Protein AF-0000000066107081 (afdb_homodimer)

Structure (mmCIF, N/CA/C/O backbone):
data_AF-0000000066107081-model_v1
#
loop_
_entity.id
_entity.type
_entity.pdbx_description
1 polymer '7-cyano-7-deazaguanine synthase'
#
loop_
_atom_site.group_PDB
_atom_site.id
_atom_site.type_symbol
_atom_site.label_atom_id
_atom_site.label_alt_id
_atom_site.label_comp_id
_atom_site.label_asym_id
_atom_site.label_entity_id
_atom_site.label_seq_id
_atom_site.pdbx_PDB_ins_code
_atom_site.Cartn_x
_atom_site.Cartn_y
_atom_site.Cartn_z
_atom_site.occupancy
_atom_site.B_iso_or_equiv
_atom_site.auth_seq_id
_atom_site.auth_comp_id
_atom_site.auth_asym_id
_atom_site.auth_atom_id
_atom_site.pdbx_PDB_model_num
ATOM 1 N N . MET A 1 1 ? -23.906 18.734 -0.91 1 34.59 1 MET A N 1
ATOM 2 C CA . MET A 1 1 ? -22.672 18.188 -1.446 1 34.59 1 MET A CA 1
ATOM 3 C C . MET A 1 1 ? -21.859 17.5 -0.356 1 34.59 1 MET A C 1
ATOM 5 O O . MET A 1 1 ? -21.531 18.109 0.668 1 34.59 1 MET A O 1
ATOM 9 N N . GLU A 1 2 ? -21.969 16.203 0.001 1 43.81 2 GLU A N 1
ATOM 10 C CA . GLU A 1 2 ? -21.859 15.172 1.021 1 43.81 2 GLU A CA 1
ATOM 11 C C . GLU A 1 2 ? -20.391 14.898 1.371 1 43.81 2 GLU A C 1
ATOM 13 O O . GLU A 1 2 ? -19.812 13.922 0.89 1 43.81 2 GLU A O 1
ATOM 18 N N . GLN A 1 3 ? -19.641 15.898 1.346 1 56.41 3 GLN A N 1
ATOM 19 C CA . GLN A 1 3 ? -18.219 16.078 1.593 1 56.41 3 GLN A CA 1
ATOM 20 C C . GLN A 1 3 ? -17.859 15.773 3.045 1 56.41 3 GLN A C 1
ATOM 22 O O . GLN A 1 3 ? -17.484 16.672 3.805 1 56.41 3 GLN A O 1
ATOM 27 N N . GLU A 1 4 ? -18.25 14.68 3.709 1 84.56 4 GLU A N 1
ATOM 28 C CA . GLU A 1 4 ? -18.531 14.648 5.141 1 84.56 4 GLU A CA 1
ATOM 29 C C . GLU A 1 4 ? -17.328 14.172 5.941 1 84.56 4 GLU A C 1
ATOM 31 O O . GLU A 1 4 ? -16.891 14.852 6.867 1 84.56 4 GLU A O 1
ATOM 36 N N . ILE A 1 5 ? -16.703 13.102 5.461 1 96.5 5 ILE A N 1
ATOM 37 C CA . ILE A 1 5 ? -15.664 12.539 6.32 1 96.5 5 ILE A CA 1
ATOM 38 C C . ILE A 1 5 ? -14.312 12.648 5.633 1 96.5 5 ILE A C 1
ATOM 40 O O . ILE A 1 5 ? -14.188 12.359 4.441 1 96.5 5 ILE A O 1
ATOM 44 N N . CYS A 1 6 ? -13.258 13.281 6.293 1 98.25 6 CYS A N 1
ATOM 45 C CA . CYS A 1 6 ? -11.906 13.43 5.766 1 98.25 6 CYS A CA 1
ATOM 46 C C . CYS A 1 6 ? -10.891 12.727 6.66 1 98.25 6 CYS A C 1
ATOM 48 O O . CYS A 1 6 ? -10.922 12.883 7.883 1 98.25 6 CYS A O 1
ATOM 50 N N . VAL A 1 7 ? -10.062 11.914 6.012 1 97.88 7 VAL A N 1
ATOM 51 C CA . VAL A 1 7 ? -8.914 11.32 6.688 1 97.88 7 VAL A CA 1
ATOM 52 C C . VAL A 1 7 ? -7.664 12.156 6.426 1 97.88 7 VAL A C 1
ATOM 54 O O . VAL A 1 7 ? -7.379 12.516 5.281 1 97.88 7 VAL A O 1
ATOM 57 N N . VAL A 1 8 ? -6.914 12.484 7.453 1 98.25 8 VAL A N 1
ATOM 58 C CA . VAL A 1 8 ? -5.715 13.312 7.332 1 98.25 8 VAL A CA 1
ATOM 59 C C . VAL A 1 8 ? -4.488 12.508 7.742 1 98.25 8 VAL A C 1
ATOM 61 O O . VAL A 1 8 ? -4.453 11.922 8.828 1 98.25 8 VAL A O 1
ATOM 64 N N . SER A 1 9 ? -3.521 12.398 6.832 1 96.44 9 SER A N 1
ATOM 65 C CA . SER A 1 9 ? -2.223 11.883 7.254 1 96.44 9 SER A CA 1
ATOM 66 C C . SER A 1 9 ? -1.562 12.812 8.266 1 96.44 9 SER A C 1
ATOM 68 O O . SER A 1 9 ? -1.306 13.984 7.969 1 96.44 9 SER A O 1
ATOM 70 N N . PHE A 1 10 ? -1.221 12.266 9.43 1 95.94 10 PHE A N 1
ATOM 71 C CA . PHE A 1 10 ? -0.867 13.156 10.523 1 95.94 10 PHE A CA 1
ATOM 72 C C . PHE A 1 10 ? 0.395 12.672 11.234 1 95.94 10 PHE A C 1
ATOM 74 O O . PHE A 1 10 ? 0.458 11.523 11.688 1 95.94 10 PHE A O 1
ATOM 81 N N . SER A 1 11 ? 1.393 13.531 11.336 1 92.69 11 SER A N 1
ATOM 82 C CA . SER A 1 11 ? 2.672 13.172 11.938 1 92.69 11 SER A CA 1
ATOM 83 C C . SER A 1 11 ? 2.953 14.008 13.18 1 92.69 11 SER A C 1
ATOM 85 O O . SER A 1 11 ? 3.875 13.703 13.945 1 92.69 11 SER A O 1
ATOM 87 N N . GLY A 1 12 ? 2.221 15.102 13.383 1 93.69 12 GLY A N 1
ATOM 88 C CA . GLY A 1 12 ? 2.49 16 14.492 1 93.69 12 GLY A CA 1
ATOM 89 C C . GLY A 1 12 ? 3.479 17.094 14.156 1 93.69 12 GLY A C 1
ATOM 90 O O . GLY A 1 12 ? 3.838 17.906 15.016 1 93.69 12 GLY A O 1
ATOM 91 N N . GLY A 1 13 ? 3.896 17.172 12.953 1 93.56 13 GLY A N 1
ATOM 92 C CA . GLY A 1 13 ? 4.746 18.25 12.484 1 93.56 13 GLY A CA 1
ATOM 93 C C . GLY A 1 13 ? 3.963 19.484 12.07 1 93.56 13 GLY A C 1
ATOM 94 O O . GLY A 1 13 ? 2.734 19.516 12.172 1 93.56 13 GLY A O 1
ATOM 95 N N . GLN A 1 14 ? 4.734 20.469 11.609 1 94.06 14 GLN A N 1
ATOM 96 C CA . GLN A 1 14 ? 4.148 21.734 11.195 1 94.06 14 GLN A CA 1
ATOM 97 C C . GLN A 1 14 ? 3.119 21.531 10.094 1 94.06 14 GLN A C 1
ATOM 99 O O . GLN A 1 14 ? 1.992 22.016 10.188 1 94.06 14 GLN A O 1
ATOM 104 N N . ASP A 1 15 ? 3.447 20.797 9.055 1 94.19 15 ASP A N 1
ATOM 105 C CA . ASP A 1 15 ? 2.613 20.641 7.863 1 94.19 15 ASP A CA 1
ATOM 106 C C . ASP A 1 15 ? 1.328 19.875 8.195 1 94.19 15 ASP A C 1
ATOM 108 O O . ASP A 1 15 ? 0.229 20.344 7.883 1 94.19 15 ASP A O 1
ATOM 112 N N . SER A 1 16 ? 1.489 18.75 8.828 1 95.88 16 SER A N 1
ATOM 113 C CA . SER A 1 16 ? 0.328 17.906 9.109 1 95.88 16 SER A CA 1
ATOM 114 C C . SER A 1 16 ? -0.611 18.578 10.109 1 95.88 16 SER A C 1
ATOM 116 O O . SER A 1 16 ? -1.829 18.422 10.031 1 95.88 16 SER A O 1
ATOM 118 N N . THR A 1 17 ? -0.097 19.328 11.039 1 97.31 17 THR A N 1
ATOM 119 C CA . THR A 1 17 ? -0.931 20.031 12 1 97.31 17 THR A CA 1
ATOM 120 C C . THR A 1 17 ? -1.731 21.141 11.312 1 97.31 17 THR A C 1
ATOM 122 O O . THR A 1 17 ? -2.936 21.281 11.547 1 97.31 17 THR A O 1
ATOM 125 N N . THR A 1 18 ? -1.063 21.953 10.523 1 97.5 18 THR A N 1
ATOM 126 C CA . THR A 1 18 ? -1.771 22.969 9.75 1 97.5 18 THR A CA 1
ATOM 127 C C . THR A 1 18 ? -2.869 22.328 8.906 1 97.5 18 THR A C 1
ATOM 129 O O . THR A 1 18 ? -3.992 22.844 8.859 1 97.5 18 THR A O 1
ATOM 132 N N . LEU A 1 19 ? -2.564 21.25 8.32 1 97.75 19 LEU A N 1
ATOM 133 C CA . LEU A 1 19 ? -3.508 20.516 7.48 1 97.75 19 LEU A CA 1
ATOM 134 C C . LEU A 1 19 ? -4.691 20.016 8.305 1 97.75 19 LEU A C 1
ATOM 136 O O . LEU A 1 19 ? -5.832 20.047 7.84 1 97.75 19 LEU A O 1
ATOM 140 N N . ALA A 1 20 ? -4.422 19.484 9.461 1 98.44 20 ALA A N 1
ATOM 141 C CA . ALA A 1 20 ? -5.484 18.984 10.328 1 98.44 20 ALA A CA 1
ATOM 142 C C . ALA A 1 20 ? -6.496 20.078 10.641 1 98.44 20 ALA A C 1
ATOM 144 O O . ALA A 1 20 ? -7.707 19.859 10.57 1 98.44 20 ALA A O 1
ATOM 145 N N . VAL A 1 21 ? -6.062 21.234 10.961 1 98.44 21 VAL A N 1
ATOM 146 C CA . VAL A 1 21 ? -6.957 22.344 11.273 1 98.44 21 VAL A CA 1
ATOM 147 C C . VAL A 1 21 ? -7.695 22.797 10.016 1 98.44 21 VAL A C 1
ATOM 149 O O . VAL A 1 21 ? -8.891 23.094 10.062 1 98.44 21 VAL A O 1
ATOM 152 N N . TRP A 1 22 ? -6.941 22.891 8.898 1 98.19 22 TRP A N 1
ATOM 153 C CA . TRP A 1 22 ? -7.562 23.156 7.613 1 98.19 22 TRP A CA 1
ATOM 154 C C . TRP A 1 22 ? -8.734 22.219 7.355 1 98.19 22 TRP A C 1
ATOM 156 O O . TRP A 1 22 ? -9.82 22.672 6.988 1 98.19 22 TRP A O 1
ATOM 166 N N . ALA A 1 23 ? -8.547 20.938 7.555 1 98.31 23 ALA A N 1
ATOM 167 C CA . ALA A 1 23 ? -9.578 19.938 7.332 1 98.31 23 ALA A CA 1
ATOM 168 C C . ALA A 1 23 ? -10.727 20.109 8.32 1 98.31 23 ALA A C 1
ATOM 170 O O . ALA A 1 23 ? -11.898 20 7.941 1 98.31 23 ALA A O 1
ATOM 171 N N . LYS A 1 24 ? -10.375 20.328 9.57 1 97.81 24 LYS A N 1
ATOM 172 C CA . LYS A 1 24 ? -11.383 20.5 10.617 1 97.81 24 LYS A CA 1
ATOM 173 C C . LYS A 1 24 ? -12.367 21.625 10.25 1 97.81 24 LYS A C 1
ATOM 175 O O . LYS A 1 24 ? -13.555 21.531 10.562 1 97.81 24 LYS A O 1
ATOM 180 N N . LYS A 1 25 ? -11.961 22.641 9.609 1 97.25 25 LYS A N 1
ATOM 181 C CA . LYS A 1 25 ? -12.789 23.781 9.242 1 97.25 25 LYS A CA 1
ATOM 182 C C . LYS A 1 25 ? -13.617 23.484 8 1 97.25 25 LYS A C 1
ATOM 184 O O . LYS A 1 25 ? -14.586 24.203 7.707 1 97.25 25 LYS A O 1
ATOM 189 N N . ARG A 1 26 ? -13.352 22.484 7.316 1 96.81 26 ARG A N 1
ATOM 190 C CA . ARG A 1 26 ? -13.945 22.297 5.996 1 96.81 26 ARG A CA 1
ATOM 191 C C . ARG A 1 26 ? -14.828 21.062 5.961 1 96.81 26 ARG A C 1
ATOM 193 O O . ARG A 1 26 ? -15.695 20.938 5.098 1 96.81 26 ARG A O 1
ATOM 200 N N . PHE A 1 27 ? -14.523 20.109 6.82 1 97.56 27 PHE A N 1
ATOM 201 C CA . PHE A 1 27 ? -15.25 18.844 6.785 1 97.56 27 PHE A CA 1
ATOM 202 C C . PHE A 1 27 ? -16.031 18.641 8.078 1 97.56 27 PHE A C 1
ATOM 204 O O . PHE A 1 27 ? -15.664 19.156 9.125 1 97.56 27 PHE A O 1
ATOM 211 N N . LYS A 1 28 ? -17.094 17.875 7.996 1 96.38 28 LYS A N 1
ATOM 212 C CA . LY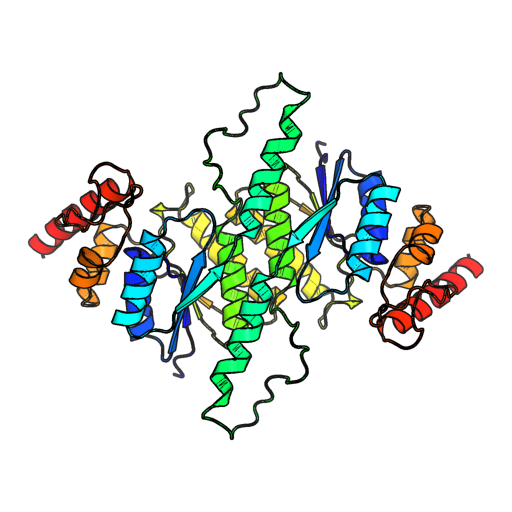S A 1 28 ? -17.938 17.578 9.148 1 96.38 28 LYS A CA 1
ATOM 213 C C . LYS A 1 28 ? -17.219 16.688 10.156 1 96.38 28 LYS A C 1
ATOM 215 O O . LYS A 1 28 ? -17.359 16.875 11.367 1 96.38 28 LYS A O 1
ATOM 220 N N . LYS A 1 29 ? -16.578 15.703 9.656 1 97.12 29 LYS A N 1
ATOM 221 C CA . LYS A 1 29 ? -15.789 14.797 10.484 1 97.12 29 LYS A CA 1
ATOM 222 C C . LYS A 1 29 ? -14.375 14.625 9.93 1 97.12 29 LYS A C 1
ATOM 224 O O . LYS A 1 29 ? -14.188 14.508 8.719 1 97.12 29 LYS A O 1
ATOM 229 N N . VAL A 1 30 ? -13.445 14.656 10.828 1 98.19 30 VAL A N 1
ATOM 230 C CA . VAL A 1 30 ? -12.039 14.508 10.453 1 98.19 30 VAL A CA 1
ATOM 231 C C . VAL A 1 30 ? -11.383 13.438 11.312 1 98.19 30 VAL A C 1
ATOM 233 O O . VAL A 1 30 ? -11.562 13.414 12.531 1 98.19 30 VAL A O 1
ATOM 236 N N . TYR A 1 31 ? -10.688 12.508 10.695 1 97.5 31 TYR A N 1
ATOM 237 C CA . TYR A 1 31 ? -9.898 11.484 11.367 1 97.5 31 TYR A CA 1
ATOM 238 C C . TYR A 1 31 ? -8.422 11.633 11.047 1 97.5 31 TYR A C 1
ATOM 240 O O . TYR A 1 31 ? -8.039 11.734 9.875 1 97.5 31 TYR A O 1
ATOM 248 N N . LEU A 1 32 ? -7.633 11.688 12.102 1 97.88 32 LEU A N 1
ATOM 249 C CA . LEU A 1 32 ? -6.188 11.734 11.922 1 97.88 32 LEU A CA 1
ATOM 250 C C . LEU A 1 32 ? -5.594 10.336 11.922 1 97.88 32 LEU A C 1
ATOM 252 O O . LEU A 1 32 ? -6.004 9.484 12.719 1 97.88 32 LEU A O 1
ATOM 256 N N . VAL A 1 33 ? -4.648 10.109 10.984 1 95.19 33 VAL A N 1
ATOM 257 C CA . VAL A 1 33 ? -3.959 8.82 10.93 1 95.19 33 VAL A CA 1
ATOM 258 C C . VAL A 1 33 ? -2.449 9.047 10.898 1 95.19 33 VAL A C 1
ATOM 260 O O . VAL A 1 33 ? -1.941 9.797 10.07 1 95.19 33 VAL A O 1
ATOM 263 N N . GLY A 1 34 ? -1.771 8.469 11.805 1 92.38 34 GLY A N 1
ATOM 264 C CA . GLY A 1 34 ? -0.317 8.445 11.836 1 92.38 34 GLY A CA 1
ATOM 265 C C . GLY A 1 34 ? 0.266 7.078 11.531 1 92.38 34 GLY A C 1
ATOM 266 O O . GLY A 1 34 ? -0.438 6.07 11.609 1 92.38 34 GLY A O 1
ATOM 267 N N . PHE A 1 35 ? 1.478 7.082 11.102 1 88.12 35 PHE A N 1
ATOM 268 C CA . PHE A 1 35 ? 2.176 5.836 10.805 1 88.12 35 PHE A CA 1
ATOM 269 C C . PHE A 1 35 ? 3.363 5.648 11.75 1 88.12 35 PHE A C 1
ATOM 271 O O . PHE A 1 35 ? 4.164 6.566 11.938 1 88.12 35 PHE A O 1
ATOM 278 N N . ASP A 1 36 ? 3.383 4.523 12.344 1 83.06 36 ASP A N 1
ATOM 279 C CA . ASP A 1 36 ? 4.52 4.156 13.188 1 83.06 36 ASP A CA 1
ATOM 280 C C . ASP A 1 36 ? 5.418 3.141 12.477 1 83.06 36 ASP A C 1
ATOM 282 O O . ASP A 1 36 ? 5.039 1.981 12.312 1 83.06 36 ASP A O 1
ATOM 286 N N . TYR A 1 37 ? 6.379 3.777 11.883 1 68.88 37 TYR A N 1
ATOM 287 C CA . TYR A 1 37 ? 7.316 2.887 11.203 1 68.88 37 TYR A CA 1
ATOM 288 C C . TYR A 1 37 ? 8.75 3.201 11.602 1 68.88 37 TYR A C 1
ATOM 290 O O . TYR A 1 37 ? 9.078 4.348 11.93 1 68.88 37 TYR A O 1
ATOM 298 N N . ALA A 1 38 ? 9.68 2.367 11.586 1 55.69 38 ALA A N 1
ATOM 299 C CA . ALA A 1 38 ? 11.117 2.506 11.781 1 55.69 38 ALA A CA 1
ATOM 300 C C . ALA A 1 38 ? 11.422 3.32 13.039 1 55.69 38 ALA A C 1
ATOM 302 O O . ALA A 1 38 ? 12.469 3.973 13.125 1 55.69 38 ALA A O 1
ATOM 303 N N . GLN A 1 39 ? 11.539 2.902 14.156 1 52.53 39 GLN A N 1
ATOM 304 C CA . GLN A 1 39 ? 11.953 3.488 15.422 1 52.53 39 GLN A CA 1
ATOM 305 C C . GLN A 1 39 ? 11.672 4.988 15.461 1 52.53 39 GLN A C 1
ATOM 307 O O . GLN A 1 39 ? 12.562 5.781 15.773 1 52.53 39 GLN A O 1
ATOM 312 N N . LYS A 1 40 ? 10.617 5.418 14.625 1 55.53 40 LYS A N 1
ATOM 313 C CA . LYS A 1 40 ? 10.352 6.832 14.867 1 55.53 40 LYS A CA 1
ATOM 314 C C . LYS A 1 40 ? 10.352 7.141 16.359 1 55.53 40 LYS A C 1
ATOM 316 O O . LYS A 1 40 ? 9.938 6.309 17.172 1 55.53 40 LYS A O 1
ATOM 321 N N . HIS A 1 41 ? 11.094 8.07 16.719 1 59.62 41 HIS A N 1
ATOM 322 C CA . HIS A 1 41 ? 11.273 8.469 18.109 1 59.62 41 HIS A CA 1
ATOM 323 C C . HIS A 1 41 ? 9.938 8.664 18.812 1 59.62 41 HIS A C 1
ATOM 325 O O . HIS A 1 41 ? 8.961 9.078 18.172 1 59.62 41 HIS A O 1
ATOM 331 N N . SER A 1 42 ? 9.852 8.336 19.891 1 70.94 42 SER A N 1
ATOM 332 C CA . SER A 1 42 ? 8.742 8.445 20.844 1 70.94 42 SER A CA 1
ATOM 333 C C . SER A 1 42 ? 8.219 9.875 20.906 1 70.94 42 SER A C 1
ATOM 335 O O . SER A 1 42 ? 7.012 10.094 21.016 1 70.94 42 SER A O 1
ATOM 337 N N . VAL A 1 43 ? 9.094 10.836 20.531 1 79.5 43 VAL A N 1
ATOM 338 C CA . VAL A 1 43 ? 8.703 12.227 20.734 1 79.5 43 VAL A CA 1
ATOM 339 C C . VAL A 1 43 ? 7.684 12.641 19.688 1 79.5 43 VAL A C 1
ATOM 341 O O . VAL A 1 43 ? 6.715 13.336 19.984 1 79.5 43 VAL A O 1
ATOM 344 N N . GLU A 1 44 ? 7.871 12.234 18.469 1 83.06 44 GLU A N 1
ATOM 345 C CA . GLU A 1 44 ? 6.977 12.594 17.375 1 83.06 44 GLU A CA 1
ATOM 346 C C . GLU A 1 44 ? 5.566 12.062 17.625 1 83.06 44 GLU A C 1
ATOM 348 O O . GLU A 1 44 ? 4.586 12.797 17.469 1 83.06 44 GLU A O 1
ATOM 353 N N . LEU A 1 45 ? 5.566 10.883 18.016 1 86.25 45 LEU A N 1
ATOM 354 C CA . LEU A 1 45 ? 4.266 10.266 18.266 1 86.25 45 LEU A CA 1
ATOM 355 C C . LEU A 1 45 ? 3.568 10.922 19.453 1 86.25 45 LEU A C 1
ATOM 357 O O . LEU A 1 45 ? 2.352 11.117 19.438 1 86.25 45 LEU A O 1
ATOM 361 N N . GLU A 1 46 ? 4.359 11.273 20.438 1 89.19 46 GLU A N 1
ATOM 362 C CA . GLU A 1 46 ? 3.809 11.953 21.609 1 89.19 46 GLU A CA 1
ATOM 363 C C . GLU A 1 46 ? 3.242 13.32 21.219 1 89.19 46 GLU A C 1
ATOM 365 O O . GLU A 1 46 ? 2.152 13.688 21.672 1 89.19 46 GLU A O 1
ATOM 370 N N . CYS A 1 47 ? 3.961 14.031 20.469 1 92.56 47 CYS A N 1
ATOM 371 C CA . CYS A 1 47 ? 3.502 15.344 20.016 1 92.56 47 CYS A CA 1
ATOM 372 C C . CYS A 1 47 ? 2.23 15.219 19.188 1 92.56 47 CYS A C 1
ATOM 374 O O . CYS A 1 47 ? 1.285 15.984 19.375 1 92.56 47 CYS A O 1
ATOM 376 N N . ALA A 1 48 ? 2.229 14.227 18.297 1 95.06 48 ALA A N 1
ATOM 377 C CA . ALA A 1 48 ? 1.059 14 17.453 1 95.06 48 ALA A CA 1
ATOM 378 C C . ALA A 1 48 ? -0.181 13.711 18.281 1 95.06 48 ALA A C 1
ATOM 380 O O . ALA A 1 48 ? -1.253 14.266 18.047 1 95.06 48 ALA A O 1
ATOM 381 N N . GLN A 1 49 ? 0.002 12.898 19.234 1 95.25 49 GLN A N 1
ATOM 382 C CA . GLN A 1 49 ? -1.106 12.547 20.109 1 95.25 49 GLN A CA 1
ATOM 383 C C . GLN A 1 49 ? -1.604 13.766 20.891 1 95.25 49 GLN A C 1
ATOM 385 O O . GLN A 1 49 ? -2.812 13.984 21 1 95.25 49 GLN A O 1
ATOM 390 N N . LYS A 1 50 ? -0.727 14.5 21.438 1 97 50 LYS A N 1
ATOM 391 C CA . LYS A 1 50 ? -1.083 15.703 22.188 1 97 50 LYS A CA 1
ATOM 392 C C . LYS A 1 50 ? -1.856 16.688 21.297 1 97 50 LYS A C 1
ATOM 394 O O . LYS A 1 50 ? -2.906 17.188 21.703 1 97 50 LYS A O 1
ATOM 399 N N . ILE A 1 51 ? -1.353 16.938 20.125 1 98.06 51 ILE A N 1
ATOM 400 C CA . ILE A 1 51 ? -1.978 17.891 19.219 1 98.06 51 ILE A CA 1
ATOM 401 C C . ILE A 1 51 ? -3.363 17.375 18.828 1 98.06 51 ILE A C 1
ATOM 403 O O . ILE A 1 51 ? -4.32 18.156 18.781 1 98.06 51 ILE A O 1
ATOM 407 N N . ALA A 1 52 ? -3.484 16.109 18.531 1 98.25 52 ALA A N 1
ATOM 408 C CA . ALA A 1 52 ? -4.785 15.531 18.203 1 98.25 52 ALA A CA 1
ATOM 409 C C . ALA A 1 52 ? -5.793 15.781 19.312 1 98.25 52 ALA A C 1
ATOM 411 O O . ALA A 1 52 ? -6.945 16.125 19.062 1 98.25 52 ALA A O 1
ATOM 412 N N . SER A 1 53 ? -5.344 15.586 20.5 1 98.12 53 SER A N 1
ATOM 413 C CA . SER A 1 53 ? -6.191 15.82 21.672 1 98.12 53 SER A CA 1
ATOM 414 C C . SER A 1 53 ? -6.594 17.281 21.766 1 98.12 53 SER A C 1
ATOM 416 O O . SER A 1 53 ? -7.762 17.609 22.016 1 98.12 53 SER A O 1
ATOM 418 N N . LEU A 1 54 ? -5.66 18.188 21.594 1 97.94 54 LEU A N 1
ATOM 419 C CA . LEU A 1 54 ? -5.926 19.625 21.656 1 97.94 54 LEU A CA 1
ATOM 420 C C . LEU A 1 54 ? -6.957 20.031 20.609 1 97.94 54 LEU A C 1
ATOM 422 O O . LEU A 1 54 ? -7.789 20.906 20.859 1 97.94 54 LEU A O 1
ATOM 426 N N . LEU A 1 55 ? -6.91 19.328 19.5 1 98.12 55 LEU A N 1
ATOM 427 C CA . LEU A 1 55 ? -7.82 19.656 18.406 1 98.12 55 LEU A CA 1
ATOM 428 C C . LEU A 1 55 ? -9.125 18.875 18.531 1 98.12 55 LEU A C 1
ATOM 430 O O . LEU A 1 55 ? -10.07 19.094 17.766 1 98.12 55 LEU A O 1
ATOM 434 N N . GLN A 1 56 ? -9.117 17.953 19.469 1 97.94 56 GLN A N 1
ATOM 435 C CA . GLN A 1 56 ? -10.273 17.094 19.688 1 97.94 56 GLN A CA 1
ATOM 436 C C . GLN A 1 56 ? -10.633 16.312 18.422 1 97.94 56 GLN A C 1
ATOM 438 O O . GLN A 1 56 ? -11.797 16.266 18.031 1 97.94 56 GLN A O 1
ATOM 443 N N . LEU A 1 57 ? -9.672 15.789 17.828 1 98.19 57 LEU A N 1
ATOM 444 C CA . LEU A 1 57 ? -9.852 14.945 16.656 1 98.19 57 LEU A CA 1
ATOM 445 C C . LEU A 1 57 ? -9.414 13.508 16.953 1 98.19 57 LEU A C 1
ATOM 447 O O . LEU A 1 57 ? -8.414 13.289 17.625 1 98.19 57 LEU A O 1
ATOM 451 N N . PRO A 1 58 ? -10.203 12.508 16.5 1 96.88 58 PRO A N 1
ATOM 452 C CA . PRO A 1 58 ? -9.742 11.125 16.641 1 96.88 58 PRO A CA 1
ATOM 453 C C . PRO A 1 58 ? -8.414 10.875 15.93 1 96.88 58 PRO A C 1
ATOM 455 O O . PRO A 1 58 ? -8.195 11.391 14.828 1 96.88 58 PRO A O 1
ATOM 458 N N . TYR A 1 59 ? -7.57 10.125 16.562 1 95.88 59 TYR A N 1
ATOM 459 C CA . TYR A 1 59 ? -6.238 9.836 16.047 1 95.88 59 TYR A CA 1
ATOM 460 C C . TYR A 1 59 ? -5.941 8.336 16.109 1 95.88 59 TYR A C 1
ATOM 462 O O . TYR A 1 59 ? -5.98 7.738 17.188 1 95.88 59 TYR A O 1
ATOM 470 N N . GLU A 1 60 ? -5.676 7.77 14.945 1 91.81 60 GLU A N 1
ATOM 471 C CA . GLU A 1 60 ? -5.297 6.367 14.812 1 91.81 60 GLU A CA 1
ATOM 472 C C . GLU A 1 60 ? -3.857 6.227 14.328 1 91.81 60 GLU A C 1
ATOM 474 O O . GLU A 1 60 ? -3.42 6.961 13.445 1 91.81 60 GLU A O 1
ATOM 479 N N . ILE A 1 61 ? -3.18 5.254 14.977 1 89.94 61 ILE A N 1
ATOM 480 C CA . ILE A 1 61 ? -1.81 4.98 14.555 1 89.94 61 ILE A CA 1
ATOM 481 C C . ILE A 1 61 ? -1.742 3.615 13.875 1 89.94 61 ILE A C 1
ATOM 483 O O . ILE A 1 61 ? -2.186 2.613 14.438 1 89.94 61 ILE A O 1
ATOM 487 N N . ILE A 1 62 ? -1.248 3.602 12.672 1 86.31 62 ILE A N 1
ATOM 488 C CA . ILE A 1 62 ? -1.003 2.35 11.969 1 86.31 62 ILE A CA 1
ATOM 489 C C . ILE A 1 62 ? 0.454 1.931 12.148 1 86.31 62 ILE A C 1
ATOM 491 O O . ILE A 1 62 ? 1.37 2.668 11.781 1 86.31 62 ILE A O 1
ATOM 495 N N . SER A 1 63 ? 0.643 0.784 12.727 1 82.19 63 SER A N 1
ATOM 496 C CA . SER A 1 63 ? 1.987 0.253 12.93 1 82.19 63 SER A CA 1
ATOM 497 C C . SER A 1 63 ? 2.521 -0.4 11.656 1 82.19 63 SER A C 1
ATOM 499 O O . SER A 1 63 ? 1.844 -1.23 11.047 1 82.19 63 SER A O 1
ATOM 501 N N . LEU A 1 64 ? 3.65 0.011 11.25 1 80.62 64 LEU A N 1
ATOM 502 C CA . LEU A 1 64 ? 4.281 -0.532 10.047 1 80.62 64 LEU A CA 1
ATOM 503 C C . LEU A 1 64 ? 5.594 -1.229 10.391 1 80.62 64 LEU A C 1
ATOM 505 O O . LEU A 1 64 ? 6.578 -1.096 9.664 1 80.62 64 LEU A O 1
ATOM 509 N N . ASP A 1 65 ? 5.637 -1.901 11.461 1 73.12 65 ASP A N 1
ATOM 510 C CA . ASP A 1 65 ? 6.828 -2.615 11.914 1 73.12 65 ASP A CA 1
ATOM 511 C C . ASP A 1 65 ? 7.328 -3.582 10.844 1 73.12 65 ASP A C 1
ATOM 513 O O . ASP A 1 65 ? 8.531 -3.826 10.734 1 73.12 65 ASP A O 1
ATOM 517 N N . PHE A 1 66 ? 6.469 -4.031 10.047 1 68.5 66 PHE A N 1
ATOM 518 C CA . PHE A 1 66 ? 6.82 -5.023 9.031 1 68.5 66 PHE A CA 1
ATOM 519 C C . PHE A 1 66 ? 7.691 -4.406 7.949 1 68.5 66 PHE A C 1
ATOM 521 O O . PHE A 1 66 ? 8.398 -5.117 7.23 1 68.5 66 PHE A O 1
ATOM 528 N N . LEU A 1 67 ? 7.551 -3.143 7.781 1 72.19 67 LEU A N 1
ATOM 529 C CA . LEU A 1 67 ? 8.336 -2.471 6.758 1 72.19 67 LEU A CA 1
ATOM 530 C C . LEU A 1 67 ? 9.828 -2.594 7.051 1 72.19 67 LEU A C 1
ATOM 532 O O . LEU A 1 67 ? 10.648 -2.574 6.133 1 72.19 67 LEU A O 1
ATOM 536 N N . GLU A 1 68 ? 10.102 -2.734 8.367 1 65.25 68 GLU A N 1
ATOM 537 C CA . GLU A 1 68 ? 11.5 -2.939 8.75 1 65.25 68 GLU A CA 1
ATOM 538 C C . GLU A 1 68 ? 12.062 -4.215 8.133 1 65.25 68 GLU A C 1
ATOM 540 O O . GLU A 1 68 ? 13.227 -4.254 7.738 1 65.25 68 GLU A O 1
ATOM 545 N N . ASN A 1 69 ? 11.258 -5.207 8.086 1 63.34 69 ASN A N 1
ATOM 546 C CA . ASN A 1 69 ? 11.703 -6.484 7.539 1 63.34 69 ASN A CA 1
ATOM 547 C C . ASN A 1 69 ? 11.953 -6.395 6.035 1 63.34 69 ASN A C 1
ATOM 549 O O . ASN A 1 69 ? 12.852 -7.062 5.512 1 63.34 69 ASN A O 1
ATOM 553 N N . ILE A 1 70 ? 11.141 -5.605 5.355 1 62.06 70 ILE A N 1
ATOM 554 C CA . ILE A 1 70 ? 11.367 -5.395 3.93 1 62.06 70 ILE A CA 1
ATOM 555 C C . ILE A 1 70 ? 12.711 -4.691 3.719 1 62.06 70 ILE A C 1
ATOM 557 O O . ILE A 1 70 ? 13.445 -5.008 2.783 1 62.06 70 ILE A O 1
ATOM 561 N N . THR A 1 71 ? 13.023 -3.83 4.605 1 56.84 71 THR A N 1
ATOM 562 C CA . THR A 1 71 ? 14.258 -3.061 4.477 1 56.84 71 THR A CA 1
ATOM 563 C C . THR A 1 71 ? 15.461 -3.885 4.926 1 56.84 71 THR A C 1
ATOM 565 O O . THR A 1 71 ? 16.531 -3.789 4.336 1 56.84 71 THR A O 1
ATOM 568 N N . ARG A 1 72 ? 15.297 -4.668 6.043 1 52.56 72 ARG A N 1
ATOM 569 C CA . ARG A 1 72 ? 16.422 -5.402 6.613 1 52.56 72 ARG A CA 1
ATOM 570 C C . ARG A 1 72 ? 16.828 -6.566 5.715 1 52.56 72 ARG A C 1
ATOM 572 O O . ARG A 1 72 ? 18 -6.918 5.637 1 52.56 72 ARG A O 1
ATOM 579 N N . SER A 1 73 ? 15.969 -7.359 5.191 1 46.44 73 SER A N 1
ATOM 580 C CA . SER A 1 73 ? 16.359 -8.562 4.461 1 46.44 73 SER A CA 1
ATOM 581 C C . SER A 1 73 ? 17.344 -8.227 3.338 1 46.44 73 SER A C 1
ATOM 583 O O . SER A 1 73 ? 18.109 -9.086 2.906 1 46.44 73 SER A O 1
ATOM 585 N N . ALA A 1 74 ? 17.312 -7.129 2.703 1 40 74 ALA A N 1
ATOM 586 C CA . ALA A 1 74 ? 18.297 -6.809 1.673 1 40 74 ALA A CA 1
ATOM 587 C C . ALA A 1 74 ? 19.703 -6.77 2.256 1 40 74 ALA A C 1
ATOM 589 O O . ALA A 1 74 ? 20.672 -7.141 1.585 1 40 74 ALA A O 1
ATOM 590 N N . LEU A 1 75 ? 19.812 -6.23 3.439 1 36.41 75 LEU A N 1
ATOM 591 C CA . LEU A 1 75 ? 21.141 -6.066 4 1 36.41 75 LEU A CA 1
ATOM 592 C C . LEU A 1 75 ? 21.812 -7.418 4.223 1 36.41 75 LEU A C 1
ATOM 594 O O . LEU A 1 75 ? 23.031 -7.555 4.051 1 36.41 75 LEU A O 1
ATOM 598 N N . PHE A 1 76 ? 21.094 -8.406 4.562 1 33.44 76 PHE A N 1
ATOM 599 C CA . PHE A 1 76 ? 21.797 -9.602 5.02 1 33.44 76 PHE A CA 1
ATOM 600 C C . PHE A 1 76 ? 22.297 -10.422 3.832 1 33.44 76 PHE A C 1
ATOM 602 O O . PHE A 1 76 ? 23.266 -11.18 3.957 1 33.44 76 PHE A O 1
ATOM 609 N N . LYS A 1 77 ? 21.531 -10.586 2.748 1 37.28 77 LYS A N 1
ATOM 610 C CA . LYS A 1 77 ? 22.094 -11.602 1.862 1 37.28 77 LYS A CA 1
ATOM 611 C C . LYS A 1 77 ? 23.344 -11.078 1.146 1 37.28 77 LYS A C 1
ATOM 613 O O . LYS A 1 77 ? 24.031 -11.836 0.466 1 37.28 77 LYS A O 1
ATOM 618 N N . ASN A 1 78 ? 23.438 -9.789 0.92 1 34.09 78 ASN A N 1
ATOM 619 C CA . ASN A 1 78 ? 24.641 -9.406 0.179 1 34.09 78 ASN A CA 1
ATOM 620 C C . ASN A 1 78 ? 25.891 -9.523 1.041 1 34.09 78 ASN A C 1
ATOM 622 O O . ASN A 1 78 ? 26.953 -9.039 0.659 1 34.09 78 ASN A O 1
ATOM 626 N N . SER A 1 79 ? 25.781 -9.992 2.232 1 31.88 79 SER A N 1
ATOM 627 C CA . SER A 1 79 ? 27.109 -10.016 2.848 1 31.88 79 SER A CA 1
ATOM 628 C C . SER A 1 79 ? 28.016 -11.031 2.162 1 31.88 79 SER A C 1
ATOM 630 O O . SER A 1 79 ? 29.25 -10.977 2.312 1 31.88 79 SER A O 1
ATOM 632 N N . ASN A 1 80 ? 27.547 -12.273 1.791 1 30.67 80 ASN A N 1
ATOM 633 C CA . ASN A 1 80 ? 28.734 -13.062 1.464 1 30.67 80 ASN A CA 1
ATOM 634 C C . ASN A 1 80 ? 29.406 -12.562 0.188 1 30.67 80 ASN A C 1
ATOM 636 O O . ASN A 1 80 ? 30.625 -12.422 0.138 1 30.67 80 ASN A O 1
ATOM 640 N N . ASP A 1 81 ? 29 -13.141 -1.082 1 30.89 81 ASP A N 1
ATOM 641 C CA . ASP A 1 81 ? 30.016 -13.305 -2.123 1 30.89 81 ASP A CA 1
ATOM 642 C C . ASP A 1 81 ? 30.375 -11.961 -2.746 1 30.89 81 ASP A C 1
ATOM 644 O O . ASP A 1 81 ? 31.531 -11.742 -3.135 1 30.89 81 ASP A O 1
ATOM 648 N N . LEU A 1 82 ? 29.578 -11.344 -3.752 1 28.3 82 LEU A N 1
ATOM 649 C CA . LEU A 1 82 ? 30.281 -10.531 -4.734 1 28.3 82 LEU A CA 1
ATOM 650 C C . LEU A 1 82 ? 30.734 -9.211 -4.121 1 28.3 82 LEU A C 1
ATOM 652 O O . LEU A 1 82 ? 29.906 -8.398 -3.703 1 28.3 82 LEU A O 1
ATOM 656 N N . MET A 1 83 ? 31.922 -9.117 -3.422 1 27.38 83 MET A N 1
ATOM 657 C CA . MET A 1 83 ? 32.781 -8.016 -3.02 1 27.38 83 MET A CA 1
ATOM 658 C C . MET A 1 83 ? 32.812 -6.918 -4.074 1 27.38 83 MET A C 1
ATOM 660 O O . MET A 1 83 ? 33.062 -5.754 -3.764 1 27.38 83 MET A O 1
ATOM 664 N N . GLY A 1 84 ? 33.156 -7.262 -5.371 1 26.8 84 GLY A N 1
ATOM 665 C CA . GLY A 1 84 ? 33.844 -6.285 -6.203 1 26.8 84 GLY A CA 1
ATOM 666 C C . GLY A 1 84 ? 32.938 -5.152 -6.656 1 26.8 84 GLY A C 1
ATOM 667 O O . GLY A 1 84 ? 33.375 -4 -6.734 1 26.8 84 GLY A O 1
ATOM 668 N N . HIS A 1 85 ? 32.062 -5.434 -7.672 1 27.95 85 HIS A N 1
ATOM 669 C CA . HIS A 1 85 ? 31.703 -4.262 -8.469 1 27.95 85 HIS A CA 1
ATOM 670 C C . HIS A 1 85 ? 30.812 -3.305 -7.68 1 27.95 85 HIS A C 1
ATOM 672 O O . HIS A 1 85 ? 29.938 -3.74 -6.926 1 27.95 85 HIS A O 1
ATOM 678 N N . SER A 1 86 ? 31.234 -1.977 -7.352 1 27.7 86 SER A N 1
ATOM 679 C CA . SER A 1 86 ? 30.953 -0.673 -6.758 1 27.7 86 SER A CA 1
ATOM 680 C C . SER A 1 86 ? 29.531 -0.22 -7.066 1 27.7 86 SER A C 1
ATOM 682 O O . SER A 1 86 ? 29.219 0.97 -6.98 1 27.7 86 SER A O 1
ATOM 684 N N . HIS A 1 87 ? 28.828 -0.828 -7.953 1 29.12 87 HIS A N 1
ATOM 685 C CA . HIS A 1 87 ? 27.641 0.007 -8.102 1 29.12 87 HIS A CA 1
ATOM 686 C C . HIS A 1 87 ? 27 0.281 -6.75 1 29.12 87 HIS A C 1
ATOM 688 O O . HIS A 1 87 ? 26.734 -0.647 -5.98 1 29.12 87 HIS A O 1
ATOM 694 N N . VAL A 1 88 ? 27.297 1.47 -6.145 1 28.81 88 VAL A N 1
ATOM 695 C CA . VAL A 1 88 ? 26.969 2.256 -4.961 1 28.81 88 VAL A CA 1
ATOM 696 C C . VAL A 1 88 ? 25.516 2.043 -4.586 1 28.81 88 VAL A C 1
ATOM 698 O O . VAL A 1 88 ? 24.609 2.502 -5.293 1 28.81 88 VAL A O 1
ATOM 701 N N . GLN A 1 89 ? 24.984 0.899 -4.383 1 34 89 GLN A N 1
ATOM 702 C CA . GLN A 1 89 ? 23.812 0.882 -3.523 1 34 89 GLN A CA 1
ATOM 703 C C . GLN A 1 89 ? 23.875 1.989 -2.475 1 34 89 GLN A C 1
ATOM 705 O O . GLN A 1 89 ? 24.875 2.113 -1.759 1 34 89 GLN A O 1
ATOM 710 N N . ASN A 1 90 ? 23.312 3.24 -2.828 1 32.09 90 ASN A N 1
ATOM 711 C CA . ASN A 1 90 ? 23.5 4.355 -1.908 1 32.09 90 ASN A CA 1
ATOM 712 C C . ASN A 1 90 ? 23.562 3.885 -0.458 1 32.09 90 ASN A C 1
ATOM 714 O O . ASN A 1 90 ? 22.562 3.43 0.091 1 32.09 90 ASN A O 1
ATOM 718 N N . LYS A 1 91 ? 24.531 3.32 0.046 1 36.91 91 LYS A N 1
ATOM 719 C CA . LYS A 1 91 ? 24.969 3.031 1.406 1 36.91 91 LYS A CA 1
ATOM 720 C C . LYS A 1 91 ? 24.375 4.016 2.404 1 36.91 91 LYS A C 1
ATOM 722 O O . LYS A 1 91 ? 24.438 3.801 3.615 1 36.91 91 LYS A O 1
ATOM 727 N N . ASP A 1 92 ? 24.062 5.223 1.936 1 35.09 92 ASP A N 1
ATOM 728 C CA . ASP A 1 92 ? 23.719 6.305 2.85 1 35.09 92 ASP A CA 1
ATOM 729 C C . ASP A 1 92 ? 22.219 6.312 3.143 1 35.09 92 ASP A C 1
ATOM 731 O O . ASP A 1 92 ? 21.688 7.301 3.645 1 35.09 92 ASP A O 1
ATOM 735 N N . LEU A 1 93 ? 21.484 5.484 2.432 1 42.28 93 LEU A N 1
ATOM 736 C CA . LEU A 1 93 ? 20.125 5.633 2.943 1 42.28 93 LEU A CA 1
ATOM 737 C C . LEU A 1 93 ? 20 5.062 4.352 1 42.28 93 LEU A C 1
ATOM 739 O O . LEU A 1 93 ? 20.5 3.967 4.629 1 42.28 93 LEU A O 1
ATOM 743 N N . PRO A 1 94 ? 19.703 5.816 5.285 1 42.41 94 PRO A N 1
ATOM 744 C CA . PRO A 1 94 ? 19.484 5.305 6.641 1 42.41 94 PRO A CA 1
ATOM 745 C C . PRO A 1 94 ? 18.641 4.027 6.652 1 42.41 94 PRO A C 1
ATOM 747 O O . PRO A 1 94 ? 17.891 3.768 5.711 1 42.41 94 PRO A O 1
ATOM 750 N N . ASN A 1 95 ? 19.047 2.883 7.414 1 43.84 95 ASN A N 1
ATOM 751 C CA . ASN A 1 95 ? 18.344 1.64 7.734 1 43.84 95 ASN A CA 1
ATOM 752 C C . ASN A 1 95 ? 16.828 1.806 7.66 1 43.84 95 ASN A C 1
ATOM 754 O O . ASN A 1 95 ? 16.094 0.819 7.594 1 43.84 95 ASN A O 1
ATOM 758 N N . SER A 1 96 ? 16.391 3.113 7.527 1 53.19 96 SER A N 1
ATOM 759 C CA . SER A 1 96 ? 14.961 3.371 7.656 1 53.19 96 SER A CA 1
ATOM 760 C C . SER A 1 96 ? 14.312 3.607 6.293 1 53.19 96 SER A C 1
ATOM 762 O O . SER A 1 96 ? 13.125 3.934 6.211 1 53.19 96 SER A O 1
ATOM 764 N N . PHE A 1 97 ? 15.07 3.354 5.242 1 60.56 97 PHE A N 1
ATOM 765 C CA . PHE A 1 97 ? 14.508 3.717 3.947 1 60.56 97 PHE A CA 1
ATOM 766 C C . PHE A 1 97 ? 13.508 2.664 3.48 1 60.56 97 PHE A C 1
ATOM 768 O O . PHE A 1 97 ? 13.836 1.479 3.396 1 60.56 97 PHE A O 1
ATOM 775 N N . VAL A 1 98 ? 12.273 2.994 3.469 1 73.06 98 VAL A N 1
ATOM 776 C CA . VAL A 1 98 ? 11.234 2.17 2.865 1 73.06 98 VAL A CA 1
ATOM 777 C C . VAL A 1 98 ? 10.992 2.619 1.426 1 73.06 98 VAL A C 1
ATOM 779 O O . VAL A 1 98 ? 10.516 3.73 1.188 1 73.06 98 VAL A O 1
ATOM 782 N N . PRO A 1 99 ? 11.398 1.8 0.46 1 81.88 99 PRO A N 1
ATOM 783 C CA . PRO A 1 99 ? 11.133 2.207 -0.922 1 81.88 99 PRO A CA 1
ATOM 784 C C . PRO A 1 99 ? 9.656 2.457 -1.192 1 81.88 99 PRO A C 1
ATOM 786 O O . PRO A 1 99 ? 8.805 1.681 -0.754 1 81.88 99 PRO A O 1
ATOM 789 N N . ASN A 1 100 ? 9.406 3.613 -1.871 1 88.25 100 ASN A N 1
ATOM 790 C CA . ASN A 1 100 ? 8.047 4.004 -2.234 1 88.25 100 ASN A CA 1
ATOM 791 C C . ASN A 1 100 ? 7.156 4.152 -1.003 1 88.25 100 ASN A C 1
ATOM 793 O O . ASN A 1 100 ? 5.992 3.744 -1.021 1 88.25 100 ASN A O 1
ATOM 797 N N . ARG A 1 101 ? 7.699 4.652 -0.006 1 86.5 101 ARG A N 1
ATOM 798 C CA . ARG A 1 101 ? 7.027 4.809 1.281 1 86.5 101 ARG A CA 1
ATOM 799 C C . ARG A 1 101 ? 5.723 5.578 1.127 1 86.5 101 ARG A C 1
ATOM 801 O O . ARG A 1 101 ? 4.707 5.219 1.732 1 86.5 101 ARG A O 1
ATOM 808 N N . ASN A 1 102 ? 5.699 6.617 0.371 1 88.88 102 ASN A N 1
ATOM 809 C CA . ASN A 1 102 ? 4.504 7.441 0.208 1 88.88 102 ASN A CA 1
ATOM 810 C C . ASN A 1 102 ? 3.363 6.648 -0.423 1 88.88 102 ASN A C 1
ATOM 812 O O . ASN A 1 102 ? 2.201 6.828 -0.054 1 88.88 102 ASN A O 1
ATOM 816 N N . ALA A 1 103 ? 3.717 5.867 -1.396 1 93.12 103 ALA A N 1
ATOM 817 C CA . ALA A 1 103 ? 2.691 5.031 -2.016 1 93.12 103 ALA A CA 1
ATOM 818 C C . ALA A 1 103 ? 2.072 4.078 -1 1 93.12 103 ALA A C 1
ATOM 820 O O . ALA A 1 103 ? 0.856 3.871 -0.994 1 93.12 103 ALA A O 1
ATOM 821 N N . ILE A 1 104 ? 2.926 3.496 -0.178 1 91.38 104 ILE A N 1
ATOM 822 C CA . ILE A 1 104 ? 2.439 2.594 0.86 1 91.38 104 ILE A CA 1
ATOM 823 C C . ILE A 1 104 ? 1.49 3.342 1.792 1 91.38 104 ILE A C 1
ATOM 825 O O . ILE A 1 104 ? 0.377 2.881 2.055 1 91.38 104 ILE A O 1
ATOM 829 N N . PHE A 1 105 ? 1.869 4.531 2.225 1 91.56 105 PHE A N 1
ATOM 830 C CA . PHE A 1 105 ? 1.059 5.324 3.141 1 91.56 105 PHE A CA 1
ATOM 831 C C . PHE A 1 105 ? -0.279 5.688 2.506 1 91.56 105 PHE A C 1
ATOM 833 O O . PHE A 1 105 ? -1.333 5.496 3.115 1 91.56 105 PHE A O 1
ATOM 840 N N . ILE A 1 106 ? -0.191 6.168 1.307 1 96 106 ILE A N 1
ATOM 841 C CA . ILE A 1 106 ? -1.404 6.621 0.633 1 96 106 ILE A CA 1
ATOM 842 C C . ILE A 1 106 ? -2.359 5.441 0.446 1 96 106 ILE A C 1
ATOM 844 O O . ILE A 1 106 ? -3.568 5.578 0.644 1 96 106 ILE A O 1
ATOM 848 N N . THR A 1 107 ? -1.837 4.328 0.073 1 95.38 107 THR A N 1
ATOM 849 C CA . THR A 1 107 ? -2.654 3.137 -0.134 1 95.38 107 THR A CA 1
ATOM 850 C C . THR A 1 107 ? -3.33 2.713 1.167 1 95.38 107 THR A C 1
ATOM 852 O O . THR A 1 107 ? -4.516 2.371 1.174 1 95.38 107 THR A O 1
ATOM 855 N N . LEU A 1 108 ? -2.596 2.74 2.242 1 92.88 108 LEU A N 1
ATOM 856 C CA . LEU A 1 108 ? -3.158 2.379 3.539 1 92.88 108 LEU A CA 1
ATOM 857 C C . LEU A 1 108 ? -4.207 3.396 3.98 1 92.88 108 LEU A C 1
ATOM 859 O O . LEU A 1 108 ? -5.238 3.027 4.543 1 92.88 108 LEU A O 1
ATOM 863 N N . LEU A 1 109 ? -3.936 4.648 3.781 1 95.62 109 LEU A N 1
ATOM 864 C CA . LEU A 1 109 ? -4.918 5.688 4.086 1 95.62 109 LEU A CA 1
ATOM 865 C C . LEU A 1 109 ? -6.199 5.469 3.291 1 95.62 109 LEU A C 1
ATOM 867 O O . LEU A 1 109 ? -7.301 5.656 3.818 1 95.62 109 LEU A O 1
ATOM 871 N N . HIS A 1 110 ? -6.035 5.148 2.016 1 96.31 110 HIS A N 1
ATOM 872 C CA . HIS A 1 110 ? -7.191 4.887 1.163 1 96.31 110 HIS A CA 1
ATOM 873 C C . HIS A 1 110 ? -8.016 3.723 1.7 1 96.31 110 HIS A C 1
ATOM 875 O O . HIS A 1 110 ? -9.25 3.795 1.733 1 96.31 110 HIS A O 1
ATOM 881 N N . SER A 1 111 ? -7.336 2.66 2.072 1 92.19 111 SER A N 1
ATOM 882 C CA . SER A 1 111 ? -8.016 1.516 2.672 1 92.19 111 SER A CA 1
ATOM 883 C C . SER A 1 111 ? -8.773 1.918 3.93 1 92.19 111 SER A C 1
ATOM 885 O O . SER A 1 111 ? -9.93 1.54 4.109 1 92.19 111 SER A O 1
ATOM 887 N N . TYR A 1 112 ? -8.133 2.682 4.789 1 92.12 112 TYR A N 1
ATOM 888 C CA . TYR A 1 112 ? -8.766 3.164 6.012 1 92.12 112 TYR A CA 1
ATOM 889 C C . TYR A 1 112 ? -9.969 4.039 5.695 1 92.12 112 TYR A C 1
ATOM 891 O O . TYR A 1 112 ? -11.016 3.92 6.336 1 92.12 112 TYR A O 1
ATOM 899 N N . ALA A 1 113 ? -9.82 4.957 4.762 1 94.5 113 ALA A N 1
ATOM 900 C CA . ALA A 1 113 ? -10.914 5.832 4.344 1 94.5 113 ALA A CA 1
ATOM 901 C C . ALA A 1 113 ? -12.133 5.02 3.908 1 94.5 113 ALA A C 1
ATOM 903 O O . ALA A 1 113 ? -13.266 5.336 4.277 1 94.5 113 ALA A O 1
ATOM 904 N N . GLN A 1 114 ? -11.883 3.975 3.119 1 91.44 114 GLN A N 1
ATOM 905 C CA . GLN A 1 114 ? -12.977 3.1 2.703 1 91.44 114 GLN A CA 1
ATOM 906 C C . GLN A 1 114 ? -13.68 2.484 3.91 1 91.44 114 GLN A C 1
ATOM 908 O O . GLN A 1 114 ? -14.906 2.463 3.973 1 91.44 114 GLN A O 1
ATOM 913 N N . LYS A 1 115 ? -12.914 2.033 4.77 1 86.94 115 LYS A N 1
ATOM 914 C CA . LYS A 1 115 ? -13.445 1.372 5.961 1 86.94 115 LYS A CA 1
ATOM 915 C C . LYS A 1 115 ? -14.391 2.289 6.723 1 86.94 115 LYS A C 1
ATOM 917 O O . LYS A 1 115 ? -15.438 1.848 7.199 1 86.94 115 LYS A O 1
ATOM 922 N N . ILE A 1 116 ? -14.102 3.553 6.871 1 89.75 116 ILE A N 1
ATOM 923 C CA . ILE A 1 116 ? -14.891 4.434 7.723 1 89.75 116 ILE A CA 1
ATOM 924 C C . ILE A 1 116 ? -15.859 5.254 6.863 1 89.75 116 ILE A C 1
ATOM 926 O O . ILE A 1 116 ? -16.531 6.148 7.367 1 89.75 116 ILE A O 1
ATOM 930 N N . GLY A 1 117 ? -15.82 5.004 5.539 1 91.94 117 GLY A N 1
ATOM 931 C CA . GLY A 1 117 ? -16.75 5.664 4.645 1 91.94 117 GLY A CA 1
ATOM 932 C C . GLY A 1 117 ? -16.359 7.086 4.305 1 91.94 117 GLY A C 1
ATOM 933 O O . GLY A 1 117 ? -17.219 7.93 4.035 1 91.94 117 GLY A O 1
ATOM 934 N N . ALA A 1 118 ? -15.102 7.434 4.395 1 94.94 118 ALA A N 1
ATOM 935 C CA . ALA A 1 118 ? -14.609 8.766 4.047 1 94.94 118 ALA A CA 1
ATOM 936 C C . ALA A 1 118 ? -14.492 8.93 2.533 1 94.94 118 ALA A C 1
ATOM 938 O O . ALA A 1 118 ? -14.094 7.996 1.831 1 94.94 118 ALA A O 1
ATOM 939 N N . SER A 1 119 ? -14.711 10.102 2.105 1 96.88 119 SER A N 1
ATOM 940 C CA . SER A 1 119 ? -14.625 10.383 0.674 1 96.88 119 SER A CA 1
ATOM 941 C C . SER A 1 119 ? -13.422 11.266 0.357 1 96.88 119 SER A C 1
ATOM 943 O O . SER A 1 119 ? -13.188 11.602 -0.805 1 96.88 119 SER A O 1
ATOM 945 N N . ASN A 1 120 ? -12.664 11.648 1.418 1 98 120 ASN A N 1
ATOM 946 C CA . ASN A 1 120 ? -11.531 12.555 1.242 1 98 120 ASN A CA 1
ATOM 947 C C . ASN A 1 120 ? -10.328 12.117 2.074 1 98 120 ASN A C 1
ATOM 949 O O . ASN A 1 120 ? -10.484 11.688 3.219 1 98 120 ASN A O 1
ATOM 953 N N . ILE A 1 121 ? -9.203 12.203 1.468 1 98.25 121 ILE A N 1
ATOM 954 C CA . ILE A 1 121 ? -7.91 12.047 2.135 1 98.25 121 ILE A CA 1
ATOM 955 C C . ILE A 1 121 ? -7.078 13.312 1.942 1 98.25 121 ILE A C 1
ATOM 957 O O . ILE A 1 121 ? -6.938 13.812 0.821 1 98.25 121 ILE A O 1
ATOM 961 N N . ALA A 1 122 ? -6.586 13.828 2.982 1 97.94 122 ALA A N 1
ATOM 962 C CA . ALA A 1 122 ? -5.715 15 2.9 1 97.94 122 ALA A CA 1
ATOM 963 C C . ALA A 1 122 ? -4.277 14.641 3.266 1 97.94 122 ALA A C 1
ATOM 965 O O . ALA A 1 122 ? -4.031 14.008 4.297 1 97.94 122 ALA A O 1
ATOM 966 N N . LEU A 1 123 ? -3.352 15.031 2.461 1 96.25 123 LEU A N 1
ATOM 967 C CA . LEU A 1 123 ? -1.932 14.75 2.631 1 96.25 123 LEU A CA 1
ATOM 968 C C . LEU A 1 123 ? -1.13 16.031 2.768 1 96.25 123 LEU A C 1
ATOM 970 O O . LEU A 1 123 ? -1.386 17.016 2.057 1 96.25 123 LEU A O 1
ATOM 974 N N . GLY A 1 124 ? -0.185 16.016 3.73 1 90.5 124 GLY A N 1
ATOM 975 C CA . GLY A 1 124 ? 0.696 17.156 3.93 1 90.5 124 GLY A CA 1
ATOM 976 C C . GLY A 1 124 ? 1.959 17.094 3.094 1 90.5 124 GLY A C 1
ATOM 977 O O . GLY A 1 124 ? 3.061 17.297 3.604 1 90.5 124 GLY A O 1
ATOM 978 N N . VAL A 1 125 ? 1.905 16.672 1.918 1 76.62 125 VAL A N 1
ATOM 979 C CA . VAL A 1 125 ? 3.074 16.594 1.048 1 76.62 125 VAL A CA 1
ATOM 980 C C . VAL A 1 125 ? 3.416 17.984 0.506 1 76.62 125 VAL A C 1
ATOM 982 O O . VAL A 1 125 ? 2.525 18.734 0.112 1 76.62 125 VAL A O 1
ATOM 985 N N . SER A 1 126 ? 4.562 18.375 0.971 1 64.75 126 SER A N 1
ATOM 986 C CA . SER A 1 126 ? 5.023 19.656 0.418 1 64.75 126 SER A CA 1
ATOM 987 C C . SER A 1 126 ? 6.113 19.438 -0.625 1 64.75 126 SER A C 1
ATOM 989 O O . SER A 1 126 ? 6.785 18.406 -0.625 1 64.75 126 SER A O 1
ATOM 991 N N . GLN A 1 127 ? 6.09 20.141 -1.618 1 54.25 127 GLN A N 1
ATOM 992 C CA . GLN A 1 127 ? 7.059 20.109 -2.709 1 54.25 127 GLN A CA 1
ATOM 993 C C . GLN A 1 127 ? 8.477 19.906 -2.18 1 54.25 127 GLN A C 1
ATOM 995 O O . GLN A 1 127 ? 9.305 19.266 -2.832 1 54.25 127 GLN A O 1
ATOM 1000 N N . ALA A 1 128 ? 8.703 20.375 -0.994 1 50.81 128 ALA A N 1
ATOM 1001 C CA . ALA A 1 128 ? 10.062 20.344 -0.467 1 50.81 128 ALA A CA 1
ATOM 1002 C C . ALA A 1 128 ? 10.477 18.906 -0.133 1 50.81 128 ALA A C 1
ATOM 1004 O O . ALA A 1 128 ? 11.672 18.609 -0.046 1 50.81 128 ALA A O 1
ATOM 1005 N N . ASP A 1 129 ? 9.562 18 0.028 1 51.09 129 ASP A N 1
ATOM 1006 C CA . ASP A 1 129 ? 9.867 16.672 0.55 1 51.09 129 ASP A CA 1
ATOM 1007 C C . ASP A 1 129 ? 10.273 15.719 -0.574 1 51.09 129 ASP A C 1
ATOM 1009 O O . ASP A 1 129 ? 10.828 14.648 -0.319 1 51.09 129 ASP A O 1
ATOM 1013 N N . PHE A 1 130 ? 9.812 15.969 -1.776 1 47.25 130 PHE A N 1
ATOM 1014 C CA . PHE A 1 130 ? 10.102 14.984 -2.816 1 47.25 130 PHE A CA 1
ATOM 1015 C C . PHE A 1 130 ? 11.273 15.445 -3.676 1 47.25 130 PHE A C 1
ATOM 1017 O O . PHE A 1 130 ? 11.43 16.641 -3.943 1 47.25 130 PHE A O 1
ATOM 1024 N N . SER A 1 131 ? 12.391 14.672 -3.578 1 46.03 131 SER A N 1
ATOM 1025 C CA . SER A 1 131 ? 13.641 14.961 -4.281 1 46.03 131 SER A CA 1
ATOM 1026 C C . SER A 1 131 ? 13.391 15.234 -5.758 1 46.03 131 SER A C 1
ATOM 1028 O O . SER A 1 131 ? 14.258 15.758 -6.453 1 46.03 131 SER A O 1
ATOM 1030 N N . GLY A 1 132 ? 12.102 15.234 -6.195 1 47.94 132 GLY A N 1
ATOM 1031 C CA . GLY A 1 132 ? 11.945 15.453 -7.625 1 47.94 132 GLY A CA 1
ATOM 1032 C C . GLY A 1 132 ? 11.109 16.688 -7.949 1 47.94 132 GLY A C 1
ATOM 1033 O O . GLY A 1 132 ? 10.844 17.5 -7.074 1 47.94 132 GLY A O 1
ATOM 1034 N N . TYR A 1 133 ? 10.82 16.984 -9.297 1 52.5 133 TYR A N 1
ATOM 1035 C CA . TYR A 1 133 ? 10.062 18.109 -9.828 1 52.5 133 TYR A CA 1
ATOM 1036 C C . TYR A 1 133 ? 8.625 18.078 -9.312 1 52.5 133 TYR A C 1
ATOM 1038 O O . TYR A 1 133 ? 8.031 17.016 -9.148 1 52.5 133 TYR A O 1
ATOM 1046 N N . PRO A 1 134 ? 8.117 19.25 -8.711 1 53 134 PRO A N 1
ATOM 1047 C CA . PRO A 1 134 ? 6.742 19.375 -8.227 1 53 134 PRO A CA 1
ATOM 1048 C C . PRO A 1 134 ? 5.73 18.688 -9.133 1 53 134 PRO A C 1
ATOM 1050 O O . PRO A 1 134 ? 4.797 18.047 -8.648 1 53 134 PRO A O 1
ATOM 1053 N N . ASP A 1 135 ? 5.938 18.75 -10.391 1 58.03 135 ASP A N 1
ATOM 1054 C CA . ASP A 1 135 ? 5.02 18.156 -11.352 1 58.03 135 ASP A CA 1
ATOM 1055 C C . ASP A 1 135 ? 5 16.641 -11.227 1 58.03 135 ASP A C 1
ATOM 1057 O O . ASP A 1 135 ? 3.949 16.016 -11.375 1 58.03 135 ASP A O 1
ATOM 1061 N N . CYS A 1 136 ? 6.117 16.203 -10.766 1 66.75 136 CYS A N 1
ATOM 1062 C CA . CYS A 1 136 ? 6.191 14.742 -10.648 1 66.75 136 CYS A CA 1
ATOM 1063 C C . CYS A 1 136 ? 5.398 14.25 -9.453 1 66.75 136 CYS A C 1
ATOM 1065 O O . CYS A 1 136 ? 4.762 13.195 -9.508 1 66.75 136 CYS A O 1
ATOM 1067 N N . LYS A 1 137 ? 5.207 15.211 -8.57 1 82.69 137 LYS A N 1
ATOM 1068 C CA . LYS A 1 137 ? 4.461 14.836 -7.371 1 82.69 137 LYS A CA 1
ATOM 1069 C C . LYS A 1 137 ? 2.957 14.875 -7.621 1 82.69 137 LYS A C 1
ATOM 1071 O O . LYS A 1 137 ? 2.227 13.977 -7.195 1 82.69 137 LYS A O 1
ATOM 1076 N N . GLU A 1 138 ? 2.615 15.922 -8.312 1 89.31 138 GLU A N 1
ATOM 1077 C CA . GLU A 1 138 ? 1.197 16.031 -8.633 1 89.31 138 GLU A CA 1
ATOM 1078 C C . GLU A 1 138 ? 0.736 14.867 -9.508 1 89.31 138 GLU A C 1
ATOM 1080 O O . GLU A 1 138 ? -0.345 14.32 -9.297 1 89.31 138 GLU A O 1
ATOM 1085 N N . ASP A 1 139 ? 1.575 14.578 -10.453 1 92.12 139 ASP A N 1
ATOM 1086 C CA . ASP A 1 139 ? 1.248 13.477 -11.344 1 92.12 139 ASP A CA 1
ATOM 1087 C C . ASP A 1 139 ? 1.15 12.156 -10.578 1 92.12 139 ASP A C 1
ATOM 1089 O O . ASP A 1 139 ? 0.273 11.336 -10.859 1 92.12 139 ASP A O 1
ATOM 1093 N N . PHE A 1 140 ? 2.02 12.055 -9.641 1 93.38 140 PHE A N 1
ATOM 1094 C CA . PHE A 1 140 ? 1.982 10.852 -8.812 1 93.38 140 PHE A CA 1
ATOM 1095 C C . PHE A 1 140 ? 0.681 10.781 -8.023 1 93.38 140 PHE A C 1
ATOM 1097 O O . PHE A 1 140 ? 0.009 9.75 -8.016 1 93.38 140 PHE A O 1
ATOM 1104 N N . ILE A 1 141 ? 0.329 11.859 -7.41 1 95.19 141 ILE A N 1
ATOM 1105 C CA . ILE A 1 141 ? -0.867 11.906 -6.574 1 95.19 141 ILE A CA 1
ATOM 1106 C C . ILE A 1 141 ? -2.1 11.602 -7.422 1 95.19 141 ILE A C 1
ATOM 1108 O O . ILE A 1 141 ? -2.936 10.781 -7.039 1 95.19 141 ILE A O 1
ATOM 1112 N N . LYS A 1 142 ? -2.205 12.203 -8.594 1 96.44 142 LYS A N 1
ATOM 1113 C CA . LYS A 1 142 ? -3.338 11.969 -9.484 1 96.44 142 LYS A CA 1
ATOM 1114 C C . LYS A 1 142 ? -3.377 10.516 -9.945 1 96.44 142 LYS A C 1
ATOM 1116 O O . LYS A 1 142 ? -4.445 9.906 -10.008 1 96.44 142 LYS A O 1
ATOM 1121 N N . SER A 1 143 ? -2.242 10.031 -10.266 1 97.12 143 SER A N 1
ATOM 1122 C CA . SER A 1 143 ? -2.139 8.672 -10.781 1 97.12 143 SER A CA 1
ATOM 1123 C C . SER A 1 143 ? -2.514 7.648 -9.711 1 97.12 143 SER A C 1
ATOM 1125 O O . SER A 1 143 ? -3.277 6.715 -9.984 1 97.12 143 SER A O 1
ATOM 1127 N N . ILE A 1 144 ? -1.971 7.812 -8.516 1 97.56 144 ILE A N 1
ATOM 1128 C CA . ILE A 1 144 ? -2.242 6.828 -7.469 1 97.56 144 ILE A CA 1
ATOM 1129 C C . ILE A 1 144 ? -3.697 6.941 -7.02 1 97.56 144 ILE A C 1
ATOM 1131 O O . ILE A 1 144 ? -4.336 5.938 -6.699 1 97.56 144 ILE A O 1
ATOM 1135 N N . GLU A 1 145 ? -4.242 8.133 -6.941 1 98.25 145 GLU A N 1
ATOM 1136 C CA . GLU A 1 145 ? -5.668 8.312 -6.664 1 98.25 145 GLU A CA 1
ATOM 1137 C C . GLU A 1 145 ? -6.52 7.516 -7.652 1 98.25 145 GLU A C 1
ATOM 1139 O O . GLU A 1 145 ? -7.414 6.77 -7.246 1 98.25 145 GLU A O 1
ATOM 1144 N N . HIS A 1 146 ? -6.18 7.707 -8.898 1 97.75 146 HIS A N 1
ATOM 1145 C CA . HIS A 1 146 ? -6.922 7.027 -9.953 1 97.75 146 HIS A CA 1
ATOM 1146 C C . HIS A 1 146 ? -6.82 5.512 -9.805 1 97.75 146 HIS A C 1
ATOM 1148 O O . HIS A 1 146 ? -7.836 4.812 -9.836 1 97.75 146 HIS A O 1
ATOM 1154 N N . ALA A 1 147 ? -5.684 5 -9.625 1 97.06 147 ALA A N 1
ATOM 1155 C CA . ALA A 1 147 ? -5.441 3.564 -9.531 1 97.06 147 ALA A CA 1
ATOM 1156 C C . ALA A 1 147 ? -6.188 2.961 -8.344 1 97.06 147 ALA A C 1
ATOM 1158 O O . ALA A 1 147 ? -6.836 1.921 -8.469 1 97.06 147 ALA A O 1
ATOM 1159 N N . LEU A 1 148 ? -6.082 3.586 -7.18 1 97.31 148 LEU A N 1
ATOM 1160 C CA . LEU A 1 148 ? -6.715 3.066 -5.973 1 97.31 148 LEU A CA 1
ATOM 1161 C C . LEU A 1 148 ? -8.234 3.047 -6.117 1 97.31 148 LEU A C 1
ATOM 1163 O O . LEU A 1 148 ? -8.891 2.094 -5.688 1 97.31 148 LEU A O 1
ATOM 1167 N N . ASN A 1 149 ? -8.75 4.086 -6.688 1 96.19 149 ASN A N 1
ATOM 1168 C CA . ASN A 1 149 ? -10.195 4.141 -6.898 1 96.19 149 ASN A CA 1
ATOM 1169 C C . ASN A 1 149 ? -10.648 3.088 -7.906 1 96.19 149 ASN A C 1
ATOM 1171 O O . ASN A 1 149 ? -11.711 2.484 -7.738 1 96.19 149 ASN A O 1
ATOM 1175 N N . LEU A 1 150 ? -9.867 2.9 -8.961 1 93.12 150 LEU A N 1
ATOM 1176 C CA . LEU A 1 150 ? -10.172 1.864 -9.938 1 93.12 150 LEU A CA 1
ATOM 1177 C C . LEU A 1 150 ? -10.203 0.488 -9.281 1 93.12 150 LEU A C 1
ATOM 1179 O O . LEU A 1 150 ? -11.109 -0.308 -9.539 1 93.12 150 LEU A O 1
ATOM 1183 N N . GLY A 1 151 ? -9.234 0.234 -8.422 1 89.25 151 GLY A N 1
ATOM 1184 C CA . GLY A 1 151 ? -9.086 -1.071 -7.805 1 89.25 151 GLY A CA 1
ATOM 1185 C C . GLY A 1 151 ? -10.148 -1.36 -6.758 1 89.25 151 GLY A C 1
ATOM 1186 O O . GLY A 1 151 ? -10.344 -2.514 -6.371 1 89.25 151 GLY A O 1
ATOM 1187 N N . SER A 1 152 ? -10.867 -0.386 -6.332 1 90 152 SER A N 1
ATOM 1188 C CA . SER A 1 152 ? -11.82 -0.576 -5.238 1 90 152 SER A CA 1
ATOM 1189 C C . SER A 1 152 ? -13.211 -0.083 -5.621 1 90 152 SER A C 1
ATOM 1191 O O . SER A 1 152 ? -14.141 -0.152 -4.812 1 90 152 SER A O 1
ATOM 1193 N N . ASN A 1 153 ? -13.352 0.428 -6.805 1 88.5 153 ASN A N 1
ATOM 1194 C CA . ASN A 1 153 ? -14.617 0.992 -7.262 1 88.5 153 ASN A CA 1
ATOM 1195 C C . ASN A 1 153 ? -15.125 2.07 -6.312 1 88.5 153 ASN A C 1
ATOM 1197 O O . ASN A 1 153 ? -16.266 2.002 -5.844 1 88.5 153 ASN A O 1
ATOM 1201 N N . THR A 1 154 ? -14.219 2.934 -5.969 1 93.06 154 THR A N 1
ATOM 1202 C CA . THR A 1 154 ? -14.531 4.078 -5.121 1 93.06 154 THR A CA 1
ATOM 1203 C C . THR A 1 154 ? -14.234 5.387 -5.844 1 93.06 154 THR A C 1
ATOM 1205 O O . THR A 1 154 ? -13.828 5.379 -7.008 1 93.06 154 THR A O 1
ATOM 1208 N N . ALA A 1 155 ? -14.578 6.516 -5.207 1 96.44 155 ALA A N 1
ATOM 1209 C CA . ALA A 1 155 ? -14.281 7.852 -5.723 1 96.44 155 ALA A CA 1
ATOM 1210 C C . ALA A 1 155 ? -13.711 8.75 -4.633 1 96.44 155 ALA A C 1
ATOM 1212 O O . ALA A 1 155 ? -14.148 9.883 -4.457 1 96.44 155 ALA A O 1
ATOM 1213 N N . ILE A 1 156 ? -12.797 8.203 -3.928 1 97.38 156 ILE A N 1
ATOM 1214 C CA . ILE A 1 156 ? -12.172 8.945 -2.832 1 97.38 156 ILE A CA 1
ATOM 1215 C C . ILE A 1 156 ? -11.195 9.969 -3.391 1 97.38 156 ILE A C 1
ATOM 1217 O O . ILE A 1 156 ? -10.344 9.641 -4.223 1 97.38 156 ILE A O 1
ATOM 1221 N N . LYS A 1 157 ? -11.258 11.188 -2.949 1 98 157 LYS A N 1
ATOM 1222 C CA . LYS A 1 157 ? -10.398 12.273 -3.418 1 98 157 LYS A CA 1
ATOM 1223 C C . LYS A 1 157 ? -9.18 12.453 -2.516 1 98 157 LYS A C 1
ATOM 1225 O O . LYS A 1 157 ? -9.297 12.375 -1.29 1 98 157 LYS A O 1
ATOM 1230 N N . ILE A 1 158 ? -8.039 12.641 -3.107 1 97.69 158 ILE A N 1
ATOM 1231 C CA . ILE A 1 158 ? -6.828 12.977 -2.367 1 97.69 158 ILE A CA 1
ATOM 1232 C C . ILE A 1 158 ? -6.535 14.469 -2.504 1 97.69 158 ILE A C 1
ATOM 1234 O O . ILE A 1 158 ? -6.32 14.961 -3.613 1 97.69 158 ILE A O 1
ATOM 1238 N N . LEU A 1 159 ? -6.535 15.141 -1.436 1 97.06 159 LEU A N 1
ATOM 1239 C CA . LEU A 1 159 ? -6.34 16.578 -1.379 1 97.06 159 LEU A CA 1
ATOM 1240 C C . LEU A 1 159 ? -4.949 16.922 -0.858 1 97.06 159 LEU A C 1
ATOM 1242 O O . LEU A 1 159 ? -4.465 16.297 0.092 1 97.06 159 LEU A O 1
ATOM 1246 N N . THR A 1 160 ? -4.266 17.828 -1.53 1 95.5 160 THR A N 1
ATOM 1247 C CA . THR A 1 160 ? -2.932 18.266 -1.139 1 95.5 160 THR A CA 1
ATOM 1248 C C . THR A 1 160 ? -2.848 19.781 -1.121 1 95.5 160 THR A C 1
ATOM 1250 O O . THR A 1 160 ? -2.1 20.375 -1.9 1 95.5 160 THR A O 1
ATOM 1253 N N . PRO A 1 161 ? -3.502 20.406 -0.2 1 95.12 161 PRO A N 1
ATOM 1254 C CA . PRO A 1 161 ? -3.602 21.875 -0.215 1 95.12 161 PRO A CA 1
ATOM 1255 C C . PRO A 1 161 ? -2.258 22.547 0.026 1 95.12 161 PRO A C 1
ATOM 1257 O O . PRO A 1 161 ? -2.102 23.734 -0.271 1 95.12 161 PRO A O 1
ATOM 1260 N N . LEU A 1 162 ? -1.253 21.859 0.55 1 92.94 162 LEU A N 1
ATOM 1261 C CA . LEU A 1 162 ? 0.029 22.484 0.86 1 92.94 162 LEU A CA 1
ATOM 1262 C C . LEU A 1 162 ? 1.03 22.266 -0.267 1 92.94 162 LEU A C 1
ATOM 1264 O O . LEU A 1 162 ? 2.162 22.75 -0.206 1 92.94 162 LEU A O 1
ATOM 1268 N N . MET A 1 163 ? 0.673 21.547 -1.225 1 90.06 163 MET A N 1
ATOM 1269 C CA . MET A 1 163 ? 1.576 21 -2.24 1 90.06 163 MET A CA 1
ATOM 1270 C C . MET A 1 163 ? 2.402 22.125 -2.875 1 90.06 163 MET A C 1
ATOM 1272 O O . MET A 1 163 ? 3.586 21.938 -3.162 1 90.06 163 MET A O 1
ATOM 1276 N N . PHE A 1 164 ? 1.918 23.328 -3.025 1 88.69 164 PHE A N 1
ATOM 1277 C CA . PHE A 1 164 ? 2.619 24.359 -3.773 1 88.69 164 PHE A CA 1
ATOM 1278 C C . PHE A 1 164 ? 3.023 25.5 -2.855 1 88.69 164 PHE A C 1
ATOM 1280 O O . PHE A 1 164 ? 3.443 26.562 -3.326 1 88.69 164 PHE A O 1
ATOM 1287 N N . LEU A 1 165 ? 2.926 25.297 -1.622 1 91.5 165 LEU A N 1
ATOM 1288 C CA . LEU A 1 165 ? 3.32 26.328 -0.664 1 91.5 165 LEU A CA 1
ATOM 1289 C C . LEU A 1 165 ? 4.773 26.141 -0.234 1 91.5 165 LEU A C 1
ATOM 1291 O O . LEU A 1 165 ? 5.223 25.016 -0.032 1 91.5 165 LEU A O 1
ATOM 1295 N N . ASN A 1 166 ? 5.457 27.188 -0.165 1 90 166 ASN A N 1
ATOM 1296 C CA . ASN A 1 166 ? 6.73 27.141 0.547 1 90 166 ASN A CA 1
ATOM 1297 C C . ASN A 1 166 ? 6.531 27.266 2.055 1 90 166 ASN A C 1
ATOM 1299 O O . ASN A 1 166 ? 5.41 27.453 2.525 1 90 166 ASN A O 1
ATOM 1303 N N . LYS A 1 167 ? 7.613 27.125 2.73 1 92.19 167 LYS A N 1
ATOM 1304 C CA . LYS A 1 167 ? 7.508 27.078 4.184 1 92.19 167 LYS A CA 1
ATOM 1305 C C . LYS A 1 167 ? 6.969 28.391 4.742 1 92.19 167 LYS A C 1
ATOM 1307 O O . LYS A 1 167 ? 6.211 28.391 5.715 1 92.19 167 LYS A O 1
ATOM 1312 N N . ALA A 1 168 ? 7.359 29.547 4.227 1 94.69 168 ALA A N 1
ATOM 1313 C CA . ALA A 1 168 ? 6.836 30.828 4.66 1 94.69 168 ALA A CA 1
ATOM 1314 C C . ALA A 1 168 ? 5.324 30.906 4.453 1 94.69 168 ALA A C 1
ATOM 1316 O O . ALA A 1 168 ? 4.598 31.391 5.328 1 94.69 168 ALA A O 1
ATOM 1317 N N . GLN A 1 169 ? 4.879 30.516 3.336 1 95 169 GLN A N 1
ATOM 1318 C CA . GLN A 1 169 ? 3.453 30.5 3.016 1 95 169 GLN A CA 1
ATOM 1319 C C . GLN A 1 169 ? 2.689 29.547 3.939 1 95 169 GLN A C 1
ATOM 1321 O O . GLN A 1 169 ? 1.53 29.797 4.27 1 95 169 GLN A O 1
ATOM 1326 N N . GLU A 1 170 ? 3.316 28.469 4.336 1 94.94 170 GLU A N 1
ATOM 1327 C CA . GLU A 1 170 ? 2.697 27.562 5.289 1 94.94 170 GLU A CA 1
ATOM 1328 C C . GLU A 1 170 ? 2.486 28.219 6.645 1 94.94 170 GLU A C 1
ATOM 1330 O O . GLU A 1 170 ? 1.445 28.047 7.277 1 94.94 170 GLU A O 1
ATOM 1335 N N . PHE A 1 171 ? 3.498 28.953 7.074 1 96.5 171 PHE A N 1
ATOM 1336 C CA . PHE A 1 171 ? 3.34 29.734 8.305 1 96.5 171 PHE A CA 1
ATOM 1337 C C . PHE A 1 171 ? 2.189 30.719 8.172 1 96.5 171 PHE A C 1
ATOM 1339 O O . PHE A 1 171 ? 1.398 30.875 9.102 1 96.5 171 PHE A O 1
ATOM 1346 N N . GLN A 1 172 ? 2.115 31.406 7.047 1 97.12 172 GLN A N 1
ATOM 1347 C CA . GLN A 1 172 ? 1.015 32.344 6.809 1 97.12 172 GLN A CA 1
ATOM 1348 C C . GLN A 1 172 ? -0.332 31.625 6.867 1 97.12 172 GLN A C 1
ATOM 1350 O O . GLN A 1 172 ? -1.29 32.156 7.445 1 97.12 172 GLN A O 1
ATOM 1355 N N . MET A 1 173 ? -0.385 30.484 6.297 1 96.62 173 MET A N 1
ATOM 1356 C CA . MET A 1 173 ? -1.614 29.703 6.336 1 96.62 173 MET A CA 1
ATOM 1357 C C . MET A 1 173 ? -1.997 29.359 7.773 1 96.62 173 MET A C 1
ATOM 1359 O O . MET A 1 173 ? -3.168 29.453 8.148 1 96.62 173 MET A O 1
ATOM 1363 N N . ALA A 1 174 ? -1.025 28.922 8.523 1 97.75 174 ALA A N 1
ATOM 1364 C CA . ALA A 1 174 ? -1.277 28.641 9.93 1 97.75 174 ALA A CA 1
ATOM 1365 C C . ALA A 1 174 ? -1.834 29.859 10.648 1 97.75 174 ALA A C 1
ATOM 1367 O O . ALA A 1 174 ? -2.773 29.75 11.438 1 97.75 174 ALA A O 1
ATOM 1368 N N . LYS A 1 175 ? -1.249 30.984 10.391 1 97.88 175 LYS A N 1
ATOM 1369 C CA . LYS A 1 175 ? -1.735 32.25 10.969 1 97.88 175 LYS A CA 1
ATOM 1370 C C . LYS A 1 175 ? -3.178 32.5 10.547 1 97.88 175 LYS A C 1
ATOM 1372 O O . LYS A 1 175 ? -4.027 32.812 11.391 1 97.88 175 LYS A O 1
ATOM 1377 N N . ASP A 1 176 ? -3.471 32.406 9.273 1 97.81 176 ASP A N 1
ATOM 1378 C CA . ASP A 1 176 ? -4.801 32.656 8.734 1 97.81 176 ASP A CA 1
ATOM 1379 C C . ASP A 1 176 ? -5.832 31.719 9.352 1 97.81 176 ASP A C 1
ATOM 1381 O O . ASP A 1 176 ? -6.996 32.094 9.523 1 97.81 176 ASP A O 1
ATOM 1385 N N . LEU A 1 177 ? -5.383 30.562 9.695 1 97.94 177 LEU A N 1
ATOM 1386 C CA . LEU A 1 177 ? -6.266 29.562 10.281 1 97.94 177 LEU A CA 1
ATOM 1387 C C . LEU A 1 177 ? -6.398 29.766 11.789 1 97.94 177 LEU A C 1
ATOM 1389 O O . LEU A 1 177 ? -7.215 29.109 12.438 1 97.94 177 LEU A O 1
ATOM 1393 N N . GLY A 1 178 ? -5.566 30.641 12.359 1 97.5 178 GLY A N 1
ATOM 1394 C CA . GLY A 1 178 ? -5.652 30.969 13.773 1 97.5 178 GLY A CA 1
ATOM 1395 C C . GLY A 1 178 ? -4.891 30.016 14.664 1 97.5 178 GLY A C 1
ATOM 1396 O O . GLY A 1 178 ? -5.184 29.891 15.859 1 97.5 178 GLY A O 1
ATOM 1397 N N . VAL A 1 179 ? -3.881 29.297 14.078 1 97.62 179 VAL A N 1
ATOM 1398 C CA . VAL A 1 179 ? -3.238 28.266 14.898 1 97.62 179 VAL A CA 1
ATOM 1399 C C . VAL A 1 179 ? -1.723 28.438 14.844 1 97.62 179 VAL A C 1
ATOM 1401 O O . VAL A 1 179 ? -0.975 27.469 15 1 97.62 179 VAL A O 1
ATOM 1404 N N . LEU A 1 180 ? -1.208 29.594 14.523 1 97.81 180 LEU A N 1
ATOM 1405 C CA . LEU A 1 180 ? 0.23 29.828 14.461 1 97.81 180 LEU A CA 1
ATOM 1406 C C . LEU A 1 180 ? 0.902 29.453 15.773 1 97.81 180 LEU A C 1
ATOM 1408 O O . LEU A 1 180 ? 1.956 28.812 15.773 1 97.81 180 LEU A O 1
ATOM 1412 N N . ASP A 1 181 ? 0.292 29.828 16.891 1 97.94 181 ASP A N 1
ATOM 1413 C CA . ASP A 1 181 ? 0.854 29.516 18.203 1 97.94 181 ASP A CA 1
ATOM 1414 C C . ASP A 1 181 ? 0.942 28.016 18.422 1 97.94 181 ASP A C 1
ATOM 1416 O O . ASP A 1 181 ? 1.94 27.5 18.938 1 97.94 181 ASP A O 1
ATOM 1420 N N . LEU A 1 182 ? -0.119 27.344 18.078 1 97.88 182 LEU A N 1
ATOM 1421 C CA . LEU A 1 182 ? -0.127 25.891 18.172 1 97.88 182 LEU A CA 1
ATOM 1422 C C . LEU A 1 182 ? 1.009 25.297 17.344 1 97.88 182 LEU A C 1
ATOM 1424 O O . LEU A 1 182 ? 1.716 24.406 17.828 1 97.88 182 LEU A O 1
ATOM 1428 N N . VAL A 1 183 ? 1.183 25.734 16.125 1 97.44 183 VAL A N 1
ATOM 1429 C CA . VAL A 1 183 ? 2.213 25.234 15.211 1 97.44 183 VAL A CA 1
ATOM 1430 C C . VAL A 1 183 ? 3.594 25.484 15.812 1 97.44 183 VAL A C 1
ATOM 1432 O O . VAL A 1 183 ? 4.445 24.594 15.82 1 97.44 183 VAL A O 1
ATOM 1435 N N . ILE A 1 184 ? 3.799 26.656 16.359 1 97.31 184 ILE A N 1
ATOM 1436 C CA . ILE A 1 184 ? 5.102 27.047 16.891 1 97.31 184 ILE A CA 1
ATOM 1437 C C . ILE A 1 184 ? 5.391 26.266 18.172 1 97.31 184 ILE A C 1
ATOM 1439 O O . ILE A 1 184 ? 6.473 25.703 18.328 1 97.31 184 ILE A O 1
ATOM 1443 N N . LYS A 1 185 ? 4.449 26.094 18.984 1 96.88 185 LYS A N 1
ATOM 1444 C CA . LYS A 1 185 ? 4.711 25.641 20.359 1 96.88 185 LYS A CA 1
ATOM 1445 C C . LYS A 1 185 ? 4.52 24.125 20.484 1 96.88 185 LYS A C 1
ATOM 1447 O O . LYS A 1 185 ? 5.109 23.5 21.359 1 96.88 185 LYS A O 1
ATOM 1452 N N . GLU A 1 186 ? 3.668 23.578 19.672 1 96.94 186 GLU A N 1
ATOM 1453 C CA . GLU A 1 186 ? 3.273 22.219 19.969 1 96.94 186 GLU A CA 1
ATOM 1454 C C . GLU A 1 186 ? 3.812 21.234 18.922 1 96.94 186 GLU A C 1
ATOM 1456 O O . GLU A 1 186 ? 3.92 20.047 19.188 1 96.94 186 GLU A O 1
ATOM 1461 N N . THR A 1 187 ? 4.133 21.656 17.734 1 96.12 187 THR A N 1
ATOM 1462 C CA . THR A 1 187 ? 4.547 20.734 16.688 1 96.12 187 THR A CA 1
ATOM 1463 C C . THR A 1 187 ? 6.023 20.375 16.812 1 96.12 187 THR A C 1
ATOM 1465 O O . THR A 1 187 ? 6.781 21.109 17.469 1 96.12 187 THR A O 1
ATOM 1468 N N . HIS A 1 188 ? 6.434 19.25 16.25 1 91.75 188 HIS A N 1
ATOM 1469 C CA . HIS A 1 188 ? 7.812 18.781 16.281 1 91.75 188 HIS A CA 1
ATOM 1470 C C . HIS A 1 188 ? 8.32 18.438 14.891 1 91.75 188 HIS A C 1
ATOM 1472 O O . HIS A 1 188 ? 7.719 17.625 14.188 1 91.75 188 HIS A O 1
ATOM 1478 N N . THR A 1 189 ? 9.438 19.047 14.477 1 89.19 189 THR A N 1
ATOM 1479 C CA . THR A 1 189 ? 10.008 18.781 13.156 1 89.19 189 THR A CA 1
ATOM 1480 C C . THR A 1 189 ? 11.5 18.469 13.273 1 89.19 189 THR A C 1
ATOM 1482 O O . THR A 1 189 ? 12.102 17.953 12.328 1 89.19 189 THR A O 1
ATOM 1485 N N . CYS A 1 190 ? 12.117 18.672 14.383 1 91.38 190 CYS A N 1
ATOM 1486 C CA . CYS A 1 190 ? 13.562 18.562 14.578 1 91.38 190 CYS A CA 1
ATOM 1487 C C . CYS A 1 190 ? 14.023 17.109 14.453 1 91.38 190 CYS A C 1
ATOM 1489 O O . CYS A 1 190 ? 13.547 16.234 15.172 1 91.38 190 CYS A O 1
ATOM 1491 N N . TYR A 1 191 ? 15.055 16.938 13.672 1 85.69 191 TYR A N 1
ATOM 1492 C CA . TYR A 1 191 ? 15.586 15.594 13.438 1 85.69 191 TYR A CA 1
ATOM 1493 C C . TYR A 1 191 ? 16.281 15.055 14.688 1 85.69 191 TYR A C 1
ATOM 1495 O O . TYR A 1 191 ? 16.422 13.836 14.844 1 85.69 191 TYR A O 1
ATOM 1503 N N . GLN A 1 192 ? 16.625 15.945 15.539 1 88.06 192 GLN A N 1
ATOM 1504 C CA . GLN A 1 192 ? 17.375 15.539 16.719 1 88.06 192 GLN A CA 1
ATOM 1505 C C . GLN A 1 192 ? 16.453 15.312 17.906 1 88.06 192 GLN A C 1
ATOM 1507 O O . GLN A 1 192 ? 16.906 15.008 19.016 1 88.06 192 GLN A O 1
ATOM 1512 N N . GLY A 1 193 ? 15.25 15.531 17.719 1 88.62 193 GLY A N 1
ATOM 1513 C CA . GLY A 1 193 ? 14.273 15.297 18.766 1 88.62 193 GLY A CA 1
ATOM 1514 C C . GLY A 1 193 ? 14.312 16.344 19.859 1 88.62 193 GLY A C 1
ATOM 1515 O O . GLY A 1 193 ? 13.867 16.109 20.984 1 88.62 193 GLY A O 1
ATOM 1516 N N . GLU A 1 194 ? 14.852 17.531 19.594 1 90.81 194 GLU A N 1
ATOM 1517 C CA . GLU A 1 194 ? 14.992 18.609 20.562 1 90.81 194 GLU A CA 1
ATOM 1518 C C . GLU A 1 194 ? 13.648 19.281 20.844 1 90.81 194 GLU A C 1
ATOM 1520 O O . GLU A 1 194 ? 13.031 19.844 19.938 1 90.81 194 GLU A O 1
ATOM 1525 N N . ARG A 1 195 ? 13.203 19.281 22.156 1 92.06 195 ARG A N 1
ATOM 1526 C CA . ARG A 1 195 ? 11.914 19.875 22.516 1 92.06 195 ARG A CA 1
ATOM 1527 C C . ARG A 1 195 ? 12.062 20.812 23.719 1 92.06 195 ARG A C 1
ATOM 1529 O O . ARG A 1 195 ? 11.07 21.234 24.312 1 92.06 195 ARG A O 1
ATOM 1536 N N . LYS A 1 196 ? 13.203 21.109 24.047 1 93 196 LYS A N 1
ATOM 1537 C CA . LYS A 1 196 ? 13.422 21.938 25.25 1 93 196 LYS A CA 1
ATOM 1538 C C . LYS A 1 196 ? 13.789 23.359 24.875 1 93 196 LYS A C 1
ATOM 1540 O O . LYS A 1 196 ? 13.656 24.281 25.688 1 93 196 LYS A O 1
ATOM 1545 N N . ILE A 1 197 ? 14.32 23.594 23.828 1 95.5 197 ILE A N 1
ATOM 1546 C CA . ILE A 1 197 ? 14.742 24.922 23.391 1 95.5 197 ILE A CA 1
ATOM 1547 C C . ILE A 1 197 ? 13.719 25.5 22.438 1 95.5 197 ILE A C 1
ATOM 1549 O O . ILE A 1 197 ? 13.516 24.984 21.328 1 95.5 197 ILE A O 1
ATOM 1553 N N . LEU A 1 198 ? 13.102 26.562 22.828 1 96.75 198 LEU A N 1
ATOM 1554 C CA . LEU A 1 198 ? 12.094 27.234 22.016 1 96.75 198 LEU A CA 1
ATOM 1555 C C . LEU A 1 198 ? 12.703 28.406 21.25 1 96.75 198 LEU A C 1
ATOM 1557 O O . LEU A 1 198 ? 13.25 29.328 21.844 1 96.75 198 LEU A O 1
ATOM 1561 N N . HIS A 1 199 ? 12.664 28.344 20 1 97.06 199 HIS A N 1
ATOM 1562 C CA . HIS A 1 199 ? 13.016 29.453 19.109 1 97.06 199 HIS A CA 1
ATOM 1563 C C . HIS A 1 199 ? 11.773 30.156 18.594 1 97.06 199 HIS A C 1
ATOM 1565 O O . HIS A 1 199 ? 10.648 29.719 18.844 1 97.06 199 HIS A O 1
ATOM 1571 N N . ALA A 1 200 ? 11.922 31.25 17.844 1 96.56 200 ALA A N 1
ATOM 1572 C CA . ALA A 1 200 ? 10.797 31.984 17.281 1 96.56 200 ALA A CA 1
ATOM 1573 C C . ALA A 1 200 ? 9.984 31.109 16.328 1 96.56 200 ALA A C 1
ATOM 1575 O O . ALA A 1 200 ? 8.766 31.25 16.234 1 96.56 200 ALA A O 1
ATOM 1576 N N . TYR A 1 201 ? 10.68 30.141 15.664 1 96.62 201 TYR A N 1
ATOM 1577 C CA . TYR A 1 201 ? 10.039 29.312 14.648 1 96.62 201 TYR A CA 1
ATOM 1578 C C . TYR A 1 201 ? 9.484 28.031 15.258 1 96.62 201 TYR A C 1
ATOM 1580 O O . TYR A 1 201 ? 8.82 27.25 14.578 1 96.62 201 TYR A O 1
ATOM 1588 N N . GLY A 1 202 ? 9.867 27.766 16.547 1 96.19 202 GLY A N 1
ATOM 1589 C CA . GLY A 1 202 ? 9.43 26.562 17.234 1 96.19 202 GLY A CA 1
ATOM 1590 C C . GLY A 1 202 ? 10.562 25.828 17.938 1 96.19 202 GLY A C 1
ATOM 1591 O O . GLY A 1 202 ? 11.703 26.281 17.922 1 96.19 202 GLY A O 1
ATOM 1592 N N . TYR A 1 203 ? 10.219 24.703 18.547 1 95.56 203 TYR A N 1
ATOM 1593 C CA . TYR A 1 203 ? 11.211 23.891 19.25 1 95.56 203 TYR A CA 1
ATOM 1594 C C . TYR A 1 203 ? 12.156 23.219 18.25 1 95.56 203 TYR A C 1
ATOM 1596 O O . TYR A 1 203 ? 11.727 22.766 17.188 1 95.56 203 TYR A O 1
ATOM 1604 N N . GLY A 1 204 ? 13.477 23.141 18.594 1 95.25 204 GLY A N 1
ATOM 1605 C CA . GLY A 1 204 ? 14.422 22.469 17.703 1 95.25 204 GLY A CA 1
ATOM 1606 C C . GLY A 1 204 ? 15.867 22.703 18.094 1 95.25 204 GLY A C 1
ATOM 1607 O O . GLY A 1 204 ? 16.156 23.531 18.953 1 95.25 204 GLY A O 1
ATOM 1608 N N . CYS A 1 205 ? 16.766 22.016 17.422 1 96.44 205 CYS A N 1
ATOM 1609 C CA . CYS A 1 205 ? 18.203 22.078 17.719 1 96.44 205 CYS A CA 1
ATOM 1610 C C . CYS A 1 205 ? 18.844 23.266 17 1 96.44 205 CYS A C 1
ATOM 1612 O O . CYS A 1 205 ? 19.984 23.625 17.297 1 96.44 205 CYS A O 1
ATOM 1614 N N . ASN A 1 206 ? 18.156 23.797 16.078 1 96.38 206 ASN A N 1
ATOM 1615 C CA . ASN A 1 206 ? 18.594 24.953 15.312 1 96.38 206 ASN A CA 1
ATOM 1616 C C . ASN A 1 206 ? 19.719 24.609 14.352 1 96.38 206 ASN A C 1
ATOM 1618 O O . ASN A 1 206 ? 20.297 25.484 13.719 1 96.38 206 ASN A O 1
ATOM 1622 N N . GLU A 1 207 ? 20.078 23.328 14.211 1 95.88 207 GLU A N 1
ATOM 1623 C CA . GLU A 1 207 ? 21.234 22.953 13.406 1 95.88 207 GLU A CA 1
ATOM 1624 C C . GLU A 1 207 ? 20.859 21.969 12.297 1 95.88 207 GLU A C 1
ATOM 1626 O O . GLU A 1 207 ? 21.469 21.969 11.227 1 95.88 207 GLU A O 1
ATOM 1631 N N . CYS A 1 208 ? 19.953 21.172 12.562 1 92.62 208 CYS A N 1
ATOM 1632 C CA . CYS A 1 208 ? 19.609 20.156 11.578 1 92.62 208 CYS A CA 1
ATOM 1633 C C . CYS A 1 208 ? 18.891 20.766 10.383 1 92.62 208 CYS A C 1
ATOM 1635 O O . CYS A 1 208 ? 18.359 21.875 10.469 1 92.62 208 CYS A O 1
ATOM 1637 N N . PRO A 1 209 ? 18.797 20.078 9.242 1 89.19 209 PRO A N 1
ATOM 1638 C CA . PRO A 1 209 ? 18.172 20.609 8.031 1 89.19 209 PRO A CA 1
ATOM 1639 C C . PRO A 1 209 ? 16.719 21 8.242 1 89.19 209 PRO A C 1
ATOM 1641 O O . PRO A 1 209 ? 16.25 22.016 7.707 1 89.19 209 PRO A O 1
ATOM 1644 N N . ALA A 1 210 ? 15.992 20.25 8.977 1 89.06 210 ALA A N 1
ATOM 1645 C CA . ALA A 1 210 ? 14.594 20.562 9.234 1 89.06 210 ALA A CA 1
ATOM 1646 C C . ALA A 1 210 ? 14.453 21.875 9.992 1 89.06 210 ALA A C 1
ATOM 1648 O O . ALA A 1 210 ? 13.609 22.719 9.664 1 89.06 210 ALA A O 1
ATOM 1649 N N . CYS A 1 211 ? 15.258 22.047 11.023 1 94.44 211 CYS A N 1
ATOM 1650 C CA . CYS A 1 211 ? 15.242 23.281 11.789 1 94.44 211 CYS A CA 1
ATOM 1651 C C . CYS A 1 211 ? 15.625 24.469 10.914 1 94.44 211 CYS A C 1
ATOM 1653 O O . CYS A 1 211 ? 15.008 25.531 11.008 1 94.44 211 CYS A O 1
ATOM 1655 N N . GLN A 1 212 ? 16.609 24.25 10.086 1 94.75 212 GLN A N 1
ATOM 1656 C CA . GLN A 1 212 ? 17.062 25.328 9.219 1 94.75 212 GLN A CA 1
ATOM 1657 C C . GLN A 1 212 ? 15.969 25.734 8.242 1 94.75 212 GLN A C 1
ATOM 1659 O O . GLN A 1 212 ? 15.773 26.938 7.988 1 94.75 212 GLN A O 1
ATOM 1664 N N . LEU A 1 213 ? 15.305 24.781 7.695 1 92.56 213 LEU A N 1
ATOM 1665 C CA . LEU A 1 213 ? 14.219 25.047 6.762 1 92.56 213 LEU A CA 1
ATOM 1666 C C . LEU A 1 213 ? 13.086 25.812 7.457 1 92.56 213 LEU A C 1
ATOM 1668 O O . LEU A 1 213 ? 12.539 26.766 6.902 1 92.56 213 LEU A O 1
ATOM 1672 N N . ARG A 1 214 ? 12.742 25.359 8.586 1 94.81 214 ARG A N 1
ATOM 1673 C CA . ARG A 1 214 ? 11.672 25.984 9.359 1 94.81 214 ARG A CA 1
ATOM 1674 C C . ARG A 1 214 ? 12.055 27.406 9.75 1 94.81 214 ARG A C 1
ATOM 1676 O O . ARG A 1 214 ? 11.242 28.328 9.656 1 94.81 214 ARG A O 1
ATOM 1683 N N . LYS A 1 215 ? 13.297 27.547 10.219 1 96.31 215 LYS A N 1
ATOM 1684 C CA . LYS A 1 215 ? 13.812 28.875 10.586 1 96.31 215 LYS A CA 1
ATOM 1685 C C . LYS A 1 215 ? 13.742 29.844 9.414 1 96.31 215 LYS A C 1
ATOM 1687 O O . LYS A 1 215 ? 13.219 30.938 9.547 1 96.31 215 LYS A O 1
ATOM 1692 N N . LYS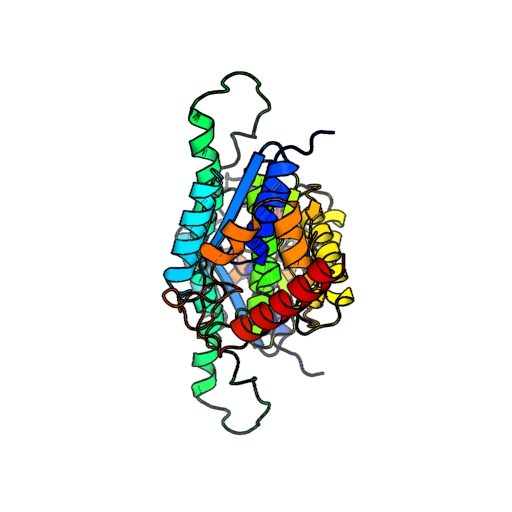 A 1 216 ? 14.297 29.438 8.367 1 95.75 216 LYS A N 1
ATOM 1693 C CA . LYS A 1 216 ? 14.289 30.281 7.168 1 95.75 216 LYS A CA 1
ATOM 1694 C C . LYS A 1 216 ? 12.859 30.641 6.762 1 95.75 216 LYS A C 1
ATOM 1696 O O . LYS A 1 216 ? 12.578 31.781 6.426 1 95.75 216 LYS A O 1
ATOM 1701 N N . GLY A 1 217 ? 11.961 29.656 6.746 1 95.19 217 GLY A N 1
ATOM 1702 C CA . GLY A 1 217 ? 10.562 29.891 6.418 1 95.19 217 GLY A CA 1
ATOM 1703 C C . GLY A 1 217 ? 9.898 30.906 7.336 1 95.19 217 GLY A C 1
ATOM 1704 O O . GLY A 1 217 ? 9.156 31.766 6.875 1 95.19 217 GLY A O 1
ATOM 1705 N N . TYR A 1 218 ? 10.148 30.781 8.547 1 96.62 218 TYR A N 1
ATOM 1706 C CA . TYR A 1 218 ? 9.562 31.688 9.523 1 96.62 218 TYR A CA 1
ATOM 1707 C C . TYR A 1 218 ? 10.062 33.125 9.312 1 96.62 218 TYR A C 1
ATOM 1709 O O . TYR A 1 218 ? 9.289 34.062 9.375 1 96.62 218 TYR A O 1
ATOM 1717 N N . GLU A 1 219 ? 11.383 33.219 9.133 1 96.81 219 GLU A N 1
ATOM 1718 C CA . GLU A 1 219 ? 11.969 34.531 8.906 1 96.81 219 GLU A CA 1
ATOM 1719 C C . GLU A 1 219 ? 11.367 35.188 7.676 1 96.81 219 GLU A C 1
ATOM 1721 O O . GLU A 1 219 ? 11.055 36.406 7.703 1 96.81 219 GLU A O 1
ATOM 1726 N N . GLU A 1 220 ? 11.211 34.469 6.629 1 96.19 220 GLU A N 1
ATOM 1727 C CA . GLU A 1 220 ? 10.586 35 5.418 1 96.19 220 GLU A CA 1
ATOM 1728 C C . GLU A 1 220 ? 9.133 35.375 5.668 1 96.19 220 GLU A C 1
ATOM 1730 O O . GLU A 1 220 ? 8.656 36.375 5.141 1 96.19 220 GLU A O 1
ATOM 1735 N N . PHE A 1 221 ? 8.461 34.594 6.383 1 96.31 221 PHE A N 1
ATOM 1736 C CA . PHE A 1 221 ? 7.082 34.844 6.773 1 96.31 221 PHE A CA 1
ATOM 1737 C C . PHE A 1 221 ? 6.969 36.156 7.566 1 96.31 221 PHE A C 1
ATOM 1739 O O . PHE A 1 221 ? 6.09 36.969 7.301 1 96.31 221 PHE A O 1
ATOM 1746 N N . GLN A 1 222 ? 7.855 36.406 8.477 1 95.06 222 GLN A N 1
ATOM 1747 C CA . GLN A 1 222 ? 7.836 37.594 9.312 1 95.06 222 GLN A CA 1
ATOM 1748 C C . GLN A 1 222 ? 8.102 38.844 8.477 1 95.06 222 GLN A C 1
ATOM 1750 O O . GLN A 1 222 ? 7.531 39.906 8.75 1 95.06 222 GLN A O 1
ATOM 1755 N N . THR A 1 223 ? 8.992 38.688 7.582 1 90.31 223 THR A N 1
ATOM 1756 C CA . THR A 1 223 ? 9.328 39.812 6.738 1 90.31 223 THR A CA 1
ATOM 1757 C C . THR A 1 223 ? 8.133 40.219 5.883 1 90.31 223 THR A C 1
ATOM 1759 O O . THR A 1 223 ? 7.906 41.406 5.648 1 90.31 223 THR A O 1
ATOM 1762 N N . LYS A 1 224 ? 7.375 39.344 5.449 1 83.88 224 LYS A N 1
ATOM 1763 C CA . LYS A 1 224 ? 6.211 39.625 4.617 1 83.88 224 LYS A CA 1
ATOM 1764 C C . LYS A 1 224 ? 5.082 40.219 5.441 1 83.88 224 LYS A C 1
ATOM 1766 O O . LYS A 1 224 ? 4.34 41.094 4.953 1 83.88 224 LYS A O 1
ATOM 1771 N N . VAL A 1 225 ? 4.926 39.812 6.621 1 74.69 225 VAL A N 1
ATOM 1772 C CA . VAL A 1 225 ? 3.879 40.344 7.496 1 74.69 225 VAL A CA 1
ATOM 1773 C C . VAL A 1 225 ? 4.184 41.781 7.871 1 74.69 225 VAL A C 1
ATOM 1775 O O . VAL A 1 225 ? 3.268 42.594 8.047 1 74.69 225 VAL A O 1
ATOM 1778 N N . LEU A 1 226 ? 5.496 42 8.008 1 66.06 226 LEU A N 1
ATOM 1779 C CA . LEU A 1 226 ? 5.898 43.344 8.336 1 66.06 226 LEU A CA 1
ATOM 1780 C C . LEU A 1 226 ? 5.629 44.312 7.168 1 66.06 226 LEU A C 1
ATOM 1782 O O . LEU A 1 226 ? 5.34 45.469 7.375 1 66.06 226 LEU A O 1
ATOM 1786 N N . PHE A 1 227 ? 5.688 43.75 6 1 64.19 227 PHE A N 1
ATOM 1787 C CA . PHE A 1 227 ? 5.492 44.625 4.863 1 64.19 227 PHE A CA 1
ATOM 1788 C C . PHE A 1 227 ? 4.027 44.656 4.434 1 64.19 227 PHE A C 1
ATOM 1790 O O . PHE A 1 227 ? 3.656 45.375 3.506 1 64.19 227 PHE A O 1
ATOM 1797 N N . GLN A 1 228 ? 3.16 43.844 4.969 1 53.25 228 GLN A N 1
ATOM 1798 C CA . GLN A 1 228 ? 1.734 44 4.699 1 53.25 228 GLN A CA 1
ATOM 1799 C C . GLN A 1 228 ? 1.066 44.906 5.75 1 53.25 228 GLN A C 1
ATOM 1801 O O . GLN A 1 228 ? 1.444 44.875 6.926 1 53.25 228 GLN A O 1
ATOM 1806 N N . MET B 1 1 ? 20 -11.133 -23.5 1 32.53 1 MET B N 1
ATOM 1807 C CA . MET B 1 1 ? 18.875 -10.297 -23.109 1 32.53 1 MET B CA 1
ATOM 1808 C C . MET B 1 1 ? 18.562 -10.453 -21.625 1 32.53 1 MET B C 1
ATOM 1810 O O . MET B 1 1 ? 18.312 -11.57 -21.156 1 32.53 1 MET B O 1
ATOM 1814 N N . GLU B 1 2 ? 19.25 -9.812 -20.656 1 44.19 2 GLU B N 1
ATOM 1815 C CA . GLU B 1 2 ? 19.703 -9.906 -19.266 1 44.19 2 GLU B CA 1
ATOM 1816 C C . GLU B 1 2 ? 18.547 -10.234 -18.328 1 44.19 2 GLU B C 1
ATOM 1818 O O . GLU B 1 2 ? 17.656 -9.406 -18.109 1 44.19 2 GLU B O 1
ATOM 1823 N N . GLN B 1 3 ? 18.062 -11.344 -18.438 1 56.19 3 GLN B N 1
ATOM 1824 C CA . GLN B 1 3 ? 16.844 -11.922 -17.859 1 56.19 3 GLN B CA 1
ATOM 1825 C C . GLN B 1 3 ? 16.859 -11.805 -16.344 1 56.19 3 GLN B C 1
ATOM 1827 O O . GLN B 1 3 ? 17.719 -12.383 -15.68 1 56.19 3 GLN B O 1
ATOM 1832 N N . GLU B 1 4 ? 16.266 -10.539 -15.758 1 83.5 4 GLU B N 1
ATOM 1833 C CA . GLU B 1 4 ? 16.359 -9.727 -14.547 1 83.5 4 GLU B CA 1
ATOM 1834 C C . GLU B 1 4 ? 15.539 -10.336 -13.414 1 83.5 4 GLU B C 1
ATOM 1836 O O . GLU B 1 4 ? 14.852 -11.336 -13.602 1 83.5 4 GLU B O 1
ATOM 1841 N N . ILE B 1 5 ? 15.578 -10.055 -12.234 1 96.31 5 ILE B N 1
ATOM 1842 C CA . ILE B 1 5 ? 15 -10.461 -10.953 1 96.31 5 ILE B CA 1
ATOM 1843 C C . ILE B 1 5 ? 13.484 -10.258 -10.984 1 96.31 5 ILE B C 1
ATOM 1845 O O . ILE B 1 5 ? 13 -9.227 -11.453 1 96.31 5 ILE B O 1
ATOM 1849 N N . CYS B 1 6 ? 12.719 -11.469 -10.727 1 98.19 6 CYS B N 1
ATOM 1850 C CA . CYS B 1 6 ? 11.266 -11.414 -10.656 1 98.19 6 CYS B CA 1
ATOM 1851 C C . CYS B 1 6 ? 10.766 -11.742 -9.258 1 98.19 6 CYS B C 1
ATOM 1853 O O . CYS B 1 6 ? 11.203 -12.727 -8.656 1 98.19 6 CYS B O 1
ATOM 1855 N N . VAL B 1 7 ? 9.898 -10.891 -8.773 1 97.88 7 VAL B N 1
ATOM 1856 C CA . VAL B 1 7 ? 9.188 -11.164 -7.527 1 97.88 7 VAL B CA 1
ATOM 1857 C C . VAL B 1 7 ? 7.805 -11.742 -7.836 1 97.88 7 VAL B C 1
ATOM 1859 O O . VAL B 1 7 ? 7.074 -11.203 -8.672 1 97.88 7 VAL B O 1
ATOM 1862 N N . VAL B 1 8 ? 7.434 -12.828 -7.195 1 98.31 8 VAL B N 1
ATOM 1863 C CA . VAL B 1 8 ? 6.152 -13.484 -7.43 1 98.31 8 VAL B CA 1
ATOM 1864 C C . VAL B 1 8 ? 5.305 -13.438 -6.16 1 98.31 8 VAL B C 1
ATOM 1866 O O . VAL B 1 8 ? 5.758 -13.828 -5.086 1 98.31 8 VAL B O 1
ATOM 1869 N N . SER B 1 9 ? 4.105 -12.875 -6.297 1 96.5 9 SER B N 1
ATOM 1870 C CA . SER B 1 9 ? 3.146 -13.039 -5.207 1 96.5 9 SER B CA 1
ATOM 1871 C C . SER B 1 9 ? 2.748 -14.5 -5.039 1 96.5 9 SER B C 1
ATOM 1873 O O . SER B 1 9 ? 2.215 -15.117 -5.965 1 96.5 9 SER B O 1
ATOM 1875 N N . PHE B 1 10 ? 2.947 -15.023 -3.826 1 96 10 PHE B N 1
ATOM 1876 C CA . PHE B 1 10 ? 2.873 -16.469 -3.684 1 96 10 PHE B CA 1
ATOM 1877 C C . PHE B 1 10 ? 2.043 -16.859 -2.465 1 96 10 PHE B C 1
ATOM 1879 O O . PHE B 1 10 ? 2.328 -16.406 -1.349 1 96 10 PHE B O 1
ATOM 1886 N N . SER B 1 11 ? 1.029 -17.688 -2.664 1 92.69 11 SER B N 1
ATOM 1887 C CA . SER B 1 11 ? 0.126 -18.078 -1.587 1 92.69 11 SER B CA 1
ATOM 1888 C C . SER B 1 11 ? 0.175 -19.578 -1.345 1 92.69 11 SER B C 1
ATOM 1890 O O . SER B 1 11 ? -0.354 -20.078 -0.345 1 92.69 11 SER B O 1
ATOM 1892 N N . GLY B 1 12 ? 0.736 -20.344 -2.281 1 93.62 12 GLY B N 1
ATOM 1893 C CA . GLY B 1 12 ? 0.74 -21.797 -2.162 1 93.62 12 GLY B CA 1
ATOM 1894 C C . GLY B 1 12 ? -0.47 -22.453 -2.803 1 93.62 12 GLY B C 1
ATOM 1895 O O . GLY B 1 12 ? -0.625 -23.672 -2.744 1 93.62 12 GLY B O 1
ATOM 1896 N N . GLY B 1 13 ? -1.294 -21.703 -3.414 1 93.56 13 GLY B N 1
ATOM 1897 C CA . GLY B 1 13 ? -2.414 -22.234 -4.172 1 93.56 13 GLY B CA 1
ATOM 1898 C C . GLY B 1 13 ? -2.041 -22.641 -5.586 1 93.56 13 GLY B C 1
ATOM 1899 O O . GLY B 1 13 ? -0.878 -22.531 -5.98 1 93.56 13 GLY B O 1
ATOM 1900 N N . GLN B 1 14 ? -3.066 -23.109 -6.281 1 94.06 14 GLN B N 1
ATOM 1901 C CA . GLN B 1 14 ? -2.883 -23.578 -7.648 1 94.06 14 GLN B CA 1
ATOM 1902 C C . GLN B 1 14 ? -2.301 -22.469 -8.531 1 94.06 14 GLN B C 1
ATOM 1904 O O . GLN B 1 14 ? -1.307 -22.688 -9.227 1 94.06 14 GLN B O 1
ATOM 1909 N N . ASP B 1 15 ? -2.857 -21.281 -8.508 1 94.25 15 ASP B N 1
ATOM 1910 C CA . ASP B 1 15 ? -2.49 -20.188 -9.398 1 94.25 15 ASP B CA 1
ATOM 1911 C C . ASP B 1 15 ? -1.069 -19.703 -9.117 1 94.25 15 ASP B C 1
ATOM 1913 O O . ASP B 1 15 ? -0.245 -19.625 -10.031 1 94.25 15 ASP B O 1
ATOM 1917 N N . SER B 1 16 ? -0.811 -19.422 -7.867 1 95.88 16 SER B N 1
ATOM 1918 C CA . SER B 1 16 ? 0.493 -18.875 -7.512 1 95.88 16 SER B CA 1
ATOM 1919 C C . SER B 1 16 ? 1.604 -19.891 -7.738 1 95.88 16 SER B C 1
ATOM 1921 O O . SER B 1 16 ? 2.725 -19.531 -8.102 1 95.88 16 SER B O 1
ATOM 1923 N N . THR B 1 17 ? 1.344 -21.141 -7.543 1 97.31 17 THR B N 1
ATOM 1924 C CA . THR B 1 17 ? 2.34 -22.188 -7.773 1 97.31 17 THR B CA 1
ATOM 1925 C C . THR B 1 17 ? 2.652 -22.312 -9.266 1 97.31 17 THR B C 1
ATOM 1927 O O . THR B 1 17 ? 3.818 -22.375 -9.656 1 97.31 17 THR B O 1
ATOM 1930 N N . THR B 1 18 ? 1.629 -22.391 -10.062 1 97.56 18 THR B N 1
ATOM 1931 C CA . THR B 1 18 ? 1.838 -22.406 -11.508 1 97.56 18 THR B CA 1
ATOM 1932 C C . THR B 1 18 ? 2.646 -21.188 -11.953 1 97.56 18 THR B C 1
ATOM 1934 O O . THR B 1 18 ? 3.58 -21.328 -12.75 1 97.56 18 THR B O 1
ATOM 1937 N N . LEU B 1 19 ? 2.324 -20.094 -11.422 1 97.81 19 LEU B N 1
ATOM 1938 C CA . LEU B 1 19 ? 3.01 -18.844 -11.734 1 97.81 19 LEU B CA 1
ATOM 1939 C C . LEU B 1 19 ? 4.473 -18.906 -11.312 1 97.81 19 LEU B C 1
ATOM 1941 O O . LEU B 1 19 ? 5.352 -18.406 -12.023 1 97.81 19 LEU B O 1
ATOM 1945 N N . ALA B 1 20 ? 4.73 -19.406 -10.141 1 98.44 20 ALA B N 1
ATOM 1946 C CA . ALA B 1 20 ? 6.098 -19.531 -9.648 1 98.44 20 ALA B CA 1
ATOM 1947 C C . ALA B 1 20 ? 6.961 -20.328 -10.617 1 98.44 20 ALA B C 1
ATOM 1949 O O . ALA B 1 20 ? 8.086 -19.938 -10.93 1 98.44 20 ALA B O 1
ATOM 1950 N N . VAL B 1 21 ? 6.488 -21.406 -11.102 1 98.44 21 VAL B N 1
ATOM 1951 C CA . VAL B 1 21 ? 7.242 -22.25 -12.031 1 98.44 21 VAL B CA 1
ATOM 1952 C C . VAL B 1 21 ? 7.398 -21.516 -13.367 1 98.44 21 VAL B C 1
ATOM 1954 O O . VAL B 1 21 ? 8.461 -21.562 -13.984 1 98.44 21 VAL B O 1
ATOM 1957 N N . TRP B 1 22 ? 6.297 -20.906 -13.812 1 98.19 22 TRP B N 1
ATOM 1958 C CA . TRP B 1 22 ? 6.359 -20.078 -15.008 1 98.19 22 TRP B CA 1
ATOM 1959 C C . TRP B 1 22 ? 7.5 -19.062 -14.898 1 98.19 22 TRP B C 1
ATOM 1961 O O . TRP B 1 22 ? 8.297 -18.922 -15.828 1 98.19 22 TRP B O 1
ATOM 1971 N N . ALA B 1 23 ? 7.594 -18.359 -13.805 1 98.25 23 ALA B N 1
ATOM 1972 C CA . ALA B 1 23 ? 8.633 -17.359 -13.578 1 98.25 23 ALA B CA 1
ATOM 1973 C C . ALA B 1 23 ? 10.016 -18 -13.531 1 98.25 23 ALA B C 1
ATOM 1975 O O . ALA B 1 23 ? 10.969 -17.469 -14.102 1 98.25 23 ALA B O 1
ATOM 1976 N N . LYS B 1 24 ? 10.102 -19.109 -12.836 1 97.81 24 LYS B N 1
ATOM 1977 C CA . LYS B 1 24 ? 11.375 -19.812 -12.703 1 97.81 24 LYS B CA 1
ATOM 1978 C C . LYS B 1 24 ? 11.961 -20.141 -14.07 1 97.81 24 LYS B C 1
ATOM 1980 O O . LYS B 1 24 ? 13.18 -20.109 -14.25 1 97.81 24 LYS B O 1
ATOM 1985 N N . LYS B 1 25 ? 11.188 -20.438 -15.031 1 97.25 25 LYS B N 1
ATOM 1986 C CA . LYS B 1 25 ? 11.641 -20.828 -16.375 1 97.25 25 LYS B CA 1
ATOM 1987 C C . LYS B 1 25 ? 12 -19.594 -17.203 1 97.25 25 LYS B C 1
ATOM 1989 O O . LYS B 1 25 ? 12.664 -19.703 -18.234 1 97.25 25 LYS B O 1
ATOM 1994 N N . ARG B 1 26 ? 11.688 -18.469 -16.766 1 96.69 26 ARG B N 1
ATOM 1995 C CA . ARG B 1 26 ? 11.781 -17.297 -17.641 1 96.69 26 ARG B CA 1
ATOM 1996 C C . ARG B 1 26 ? 12.789 -16.297 -17.094 1 96.69 26 ARG B C 1
ATOM 1998 O O . ARG B 1 26 ? 13.297 -15.453 -17.828 1 96.69 26 ARG B O 1
ATOM 2005 N N . PHE B 1 27 ? 12.961 -16.312 -15.797 1 97.5 27 PHE B N 1
ATOM 2006 C CA . PHE B 1 27 ? 13.82 -15.312 -15.172 1 97.5 27 PHE B CA 1
ATOM 2007 C C . PHE B 1 27 ? 15.039 -15.969 -14.539 1 97.5 27 PHE B C 1
ATOM 2009 O O . PHE B 1 27 ? 14.992 -17.141 -14.148 1 97.5 27 PHE B O 1
ATOM 2016 N N . LYS B 1 28 ? 16.094 -15.195 -14.406 1 96.25 28 LYS B N 1
ATOM 2017 C CA . LYS B 1 28 ? 17.344 -15.68 -13.828 1 96.25 28 LYS B CA 1
ATOM 2018 C C . LYS B 1 28 ? 17.188 -15.93 -12.328 1 96.25 28 LYS B C 1
ATOM 2020 O O . LYS B 1 28 ? 17.719 -16.906 -11.797 1 96.25 28 LYS B O 1
ATOM 2025 N N . LYS B 1 29 ? 16.562 -15.023 -11.688 1 97.06 29 LYS B N 1
ATOM 2026 C CA . LYS B 1 29 ? 16.281 -15.133 -10.258 1 97.06 29 LYS B CA 1
ATOM 2027 C C . LYS B 1 29 ? 14.82 -14.852 -9.953 1 97.06 29 LYS B C 1
ATOM 2029 O O . LYS B 1 29 ? 14.227 -13.93 -10.523 1 97.06 29 LYS B O 1
ATOM 2034 N N . VAL B 1 30 ? 14.289 -15.68 -9.102 1 98.19 30 VAL B N 1
ATOM 2035 C CA . VAL B 1 30 ? 12.891 -15.531 -8.711 1 98.19 30 VAL B CA 1
ATOM 2036 C C . VAL B 1 30 ? 12.773 -15.539 -7.191 1 98.19 30 VAL B C 1
ATOM 2038 O O . VAL B 1 30 ? 13.383 -16.375 -6.516 1 98.19 30 VAL B O 1
ATOM 2041 N N . TYR B 1 31 ? 12.062 -14.57 -6.645 1 97.5 31 TYR B N 1
ATOM 2042 C CA . TYR B 1 31 ? 11.742 -14.492 -5.223 1 97.5 31 TYR B CA 1
ATOM 2043 C C . TYR B 1 31 ? 10.242 -14.602 -4.992 1 97.5 31 TYR B C 1
ATOM 2045 O O . TYR B 1 31 ? 9.453 -13.891 -5.625 1 97.5 31 TYR B O 1
ATOM 2053 N N . LEU B 1 32 ? 9.898 -15.523 -4.117 1 97.88 32 LEU B N 1
ATOM 2054 C CA . LEU B 1 32 ? 8.492 -15.656 -3.74 1 97.88 32 LEU B CA 1
ATOM 2055 C C . LEU B 1 32 ? 8.18 -14.812 -2.512 1 97.88 32 LEU B C 1
ATOM 2057 O O . LEU B 1 32 ? 8.977 -14.742 -1.576 1 97.88 32 LEU B O 1
ATOM 2061 N N . VAL B 1 33 ? 7.012 -14.141 -2.58 1 95.25 33 VAL B N 1
ATOM 2062 C CA . VAL B 1 33 ? 6.57 -13.344 -1.439 1 95.25 33 VAL B CA 1
ATOM 2063 C C . VAL B 1 33 ? 5.137 -13.719 -1.073 1 95.25 33 VAL B C 1
ATOM 2065 O O . VAL B 1 33 ? 4.246 -13.703 -1.929 1 95.25 33 VAL B O 1
ATOM 2068 N N . GLY B 1 34 ? 4.938 -14.086 0.122 1 92.38 34 GLY B N 1
ATOM 2069 C CA . GLY B 1 34 ? 3.613 -14.328 0.676 1 92.38 34 GLY B CA 1
ATOM 2070 C C . GLY B 1 34 ? 3.195 -13.281 1.695 1 92.38 34 GLY B C 1
ATOM 2071 O O . GLY B 1 34 ? 4.035 -12.539 2.209 1 92.38 34 GLY B O 1
ATOM 2072 N N . PHE B 1 35 ? 1.928 -13.172 1.865 1 88.19 35 PHE B N 1
ATOM 2073 C CA . PHE B 1 35 ? 1.384 -12.234 2.84 1 88.19 35 PHE B CA 1
ATOM 2074 C C . PHE B 1 35 ? 0.661 -12.977 3.959 1 88.19 35 PHE B C 1
ATOM 2076 O O . PHE B 1 35 ? -0.159 -13.859 3.697 1 88.19 35 PHE B O 1
ATOM 2083 N N . ASP B 1 36 ? 1.049 -12.641 5.129 1 83.19 36 ASP B N 1
ATOM 2084 C CA . ASP B 1 36 ? 0.364 -13.18 6.301 1 83.19 36 ASP B CA 1
ATOM 2085 C C . ASP B 1 36 ? -0.547 -12.133 6.934 1 83.19 36 ASP B C 1
ATOM 2087 O O . ASP B 1 36 ? -0.068 -11.164 7.531 1 83.19 36 ASP B O 1
ATOM 2091 N N . TYR B 1 37 ? -1.677 -12.25 6.438 1 68.5 37 TYR B N 1
ATOM 2092 C CA . TYR B 1 37 ? -2.635 -11.312 7.016 1 68.5 37 TYR B CA 1
ATOM 2093 C C . TYR B 1 37 ? -3.865 -12.047 7.535 1 68.5 37 TYR B C 1
ATOM 2095 O O . TYR B 1 37 ? -4.234 -13.102 7.016 1 68.5 37 TYR B O 1
ATOM 2103 N N . ALA B 1 38 ? -4.438 -11.586 8.469 1 59.22 38 ALA B N 1
ATOM 2104 C CA . ALA B 1 38 ? -5.633 -12.18 9.062 1 59.22 38 ALA B CA 1
ATOM 2105 C C . ALA B 1 38 ? -5.398 -13.648 9.406 1 59.22 38 ALA B C 1
ATOM 2107 O O . ALA B 1 38 ? -4.363 -14.219 9.062 1 59.22 38 ALA B O 1
ATOM 2108 N N . GLN B 1 39 ? -6.02 -14.242 10.32 1 52.5 39 GLN B N 1
ATOM 2109 C CA . GLN B 1 39 ? -5.996 -15.617 10.805 1 52.5 39 GLN B CA 1
ATOM 2110 C C . GLN B 1 39 ? -5.906 -16.609 9.656 1 52.5 39 GLN B C 1
ATOM 2112 O O . GLN B 1 39 ? -6.672 -17.562 9.594 1 52.5 39 GLN B O 1
ATOM 2117 N N . LYS B 1 40 ? -5.156 -16.078 8.516 1 55.25 40 LYS B N 1
ATOM 2118 C CA . LYS B 1 40 ? -5.035 -17.172 7.551 1 55.25 40 LYS B CA 1
ATOM 2119 C C . LYS B 1 40 ? -4.539 -18.453 8.219 1 55.25 40 LYS B C 1
ATOM 2121 O O . LYS B 1 40 ? -3.754 -18.391 9.164 1 55.25 40 LYS B O 1
ATOM 2126 N N . HIS B 1 41 ? -5.191 -19.469 7.988 1 59.88 41 HIS B N 1
ATOM 2127 C CA . HIS B 1 41 ? -4.91 -20.766 8.586 1 59.88 41 HIS B CA 1
ATOM 2128 C C . HIS B 1 41 ? -3.453 -21.172 8.367 1 59.88 41 HIS B C 1
ATOM 2130 O O . HIS B 1 41 ? -2.859 -20.844 7.34 1 59.88 41 HIS B O 1
ATOM 2136 N N . SER B 1 42 ? -2.908 -21.688 9.211 1 70.94 42 SER B N 1
ATOM 2137 C CA . SER B 1 42 ? -1.563 -22.25 9.289 1 70.94 42 SER B CA 1
ATOM 2138 C C . SER B 1 42 ? -1.284 -23.188 8.117 1 70.94 42 SER B C 1
ATOM 2140 O O . SER B 1 42 ? -0.174 -23.203 7.582 1 70.94 42 SER B O 1
ATOM 2142 N N . VAL B 1 43 ? -2.373 -23.703 7.5 1 79.81 43 VAL B N 1
ATOM 2143 C CA . VAL B 1 43 ? -2.16 -24.734 6.488 1 79.81 43 VAL B CA 1
ATOM 2144 C C . VAL B 1 43 ? -1.666 -24.094 5.195 1 79.81 43 VAL B C 1
ATOM 2146 O O . VAL B 1 43 ? -0.775 -24.625 4.531 1 79.81 43 VAL B O 1
ATOM 2149 N N . GLU B 1 44 ? -2.189 -22.969 4.832 1 83.31 44 GLU B N 1
ATOM 2150 C CA . GLU B 1 44 ? -1.817 -22.281 3.6 1 83.31 44 GLU B CA 1
ATOM 2151 C C . GLU B 1 44 ? -0.348 -21.875 3.617 1 83.31 44 GLU B C 1
ATOM 2153 O O . GLU B 1 44 ? 0.379 -22.109 2.648 1 83.31 44 GLU B O 1
ATOM 2158 N N . LEU B 1 45 ? -0.019 -21.344 4.695 1 86.38 45 LEU B N 1
ATOM 2159 C CA . LEU B 1 45 ? 1.364 -20.906 4.812 1 86.38 45 LEU B CA 1
ATOM 2160 C C . LEU B 1 45 ? 2.322 -22.078 4.809 1 86.38 45 LEU B C 1
ATOM 2162 O O . LEU B 1 45 ? 3.404 -22.016 4.223 1 86.38 45 LEU B O 1
ATOM 2166 N N . GLU B 1 46 ? 1.894 -23.156 5.438 1 89.31 46 GLU B N 1
ATOM 2167 C CA . GLU B 1 46 ? 2.707 -24.375 5.445 1 89.31 46 GLU B CA 1
ATOM 2168 C C . GLU B 1 46 ? 2.873 -24.938 4.039 1 89.31 46 GLU B C 1
ATOM 2170 O O . GLU B 1 46 ? 3.973 -25.328 3.645 1 89.31 46 GLU B O 1
ATOM 2175 N N . CYS B 1 47 ? 1.83 -25 3.338 1 92.69 47 CYS B N 1
ATOM 2176 C CA . CYS B 1 47 ? 1.881 -25.484 1.963 1 92.69 47 CYS B CA 1
ATOM 2177 C C . CYS B 1 47 ? 2.775 -24.609 1.104 1 92.69 47 CYS B C 1
ATOM 2179 O O . CYS B 1 47 ? 3.584 -25.109 0.32 1 92.69 47 CYS B O 1
ATOM 2181 N N . ALA B 1 48 ? 2.621 -23.281 1.274 1 95.06 48 ALA B N 1
ATOM 2182 C CA . ALA B 1 48 ? 3.432 -22.344 0.512 1 95.06 48 ALA B CA 1
ATOM 2183 C C . ALA B 1 48 ? 4.918 -22.547 0.781 1 95.06 48 ALA B C 1
ATOM 2185 O O . ALA B 1 48 ? 5.727 -22.578 -0.151 1 95.06 48 ALA B O 1
ATOM 2186 N N . GLN B 1 49 ? 5.219 -22.703 1.996 1 95.25 49 GLN B N 1
ATOM 2187 C CA . GLN B 1 49 ? 6.609 -22.922 2.377 1 95.25 49 GLN B CA 1
ATOM 2188 C C . GLN B 1 49 ? 7.145 -24.219 1.778 1 95.25 49 GLN B C 1
ATOM 2190 O O . GLN B 1 49 ? 8.266 -24.25 1.263 1 95.25 49 GLN B O 1
ATOM 2195 N N . LYS B 1 50 ? 6.418 -25.25 1.897 1 97 50 LYS B N 1
ATOM 2196 C CA . LYS B 1 50 ? 6.816 -26.547 1.343 1 97 50 LYS B CA 1
ATOM 2197 C C . LYS B 1 50 ? 7.055 -26.453 -0.161 1 97 50 LYS B C 1
ATOM 2199 O O . LYS B 1 50 ? 8.086 -26.906 -0.664 1 97 50 LYS B O 1
ATOM 2204 N N . ILE B 1 51 ? 6.137 -25.844 -0.849 1 98.06 51 ILE B N 1
ATOM 2205 C CA . ILE B 1 51 ? 6.23 -25.734 -2.301 1 98.06 51 ILE B CA 1
ATOM 2206 C C . ILE B 1 51 ? 7.445 -24.891 -2.672 1 98.06 51 ILE B C 1
ATOM 2208 O O . ILE B 1 51 ? 8.188 -25.234 -3.6 1 98.06 51 ILE B O 1
ATOM 2212 N N . ALA B 1 52 ? 7.656 -23.797 -1.984 1 98.25 52 ALA B N 1
ATOM 2213 C CA . ALA B 1 52 ? 8.828 -22.969 -2.229 1 98.25 52 ALA B CA 1
ATOM 2214 C C . ALA B 1 52 ? 10.117 -23.781 -2.104 1 98.25 52 ALA B C 1
ATOM 2216 O O . ALA B 1 52 ? 11.031 -23.641 -2.922 1 98.25 52 ALA B O 1
ATOM 2217 N N . SER B 1 53 ? 10.156 -24.562 -1.092 1 98.12 53 SER B N 1
ATOM 2218 C CA . SER B 1 53 ? 11.312 -25.422 -0.873 1 98.12 53 SER B CA 1
ATOM 2219 C C . SER B 1 53 ? 11.484 -26.422 -2.012 1 98.12 53 SER B C 1
ATOM 2221 O O . SER B 1 53 ? 12.586 -26.625 -2.516 1 98.12 53 SER B O 1
ATOM 2223 N N . LEU B 1 54 ? 10.414 -27.062 -2.424 1 97.94 54 LEU B N 1
ATOM 2224 C CA . LEU B 1 54 ? 10.453 -28.031 -3.516 1 97.94 54 LEU B CA 1
ATOM 2225 C C . LEU B 1 54 ? 10.953 -27.391 -4.801 1 97.94 54 LEU B C 1
ATOM 2227 O O . LEU B 1 54 ? 11.664 -28.016 -5.582 1 97.94 54 LEU B O 1
ATOM 2231 N N . LEU B 1 55 ? 10.633 -26.125 -4.945 1 98.12 55 LEU B N 1
ATOM 2232 C CA . LEU B 1 55 ? 11.023 -25.391 -6.152 1 98.12 55 LEU B CA 1
ATOM 2233 C C . LEU B 1 55 ? 12.398 -24.766 -5.984 1 98.12 55 LEU B C 1
ATOM 2235 O O . LEU B 1 55 ? 12.953 -24.219 -6.938 1 98.12 55 LEU B O 1
ATOM 2239 N N . GLN B 1 56 ? 12.875 -24.812 -4.77 1 97.94 56 GLN B N 1
ATOM 2240 C CA . GLN B 1 56 ? 14.156 -24.203 -4.438 1 97.94 56 GLN B CA 1
ATOM 2241 C C . GLN B 1 56 ? 14.164 -22.719 -4.754 1 97.94 56 GLN B C 1
ATOM 2243 O O . GLN B 1 56 ? 15.094 -22.203 -5.383 1 97.94 56 GLN B O 1
ATOM 2248 N N . LEU B 1 57 ? 13.156 -22.078 -4.387 1 98.19 57 LEU B N 1
ATOM 2249 C CA . LEU B 1 57 ? 13.039 -20.641 -4.543 1 98.19 57 LEU B CA 1
ATOM 2250 C C . LEU B 1 57 ? 12.977 -19.953 -3.182 1 98.19 57 LEU B C 1
ATOM 2252 O O . LEU B 1 57 ? 12.328 -20.453 -2.26 1 98.19 57 LEU B O 1
ATOM 2256 N N . PRO B 1 58 ? 13.703 -18.828 -3.012 1 96.94 58 PRO B N 1
ATOM 2257 C CA . PRO B 1 58 ? 13.555 -18.062 -1.769 1 96.94 58 PRO B CA 1
ATOM 2258 C C . PRO B 1 58 ? 12.117 -17.594 -1.536 1 96.94 58 PRO B C 1
ATOM 2260 O O . PRO B 1 58 ? 11.438 -17.188 -2.48 1 96.94 58 PRO B O 1
ATOM 2263 N N . TYR B 1 59 ? 11.68 -17.688 -0.323 1 95.94 59 TYR B N 1
ATOM 2264 C CA . TYR B 1 59 ? 10.32 -17.328 0.059 1 95.94 59 TYR B CA 1
ATOM 2265 C C . TYR B 1 59 ? 10.312 -16.422 1.279 1 95.94 59 TYR B C 1
ATOM 2267 O O . TYR B 1 59 ? 10.836 -16.781 2.336 1 95.94 59 TYR B O 1
ATOM 2275 N N . GLU B 1 60 ? 9.758 -15.25 1.09 1 91.88 60 GLU B N 1
ATOM 2276 C CA . GLU B 1 60 ? 9.594 -14.273 2.16 1 91.88 60 GLU B CA 1
ATOM 2277 C C . GLU B 1 60 ? 8.117 -14.062 2.49 1 91.88 60 GLU B C 1
ATOM 2279 O O . GLU B 1 60 ? 7.277 -13.984 1.591 1 91.88 60 GLU B O 1
ATOM 2284 N N . ILE B 1 61 ? 7.879 -13.984 3.811 1 90 61 ILE B N 1
ATOM 2285 C CA . ILE B 1 61 ? 6.512 -13.719 4.25 1 90 61 ILE B CA 1
ATOM 2286 C C . ILE B 1 61 ? 6.43 -12.312 4.852 1 90 61 ILE B C 1
ATOM 2288 O O . ILE B 1 61 ? 7.207 -11.969 5.75 1 90 61 ILE B O 1
ATOM 2292 N N . ILE B 1 62 ? 5.555 -11.516 4.328 1 86.31 62 ILE B N 1
ATOM 2293 C CA . ILE B 1 62 ? 5.281 -10.195 4.898 1 86.31 62 ILE B CA 1
ATOM 2294 C C . ILE B 1 62 ? 4.074 -10.281 5.832 1 86.31 62 ILE B C 1
ATOM 2296 O O . ILE B 1 62 ? 2.98 -10.656 5.41 1 86.31 62 ILE B O 1
ATOM 2300 N N . SER B 1 63 ? 4.289 -9.953 7.059 1 82.5 63 SER B N 1
ATOM 2301 C CA . SER B 1 63 ? 3.215 -9.953 8.047 1 82.5 63 SER B CA 1
ATOM 2302 C C . SER B 1 63 ? 2.377 -8.688 7.953 1 82.5 63 SER B C 1
ATOM 2304 O O . SER B 1 63 ? 2.918 -7.578 7.945 1 82.5 63 SER B O 1
ATOM 2306 N N . LEU B 1 64 ? 1.125 -8.852 7.824 1 80.62 64 LEU B N 1
ATOM 2307 C CA . LEU B 1 64 ? 0.206 -7.723 7.73 1 80.62 64 LEU B CA 1
ATOM 2308 C C . LEU B 1 64 ? -0.766 -7.715 8.906 1 80.62 64 LEU B C 1
ATOM 2310 O O . LEU B 1 64 ? -1.957 -7.449 8.727 1 80.62 64 LEU B O 1
ATOM 2314 N N . ASP B 1 65 ? -0.312 -8.031 10.047 1 73.06 65 ASP B N 1
ATOM 2315 C CA . ASP B 1 65 ? -1.126 -8.07 11.258 1 73.06 65 ASP B CA 1
ATOM 2316 C C . ASP B 1 65 ? -1.821 -6.734 11.5 1 73.06 65 ASP B C 1
ATOM 2318 O O . ASP B 1 65 ? -2.93 -6.695 12.031 1 73.06 65 ASP B O 1
ATOM 2322 N N . PHE B 1 66 ? -1.26 -5.719 11.039 1 68.19 66 PHE B N 1
ATOM 2323 C CA . PHE B 1 66 ? -1.788 -4.379 11.281 1 68.19 66 PHE B CA 1
ATOM 2324 C C . PHE B 1 66 ? -3.076 -4.156 10.5 1 68.19 66 PHE B C 1
ATOM 2326 O O . PHE B 1 66 ? -3.869 -3.275 10.836 1 68.19 66 PHE B O 1
ATOM 2333 N N . LEU B 1 67 ? -3.199 -4.871 9.445 1 71.62 67 LEU B N 1
ATOM 2334 C CA . LEU B 1 67 ? -4.398 -4.715 8.625 1 71.62 67 LEU B CA 1
ATOM 2335 C C . LEU B 1 67 ? -5.648 -5.086 9.422 1 71.62 67 LEU B C 1
ATOM 2337 O O . LEU B 1 67 ? -6.734 -4.57 9.156 1 71.62 67 LEU B O 1
ATOM 2341 N N . GLU B 1 68 ? -5.41 -5.961 10.398 1 65.06 68 GLU B N 1
ATOM 2342 C CA . GLU B 1 68 ? -6.52 -6.328 11.273 1 65.06 68 GLU B CA 1
ATOM 2343 C C . GLU B 1 68 ? -7.059 -5.113 12.023 1 65.06 68 GLU B C 1
ATOM 2345 O O . GLU B 1 68 ? -8.266 -4.992 12.234 1 65.06 68 GLU B O 1
ATOM 2350 N N . ASN B 1 69 ? -6.184 -4.289 12.422 1 63.09 69 ASN B N 1
ATOM 2351 C CA . ASN B 1 69 ? -6.582 -3.105 13.18 1 63.09 69 ASN B CA 1
ATOM 2352 C C . ASN B 1 69 ? -7.371 -2.127 12.312 1 63.09 69 ASN B C 1
ATOM 2354 O O . ASN B 1 69 ? -8.281 -1.451 12.797 1 63.09 69 ASN B O 1
ATOM 2358 N N . ILE B 1 70 ? -6.977 -2.037 11.055 1 61.75 70 ILE B N 1
ATOM 2359 C CA . ILE B 1 70 ? -7.734 -1.191 10.133 1 61.75 70 ILE B CA 1
ATOM 2360 C C . ILE B 1 70 ? -9.156 -1.738 9.984 1 61.75 70 ILE B C 1
ATOM 2362 O O . ILE B 1 70 ? -10.117 -0.972 9.914 1 61.75 70 ILE B O 1
ATOM 2366 N N . THR B 1 71 ? -9.25 -2.996 10.008 1 56.53 71 THR B N 1
ATOM 2367 C CA . THR B 1 71 ? -10.555 -3.631 9.82 1 56.53 71 THR B CA 1
ATOM 2368 C C . THR B 1 71 ? -11.367 -3.578 11.109 1 56.53 71 THR B C 1
ATOM 2370 O O . THR B 1 71 ? -12.586 -3.385 11.07 1 56.53 71 THR B O 1
ATOM 2373 N N . ARG B 1 72 ? -10.695 -3.828 12.273 1 52.53 72 ARG B N 1
ATOM 2374 C CA . ARG B 1 72 ? -11.406 -3.922 13.547 1 52.53 72 ARG B CA 1
ATOM 2375 C C . ARG B 1 72 ? -11.898 -2.553 14 1 52.53 72 ARG B C 1
ATOM 2377 O O . ARG B 1 72 ? -12.953 -2.445 14.625 1 52.53 72 ARG B O 1
ATOM 2384 N N . SER B 1 73 ? -11.172 -1.505 13.953 1 46.56 73 SER B N 1
ATOM 2385 C CA . SER B 1 73 ? -11.602 -0.227 14.516 1 46.56 73 SER B CA 1
ATOM 2386 C C . SER B 1 73 ? -12.953 0.196 13.953 1 46.56 73 SER B C 1
ATOM 2388 O O . SER B 1 73 ? -13.688 0.951 14.594 1 46.56 73 SER B O 1
ATOM 2390 N N . ALA B 1 74 ? -13.352 -0.094 12.773 1 39.75 74 ALA B N 1
ATOM 2391 C CA . ALA B 1 74 ? -14.68 0.263 12.281 1 39.75 74 ALA B CA 1
ATOM 2392 C C . ALA B 1 74 ? -15.773 -0.415 13.102 1 39.75 74 ALA B C 1
ATOM 2394 O O . ALA B 1 74 ? -16.844 0.161 13.328 1 39.75 74 ALA B O 1
ATOM 2395 N N . LEU B 1 75 ? -15.523 -1.645 13.461 1 36.28 75 LEU B N 1
ATOM 2396 C CA . LEU B 1 75 ? -16.578 -2.383 14.148 1 36.28 75 LEU B CA 1
ATOM 2397 C C . LEU B 1 75 ? -16.891 -1.745 15.5 1 36.28 75 LEU B C 1
ATOM 2399 O O . LEU B 1 75 ? -18.047 -1.755 15.938 1 36.28 75 LEU B O 1
ATOM 2403 N N . PHE B 1 76 ? -15.945 -1.214 16.172 1 33.5 76 PHE B N 1
ATOM 2404 C CA . PHE B 1 76 ? -16.234 -0.871 17.562 1 33.5 76 PHE B CA 1
ATOM 2405 C C . PHE B 1 76 ? -16.984 0.456 17.641 1 33.5 76 PHE B C 1
ATOM 2407 O O . PHE B 1 76 ? -17.688 0.718 18.625 1 33.5 76 PHE B O 1
ATOM 2414 N N . LYS B 1 77 ? -16.641 1.493 16.859 1 37.03 77 LYS B N 1
ATOM 2415 C CA . LYS B 1 77 ? -17.328 2.709 17.297 1 37.03 77 LYS B CA 1
ATOM 2416 C C . LYS B 1 77 ? -18.812 2.67 16.938 1 37.03 77 LYS B C 1
ATOM 2418 O O . LYS B 1 77 ? -19.562 3.562 17.328 1 37.03 77 LYS B O 1
ATOM 2423 N N . ASN B 1 78 ? -19.188 1.96 15.914 1 33.84 78 ASN B N 1
ATOM 2424 C CA . ASN B 1 78 ? -20.625 2.035 15.633 1 33.84 78 ASN B CA 1
ATOM 2425 C C . ASN B 1 78 ? -21.438 1.275 16.688 1 33.84 78 ASN B C 1
ATOM 2427 O O . ASN B 1 78 ? -22.609 0.98 16.469 1 33.84 78 ASN B O 1
ATOM 2431 N N . SER B 1 79 ? -20.828 0.79 17.719 1 31.72 79 SER B N 1
ATOM 2432 C CA . SER B 1 79 ? -21.828 0.15 18.562 1 31.72 79 SER B CA 1
ATOM 2433 C C . SER B 1 79 ? -22.781 1.177 19.172 1 31.72 79 SER B C 1
ATOM 2435 O O . SER B 1 79 ? -23.859 0.826 19.656 1 31.72 79 SER B O 1
ATOM 2437 N N . ASN B 1 80 ? -22.297 2.354 19.703 1 30.44 80 ASN B N 1
ATOM 2438 C CA . ASN B 1 80 ? -23.406 2.92 20.484 1 30.44 80 ASN B CA 1
ATOM 2439 C C . ASN B 1 80 ? -24.547 3.379 19.578 1 30.44 80 ASN B C 1
ATOM 2441 O O . ASN B 1 80 ? -25.719 3.094 19.844 1 30.44 80 ASN B O 1
ATOM 2445 N N . ASP B 1 81 ? -24.578 4.781 19.156 1 30.7 81 ASP B N 1
ATOM 2446 C CA . ASP B 1 81 ? -25.859 5.465 19 1 30.7 81 ASP B CA 1
ATOM 2447 C C . ASP B 1 81 ? -26.578 4.996 17.75 1 30.7 81 ASP B C 1
ATOM 2449 O O . ASP B 1 81 ? -27.812 4.98 17.703 1 30.7 81 ASP B O 1
ATOM 2453 N N . LEU B 1 82 ? -26.234 5.473 16.453 1 28.3 82 LEU B N 1
ATOM 2454 C CA . LEU B 1 82 ? -27.344 5.539 15.508 1 28.3 82 LEU B CA 1
ATOM 2455 C C . LEU B 1 82 ? -27.781 4.141 15.078 1 28.3 82 LEU B C 1
ATOM 2457 O O . LEU B 1 82 ? -27 3.416 14.453 1 28.3 82 LEU B O 1
ATOM 2461 N N . MET B 1 83 ? -28.641 3.387 15.812 1 27.2 83 MET B N 1
ATOM 2462 C CA . MET B 1 83 ? -29.5 2.23 15.57 1 27.2 83 MET B CA 1
ATOM 2463 C C . MET B 1 83 ? -30.031 2.236 14.141 1 27.2 83 MET B C 1
ATOM 2465 O O . MET B 1 83 ? -30.312 1.179 13.578 1 27.2 83 MET B O 1
ATOM 2469 N N . GLY B 1 84 ? -30.781 3.332 13.734 1 26.72 84 GLY B N 1
ATOM 2470 C CA . GLY B 1 84 ? -31.844 3.158 12.766 1 26.72 84 GLY B CA 1
ATOM 2471 C C . GLY B 1 84 ? -31.344 2.895 11.359 1 26.72 84 GLY B C 1
ATOM 2472 O O . GLY B 1 84 ? -31.953 2.131 10.602 1 26.72 84 GLY B O 1
ATOM 2473 N N . HIS B 1 85 ? -30.828 3.969 10.68 1 28 85 HIS B N 1
ATOM 2474 C CA . HIS B 1 85 ? -30.938 3.814 9.234 1 28 85 HIS B CA 1
ATOM 2475 C C . HIS B 1 85 ? -29.984 2.742 8.719 1 28 85 HIS B C 1
ATOM 2477 O O . HIS B 1 85 ? -28.859 2.637 9.188 1 28 85 HIS B O 1
ATOM 2483 N N . SER B 1 86 ? -30.469 1.525 8.172 1 27.56 86 SER B N 1
ATOM 2484 C CA . SER B 1 86 ? -30.203 0.26 7.5 1 27.56 86 SER B CA 1
ATOM 2485 C C . SER B 1 86 ? -29.078 0.413 6.469 1 27.56 86 SER B C 1
ATOM 2487 O O . SER B 1 86 ? -28.984 -0.387 5.535 1 27.56 86 SER B O 1
ATOM 2489 N N . HIS B 1 87 ? -28.656 1.579 6.121 1 28.81 87 HIS B N 1
ATOM 2490 C CA . HIS B 1 87 ? -27.766 1.3 5.004 1 28.81 87 HIS B CA 1
ATOM 2491 C C . HIS B 1 87 ? -26.734 0.24 5.375 1 28.81 87 HIS B C 1
ATOM 2493 O O . HIS B 1 87 ? -26.078 0.349 6.406 1 28.81 87 HIS B O 1
ATOM 2499 N N . VAL B 1 88 ? -27.016 -1.045 5.02 1 28.69 88 VAL B N 1
ATOM 2500 C CA . VAL B 1 88 ? -26.438 -2.381 5.039 1 28.69 88 VAL B CA 1
ATOM 2501 C C . VAL B 1 88 ? -24.922 -2.283 4.875 1 28.69 88 VAL B C 1
ATOM 2503 O O . VAL B 1 88 ? -24.422 -1.95 3.795 1 28.69 88 VAL B O 1
ATOM 2506 N N . GLN B 1 89 ? -24.188 -1.559 5.613 1 33.81 89 GLN B N 1
ATOM 2507 C CA . GLN B 1 89 ? -22.797 -1.993 5.695 1 33.81 89 GLN B CA 1
ATOM 2508 C C . GLN B 1 89 ? -22.688 -3.512 5.582 1 33.81 89 GLN B C 1
ATOM 2510 O O . GLN B 1 89 ? -23.359 -4.242 6.309 1 33.81 89 GLN B O 1
ATOM 2515 N N . ASN B 1 90 ? -22.531 -4.066 4.289 1 31.77 90 ASN B N 1
ATOM 2516 C CA . ASN B 1 90 ? -22.594 -5.512 4.129 1 31.77 90 ASN B CA 1
ATOM 2517 C C . ASN B 1 90 ? -22.047 -6.238 5.355 1 31.77 90 ASN B C 1
ATOM 2519 O O . ASN B 1 90 ? -20.844 -6.18 5.633 1 31.77 90 ASN B O 1
ATOM 2523 N N . LYS B 1 91 ? -22.641 -6.359 6.43 1 36.75 91 LYS B N 1
ATOM 2524 C CA . LYS B 1 91 ? -22.5 -7.215 7.605 1 36.75 91 LYS B CA 1
ATOM 2525 C C . LYS B 1 91 ? -21.766 -8.5 7.266 1 36.75 91 LYS B C 1
ATOM 2527 O O . LYS B 1 91 ? -21.359 -9.25 8.164 1 36.75 91 LYS B O 1
ATOM 2532 N N . ASP B 1 92 ? -21.859 -8.93 6.016 1 35.16 92 ASP B N 1
ATOM 2533 C CA . ASP B 1 92 ? -21.391 -10.266 5.641 1 35.16 92 ASP B CA 1
ATOM 2534 C C . ASP B 1 92 ? -19.906 -10.25 5.258 1 35.16 92 ASP B C 1
ATOM 2536 O O . ASP B 1 92 ? -19.406 -11.188 4.641 1 35.16 92 ASP B O 1
ATOM 2540 N N . LEU B 1 93 ? -19.328 -9.086 5.184 1 42.25 93 LEU B N 1
ATOM 2541 C CA . LEU B 1 93 ? -17.922 -9.344 4.875 1 42.25 93 LEU B CA 1
ATOM 2542 C C . LEU B 1 93 ? -17.219 -9.961 6.07 1 42.25 93 LEU B C 1
ATOM 2544 O O . LEU B 1 93 ? -17.391 -9.508 7.203 1 42.25 93 LEU B O 1
ATOM 2548 N N . PRO B 1 94 ? -16.719 -11.062 5.973 1 42.31 94 PRO B N 1
ATOM 2549 C CA . PRO B 1 94 ? -15.93 -11.664 7.055 1 42.31 94 PRO B CA 1
ATOM 2550 C C . PRO B 1 94 ? -14.938 -10.68 7.68 1 42.31 94 PRO B C 1
ATOM 2552 O O . PRO B 1 94 ? -14.547 -9.703 7.043 1 42.31 94 PRO B O 1
ATOM 2555 N N . ASN B 1 95 ? -14.859 -10.523 9.078 1 44.28 95 ASN B N 1
ATOM 2556 C CA . ASN B 1 95 ? -13.891 -9.805 9.898 1 44.28 95 ASN B CA 1
ATOM 2557 C C . ASN B 1 95 ? -12.555 -9.633 9.172 1 44.28 95 ASN B C 1
ATOM 2559 O O . ASN B 1 95 ? -11.727 -8.812 9.562 1 44.28 95 ASN B O 1
ATOM 2563 N N . SER B 1 96 ? -12.43 -10.344 7.977 1 53.12 96 SER B N 1
ATOM 2564 C CA . SER B 1 96 ? -11.125 -10.406 7.324 1 53.12 96 SER B CA 1
ATOM 2565 C C . SER B 1 96 ? -11.062 -9.469 6.125 1 53.12 96 SER B C 1
ATOM 2567 O O . SER B 1 96 ? -10.062 -9.43 5.406 1 53.12 96 SER B O 1
ATOM 2569 N N . PHE B 1 97 ? -12.07 -8.672 5.945 1 60.53 97 PHE B N 1
ATOM 2570 C CA . PHE B 1 97 ? -12.078 -7.887 4.715 1 60.53 97 PHE B CA 1
ATOM 2571 C C . PHE B 1 97 ? -11.156 -6.676 4.84 1 60.53 97 PHE B C 1
ATOM 2573 O O . PHE B 1 97 ? -11.305 -5.867 5.758 1 60.53 97 PHE B O 1
ATOM 2580 N N . VAL B 1 98 ? -10.102 -6.688 4.137 1 72.94 98 VAL B N 1
ATOM 2581 C CA . VAL B 1 98 ? -9.227 -5.527 3.998 1 72.94 98 VAL B CA 1
ATOM 2582 C C . VAL B 1 98 ? -9.594 -4.754 2.732 1 72.94 98 VAL B C 1
ATOM 2584 O O . VAL B 1 98 ? -9.43 -5.258 1.619 1 72.94 98 VAL B O 1
ATOM 2587 N N . PRO B 1 99 ? -10.156 -3.57 2.908 1 81.88 99 PRO B N 1
ATOM 2588 C CA . PRO B 1 99 ? -10.477 -2.807 1.701 1 81.88 99 PRO B CA 1
ATOM 2589 C C . PRO B 1 99 ? -9.258 -2.543 0.824 1 81.88 99 PRO B C 1
ATOM 2591 O O . PRO B 1 99 ? -8.188 -2.205 1.336 1 81.88 99 PRO B O 1
ATOM 2594 N N . ASN B 1 100 ? -9.453 -2.777 -0.492 1 88.25 100 ASN B N 1
ATOM 2595 C CA . ASN B 1 100 ? -8.406 -2.557 -1.48 1 88.25 100 ASN B CA 1
ATOM 2596 C C . ASN B 1 100 ? -7.168 -3.4 -1.182 1 88.25 100 ASN B C 1
ATOM 2598 O O . ASN B 1 100 ? -6.039 -2.926 -1.321 1 88.25 100 ASN B O 1
ATOM 2602 N N . ARG B 1 101 ? -7.391 -4.547 -0.754 1 86.56 101 ARG B N 1
ATOM 2603 C CA . ARG B 1 101 ? -6.34 -5.473 -0.345 1 86.56 101 ARG B CA 1
ATOM 2604 C C . ARG B 1 101 ? -5.32 -5.672 -1.463 1 86.56 101 ARG B C 1
ATOM 2606 O O . ARG B 1 101 ? -4.113 -5.703 -1.212 1 86.56 101 ARG B O 1
ATOM 2613 N N . ASN B 1 102 ? -5.734 -5.828 -2.658 1 88.94 102 ASN B N 1
ATOM 2614 C CA . ASN B 1 102 ? -4.828 -6.074 -3.777 1 88.94 102 ASN B CA 1
ATOM 2615 C C . ASN B 1 102 ? -3.877 -4.902 -3.998 1 88.94 102 ASN B C 1
ATOM 2617 O O . ASN B 1 102 ? -2.705 -5.105 -4.324 1 88.94 102 ASN B O 1
ATOM 2621 N N . ALA B 1 103 ? -4.422 -3.727 -3.885 1 93.19 103 ALA B N 1
ATOM 2622 C CA . ALA B 1 103 ? -3.564 -2.553 -4.023 1 93.19 103 ALA B CA 1
ATOM 2623 C C . ALA B 1 103 ? -2.477 -2.539 -2.955 1 93.19 103 ALA B C 1
ATOM 2625 O O . ALA B 1 103 ? -1.322 -2.209 -3.238 1 93.19 103 ALA B O 1
ATOM 2626 N N . ILE B 1 104 ? -2.879 -2.879 -1.752 1 91.38 104 ILE B N 1
ATOM 2627 C CA . ILE B 1 104 ? -1.912 -2.938 -0.66 1 91.38 104 ILE B CA 1
ATOM 2628 C C . ILE B 1 104 ? -0.826 -3.959 -0.986 1 91.38 104 ILE B C 1
ATOM 2630 O O . ILE B 1 104 ? 0.366 -3.656 -0.902 1 91.38 104 ILE B O 1
ATOM 2634 N N . PHE B 1 105 ? -1.217 -5.137 -1.438 1 91.62 105 PHE B N 1
ATOM 2635 C CA . PHE B 1 105 ? -0.272 -6.203 -1.755 1 91.62 105 PHE B CA 1
ATOM 2636 C C . PHE B 1 105 ? 0.67 -5.773 -2.873 1 91.62 105 PHE B C 1
ATOM 2638 O O . PHE B 1 105 ? 1.889 -5.918 -2.756 1 91.62 105 PHE B O 1
ATOM 2645 N N . ILE B 1 106 ? 0.088 -5.246 -3.9 1 96 106 ILE B N 1
ATOM 2646 C CA . ILE B 1 106 ? 0.886 -4.871 -5.062 1 96 106 ILE B CA 1
ATOM 2647 C C . ILE B 1 106 ? 1.889 -3.787 -4.672 1 96 106 ILE B C 1
ATOM 2649 O O . ILE B 1 106 ? 3.049 -3.826 -5.086 1 96 106 ILE B O 1
ATOM 2653 N N . THR B 1 107 ? 1.453 -2.854 -3.908 1 95.44 107 THR B N 1
ATOM 2654 C CA . THR B 1 107 ? 2.322 -1.768 -3.465 1 95.44 107 THR B CA 1
ATOM 2655 C C . THR B 1 107 ? 3.48 -2.309 -2.631 1 95.44 107 THR B C 1
ATOM 2657 O O . THR B 1 107 ? 4.625 -1.89 -2.809 1 95.44 107 THR B O 1
ATOM 2660 N N . LEU B 1 108 ? 3.186 -3.217 -1.756 1 92.88 108 LEU B N 1
ATOM 2661 C CA . LEU B 1 108 ? 4.23 -3.812 -0.928 1 92.88 108 LEU B CA 1
ATOM 2662 C C . LEU B 1 108 ? 5.184 -4.645 -1.773 1 92.88 108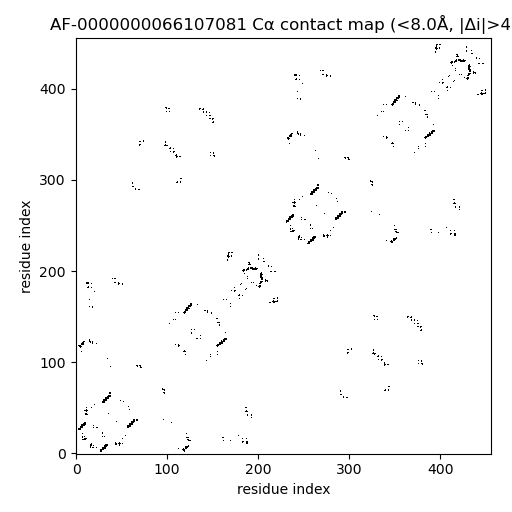 LEU B C 1
ATOM 2664 O O . LEU B 1 108 ? 6.395 -4.633 -1.544 1 92.88 108 LEU B O 1
ATOM 2668 N N . LEU B 1 109 ? 4.664 -5.387 -2.689 1 95.62 109 LEU B N 1
ATOM 2669 C CA . LEU B 1 109 ? 5.504 -6.148 -3.607 1 95.62 109 LEU B CA 1
ATOM 2670 C C . LEU B 1 109 ? 6.438 -5.223 -4.383 1 95.62 109 LEU B C 1
ATOM 2672 O O . LEU B 1 109 ? 7.605 -5.551 -4.602 1 95.62 109 LEU B O 1
ATOM 2676 N N . HIS B 1 110 ? 5.879 -4.117 -4.848 1 96.38 110 HIS B N 1
ATOM 2677 C CA . HIS B 1 110 ? 6.676 -3.139 -5.582 1 96.38 110 HIS B CA 1
ATOM 2678 C C . HIS B 1 110 ? 7.82 -2.605 -4.723 1 96.38 110 HIS B C 1
ATOM 2680 O O . HIS B 1 110 ? 8.945 -2.473 -5.199 1 96.38 110 HIS B O 1
ATOM 2686 N N . SER B 1 111 ? 7.492 -2.268 -3.5 1 92.12 111 SER B N 1
ATOM 2687 C CA . SER B 1 111 ? 8.516 -1.815 -2.566 1 92.12 111 SER B CA 1
ATOM 2688 C C . SER B 1 111 ? 9.609 -2.871 -2.383 1 92.12 111 SER B C 1
ATOM 2690 O O . SER B 1 111 ? 10.797 -2.557 -2.43 1 92.12 111 SER B O 1
ATOM 2692 N N . TYR B 1 112 ? 9.203 -4.109 -2.178 1 92.19 112 TYR B N 1
ATOM 2693 C CA . TYR B 1 112 ? 10.148 -5.211 -2.023 1 92.19 112 TYR B CA 1
ATOM 2694 C C . TYR B 1 112 ? 11 -5.383 -3.275 1 92.19 112 TYR B C 1
ATOM 2696 O O . TYR B 1 112 ? 12.211 -5.594 -3.184 1 92.19 112 TYR B O 1
ATOM 2704 N N . ALA B 1 113 ? 10.383 -5.34 -4.43 1 94.5 113 ALA B N 1
ATOM 2705 C CA . ALA B 1 113 ? 11.094 -5.457 -5.699 1 94.5 113 ALA B CA 1
ATOM 2706 C C . ALA B 1 113 ? 12.195 -4.402 -5.812 1 94.5 113 ALA B C 1
ATOM 2708 O O . ALA B 1 113 ? 13.312 -4.699 -6.234 1 94.5 113 ALA B O 1
ATOM 2709 N N . GLN B 1 114 ? 11.859 -3.174 -5.445 1 91.31 114 GLN B N 1
ATOM 2710 C CA . GLN B 1 114 ? 12.859 -2.109 -5.457 1 91.31 114 GLN B CA 1
ATOM 2711 C C . GLN B 1 114 ? 14.039 -2.455 -4.551 1 91.31 114 GLN B C 1
ATOM 2713 O O . GLN B 1 114 ? 15.195 -2.289 -4.941 1 91.31 114 GLN B O 1
ATOM 2718 N N . LYS B 1 115 ? 13.711 -2.893 -3.439 1 87 115 LYS B N 1
ATOM 2719 C CA . LYS B 1 115 ? 14.727 -3.223 -2.449 1 87 115 LYS B CA 1
ATOM 2720 C C . LYS B 1 115 ? 15.727 -4.238 -3.002 1 87 115 LYS B C 1
ATOM 2722 O O . LYS B 1 115 ? 16.938 -4.117 -2.779 1 87 115 LYS B O 1
ATOM 2727 N N . ILE B 1 116 ? 15.297 -5.23 -3.719 1 89.75 116 ILE B N 1
ATOM 2728 C CA . ILE B 1 116 ? 16.172 -6.312 -4.137 1 89.75 116 ILE B CA 1
ATOM 2729 C C . ILE B 1 116 ? 16.625 -6.09 -5.582 1 89.75 116 ILE B C 1
ATOM 2731 O O . ILE B 1 116 ? 17.281 -6.949 -6.18 1 89.75 116 ILE B O 1
ATOM 2735 N N . GLY B 1 117 ? 16.156 -4.977 -6.172 1 92 117 GLY B N 1
ATOM 2736 C CA . GLY B 1 117 ? 16.578 -4.625 -7.516 1 92 117 GLY B CA 1
ATOM 2737 C C . GLY B 1 117 ? 15.859 -5.406 -8.594 1 92 117 GLY B C 1
ATOM 2738 O O . GLY B 1 117 ? 16.406 -5.648 -9.672 1 92 117 GLY B O 1
ATOM 2739 N N . ALA B 1 118 ? 14.688 -5.902 -8.344 1 95 118 ALA B N 1
ATOM 2740 C CA . ALA B 1 118 ? 13.891 -6.633 -9.328 1 95 118 ALA B CA 1
ATOM 2741 C C . ALA B 1 118 ? 13.211 -5.676 -10.305 1 95 118 ALA B C 1
ATOM 2743 O O . ALA B 1 118 ? 12.734 -4.609 -9.906 1 95 118 ALA B O 1
ATOM 2744 N N . SER B 1 119 ? 13.07 -6.125 -11.469 1 96.75 119 SER B N 1
ATOM 2745 C CA . SER B 1 119 ? 12.422 -5.297 -12.484 1 96.75 119 SER B CA 1
ATOM 2746 C C . SER B 1 119 ? 11.07 -5.863 -12.883 1 96.75 119 SER B C 1
ATOM 2748 O O . SER B 1 119 ? 10.375 -5.297 -13.727 1 96.75 119 SER B O 1
ATOM 2750 N N . ASN B 1 120 ? 10.703 -7.004 -12.242 1 97.94 120 ASN B N 1
ATOM 2751 C CA . ASN B 1 120 ? 9.453 -7.668 -12.594 1 97.94 120 ASN B CA 1
ATOM 2752 C C . ASN B 1 120 ? 8.711 -8.164 -11.352 1 97.94 120 ASN B C 1
ATOM 2754 O O . ASN B 1 120 ? 9.336 -8.68 -10.422 1 97.94 120 ASN B O 1
ATOM 2758 N N . ILE B 1 121 ? 7.426 -7.973 -11.383 1 98.19 121 ILE B N 1
ATOM 2759 C CA . ILE B 1 121 ? 6.508 -8.562 -10.414 1 98.19 121 ILE B CA 1
ATOM 2760 C C . ILE B 1 121 ? 5.469 -9.414 -11.133 1 98.19 121 ILE B C 1
ATOM 2762 O O . ILE B 1 121 ? 4.859 -8.969 -12.109 1 98.19 121 ILE B O 1
ATOM 2766 N N . ALA B 1 122 ? 5.305 -10.586 -10.703 1 97.94 122 ALA B N 1
ATOM 2767 C CA . ALA B 1 122 ? 4.289 -11.461 -11.281 1 97.94 122 ALA B CA 1
ATOM 2768 C C . ALA B 1 122 ? 3.154 -11.711 -10.289 1 97.94 122 ALA B C 1
ATOM 2770 O O . ALA B 1 122 ? 3.4 -12.062 -9.133 1 97.94 122 ALA B O 1
ATOM 2771 N N . LEU B 1 123 ? 1.953 -11.555 -10.727 1 96.31 123 LEU B N 1
ATOM 2772 C CA . LEU B 1 123 ? 0.755 -11.719 -9.914 1 96.31 123 LEU B CA 1
ATOM 2773 C C . LEU B 1 123 ? -0.139 -12.82 -10.477 1 96.31 123 LEU B C 1
ATOM 2775 O O . LEU B 1 123 ? -0.307 -12.93 -11.688 1 96.31 123 LEU B O 1
ATOM 2779 N N . GLY B 1 124 ? -0.667 -13.641 -9.555 1 90.44 124 GLY B N 1
ATOM 2780 C CA . GLY B 1 124 ? -1.588 -14.695 -9.945 1 90.44 124 GLY B CA 1
ATOM 2781 C C . GLY B 1 124 ? -3.037 -14.25 -9.945 1 90.44 124 GLY B C 1
ATOM 2782 O O . GLY B 1 124 ? -3.908 -14.945 -9.414 1 90.44 124 GLY B O 1
ATOM 2783 N N . VAL B 1 125 ? -3.344 -13.102 -10.336 1 76.31 125 VAL B N 1
ATOM 2784 C CA . VAL B 1 125 ? -4.715 -12.609 -10.375 1 76.31 125 VAL B CA 1
ATOM 2785 C C . VAL B 1 125 ? -5.449 -13.211 -11.57 1 76.31 125 VAL B C 1
ATOM 2787 O O . VAL B 1 125 ? -4.898 -13.281 -12.672 1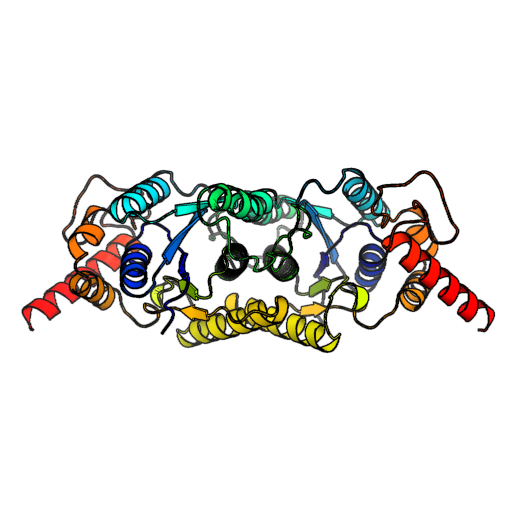 76.31 125 VAL B O 1
ATOM 2790 N N . SER B 1 126 ? -6.391 -14.008 -11.172 1 64.12 126 SER B N 1
ATOM 2791 C CA . SER B 1 126 ? -7.219 -14.539 -12.25 1 64.12 126 SER B CA 1
ATOM 2792 C C . SER B 1 126 ? -8.562 -13.812 -12.328 1 64.12 126 SER B C 1
ATOM 2794 O O . SER B 1 126 ? -9.008 -13.211 -11.352 1 64.12 126 SER B O 1
ATOM 2796 N N . GLN B 1 127 ? -9.008 -13.562 -13.445 1 53.88 127 GLN B N 1
ATOM 2797 C CA . GLN B 1 127 ? -10.281 -12.898 -13.727 1 53.88 127 GLN B CA 1
ATOM 2798 C C . GLN B 1 127 ? -11.367 -13.359 -12.766 1 53.88 127 GLN B C 1
ATOM 2800 O O . GLN B 1 127 ? -12.242 -12.57 -12.391 1 53.88 127 GLN B O 1
ATOM 2805 N N . ALA B 1 128 ? -11.258 -14.555 -12.312 1 50.31 128 ALA B N 1
ATOM 2806 C CA . ALA B 1 128 ? -12.328 -15.109 -11.492 1 50.31 128 ALA B CA 1
ATOM 2807 C C . ALA B 1 128 ? -12.359 -14.438 -10.117 1 50.31 128 ALA B C 1
ATOM 2809 O O . ALA B 1 128 ? -13.383 -14.477 -9.43 1 50.31 128 ALA B O 1
ATOM 2810 N N . ASP B 1 129 ? -11.312 -13.797 -9.688 1 50.72 129 ASP B N 1
ATOM 2811 C CA . ASP B 1 129 ? -11.195 -13.32 -8.312 1 50.72 129 ASP B CA 1
ATOM 2812 C C . ASP B 1 129 ? -11.789 -11.93 -8.156 1 50.72 129 ASP B C 1
ATOM 2814 O O . ASP B 1 129 ? -12.039 -11.469 -7.039 1 50.72 129 ASP B O 1
ATOM 2818 N N . PHE B 1 130 ? -11.828 -11.164 -9.219 1 46.84 130 PHE B N 1
ATOM 2819 C CA . PHE B 1 130 ? -12.305 -9.797 -9.039 1 46.84 130 PHE B CA 1
ATOM 2820 C C . PHE B 1 130 ? -13.766 -9.672 -9.445 1 46.84 130 PHE B C 1
ATOM 2822 O O . PHE B 1 130 ? -14.211 -10.32 -10.398 1 46.84 130 PHE B O 1
ATOM 2829 N N . SER B 1 131 ? -14.633 -9.438 -8.453 1 45.91 131 SER B N 1
ATOM 2830 C CA . SER B 1 131 ? -16.078 -9.328 -8.633 1 45.91 131 SER B CA 1
ATOM 2831 C C . SER B 1 131 ? -16.422 -8.422 -9.812 1 45.91 131 SER B C 1
ATOM 2833 O O . SER B 1 131 ? -17.562 -8.422 -10.281 1 45.91 131 SER B O 1
ATOM 2835 N N . GLY B 1 132 ? -15.391 -7.844 -10.477 1 47.84 132 GLY B N 1
ATOM 2836 C CA . GLY B 1 132 ? -15.805 -6.949 -11.547 1 47.84 132 GLY B CA 1
ATOM 2837 C C . GLY B 1 132 ? -15.367 -7.418 -12.922 1 47.84 132 GLY B C 1
ATOM 2838 O O . GLY B 1 132 ? -14.969 -8.57 -13.094 1 47.84 132 GLY B O 1
ATOM 2839 N N . TYR B 1 133 ? -15.641 -6.613 -14.039 1 52.72 133 TYR B N 1
ATOM 2840 C CA . TYR B 1 133 ? -15.328 -6.879 -15.438 1 52.72 133 TYR B CA 1
ATOM 2841 C C . TYR B 1 133 ? -13.82 -7.012 -15.641 1 52.72 133 TYR B C 1
ATOM 2843 O O . TYR B 1 133 ? -13.039 -6.316 -15 1 52.72 133 TYR B O 1
ATOM 2851 N N . PRO B 1 134 ? -13.328 -8.172 -16.312 1 52.94 134 PRO B N 1
ATOM 2852 C CA . PRO B 1 134 ? -11.914 -8.391 -16.609 1 52.94 134 PRO B CA 1
ATOM 2853 C C . PRO B 1 134 ? -11.188 -7.113 -17.016 1 52.94 134 PRO B C 1
ATOM 2855 O O . PRO B 1 134 ? -10.047 -6.887 -16.609 1 52.94 134 PRO B O 1
ATOM 2858 N N . ASP B 1 135 ? -11.828 -6.277 -17.734 1 58.75 135 ASP B N 1
ATOM 2859 C CA . ASP B 1 135 ? -11.227 -5.031 -18.219 1 58.75 135 ASP B CA 1
ATOM 2860 C C . ASP B 1 135 ? -10.906 -4.098 -17.047 1 58.75 135 ASP B C 1
ATOM 2862 O O . ASP B 1 135 ? -9.891 -3.402 -17.062 1 58.75 135 ASP B O 1
ATOM 2866 N N . CYS B 1 136 ? -11.695 -4.324 -16.047 1 67.31 136 CYS B N 1
ATOM 2867 C CA . CYS B 1 136 ? -11.484 -3.441 -14.898 1 67.31 136 CYS B CA 1
ATOM 2868 C C . CYS B 1 136 ? -10.242 -3.848 -14.117 1 67.31 136 CYS B C 1
ATOM 2870 O O . CYS B 1 136 ? -9.5 -2.992 -13.625 1 67.31 136 CYS B O 1
ATOM 2872 N N . LYS B 1 137 ? -9.906 -5.109 -14.344 1 82.88 137 LYS B N 1
ATOM 2873 C CA . LYS B 1 137 ? -8.727 -5.602 -13.633 1 82.88 137 LYS B CA 1
ATOM 2874 C C . LYS B 1 137 ? -7.441 -5.203 -14.352 1 82.88 137 LYS B C 1
ATOM 2876 O O . LYS B 1 137 ? -6.473 -4.789 -13.711 1 82.88 137 LYS B O 1
ATOM 2881 N N . GLU B 1 138 ? -7.531 -5.363 -15.625 1 89.31 138 GLU B N 1
ATOM 2882 C CA . GLU B 1 138 ? -6.363 -4.977 -16.406 1 89.31 138 GLU B CA 1
ATOM 2883 C C . GLU B 1 138 ? -6.062 -3.488 -16.266 1 89.31 138 GLU B C 1
ATOM 2885 O O . GLU B 1 138 ? -4.902 -3.094 -16.125 1 89.31 138 GLU B O 1
ATOM 2890 N N . ASP B 1 139 ? -7.129 -2.75 -16.328 1 92.19 139 ASP B N 1
ATOM 2891 C CA . ASP B 1 139 ? -6.969 -1.307 -16.172 1 92.19 139 ASP B CA 1
ATOM 2892 C C . ASP B 1 139 ? -6.387 -0.956 -14.805 1 92.19 139 ASP B C 1
ATOM 2894 O O . ASP B 1 139 ? -5.547 -0.062 -14.695 1 92.19 139 ASP B O 1
ATOM 2898 N N . PHE B 1 140 ? -6.828 -1.714 -13.867 1 93.38 140 PHE B N 1
ATOM 2899 C CA . PHE B 1 140 ? -6.301 -1.495 -12.523 1 93.38 140 PHE B CA 1
ATOM 2900 C C . PHE B 1 140 ? -4.812 -1.805 -12.469 1 93.38 140 PHE B C 1
ATOM 2902 O O . PHE B 1 140 ? -4.023 -1.004 -11.961 1 93.38 140 PHE B O 1
ATOM 2909 N N . ILE B 1 141 ? -4.453 -2.914 -13 1 95.19 141 ILE B N 1
ATOM 2910 C CA . ILE B 1 141 ? -3.062 -3.354 -12.961 1 95.19 141 ILE B CA 1
ATOM 2911 C C . ILE B 1 141 ? -2.184 -2.338 -13.688 1 95.19 141 ILE B C 1
ATOM 2913 O O . ILE B 1 141 ? -1.144 -1.925 -13.172 1 95.19 141 ILE B O 1
ATOM 2917 N N . LYS B 1 142 ? -2.598 -1.882 -14.859 1 96.44 142 LYS B N 1
ATOM 2918 C CA . LYS B 1 142 ? -1.837 -0.898 -15.625 1 96.44 142 LYS B CA 1
ATOM 2919 C C . LYS B 1 142 ? -1.732 0.424 -14.867 1 96.44 142 LYS B C 1
ATOM 2921 O O . LYS B 1 142 ? -0.672 1.053 -14.852 1 96.44 142 LYS B O 1
ATOM 2926 N N . SER B 1 143 ? -2.814 0.79 -14.305 1 97.12 143 SER B N 1
ATOM 2927 C CA . SER B 1 143 ? -2.873 2.064 -13.594 1 97.12 143 SER B CA 1
ATOM 2928 C C . SER B 1 143 ? -1.983 2.051 -12.359 1 97.12 143 SER B C 1
ATOM 2930 O O . SER B 1 143 ? -1.229 2.996 -12.117 1 97.12 143 SER B O 1
ATOM 2932 N N . ILE B 1 144 ? -2.08 0.985 -11.578 1 97.56 144 ILE B N 1
ATOM 2933 C CA . ILE B 1 144 ? -1.297 0.94 -10.344 1 97.56 144 ILE B CA 1
ATOM 2934 C C . ILE B 1 144 ? 0.184 0.776 -10.68 1 97.56 144 ILE B C 1
ATOM 2936 O O . ILE B 1 144 ? 1.048 1.327 -9.992 1 97.56 144 ILE B O 1
ATOM 2940 N N . GLU B 1 145 ? 0.52 0.011 -11.688 1 98.25 145 GLU B N 1
ATOM 2941 C CA . GLU B 1 145 ? 1.899 -0.074 -12.156 1 98.25 145 GLU B CA 1
ATOM 2942 C C . GLU B 1 145 ? 2.457 1.31 -12.484 1 98.25 145 GLU B C 1
ATOM 2944 O O . GLU B 1 145 ? 3.545 1.668 -12.023 1 98.25 145 GLU B O 1
ATOM 2949 N N . HIS B 1 146 ? 1.671 2.018 -13.234 1 97.75 146 HIS B N 1
ATOM 2950 C CA . HIS B 1 146 ? 2.086 3.357 -13.641 1 97.75 146 HIS B CA 1
ATOM 2951 C C . HIS B 1 146 ? 2.289 4.262 -12.422 1 97.75 146 HIS B C 1
ATOM 2953 O O . HIS B 1 146 ? 3.324 4.918 -12.305 1 97.75 146 HIS B O 1
ATOM 2959 N N . ALA B 1 147 ? 1.389 4.281 -11.547 1 97.06 147 ALA B N 1
ATOM 2960 C CA . ALA B 1 147 ? 1.435 5.148 -10.367 1 97.06 147 ALA B CA 1
ATOM 2961 C C . ALA B 1 147 ? 2.643 4.82 -9.492 1 97.06 147 ALA B C 1
ATOM 2963 O O . ALA B 1 147 ? 3.359 5.723 -9.055 1 97.06 147 ALA B O 1
ATOM 2964 N N . LEU B 1 148 ? 2.865 3.547 -9.219 1 97.25 148 LEU B N 1
ATOM 2965 C CA . LEU B 1 148 ? 3.963 3.133 -8.352 1 97.25 148 LEU B CA 1
ATOM 2966 C C . LEU B 1 148 ? 5.309 3.492 -8.977 1 97.25 148 LEU B C 1
ATOM 2968 O O . LEU B 1 148 ? 6.223 3.934 -8.273 1 97.25 148 LEU B O 1
ATOM 2972 N N . ASN B 1 149 ? 5.414 3.299 -10.242 1 96.12 149 ASN B N 1
ATOM 2973 C CA . ASN B 1 149 ? 6.656 3.648 -10.922 1 96.12 149 ASN B CA 1
ATOM 2974 C C . ASN B 1 149 ? 6.883 5.156 -10.93 1 96.12 149 ASN B C 1
ATOM 2976 O O . ASN B 1 149 ? 8.016 5.617 -10.773 1 96.12 149 ASN B O 1
ATOM 2980 N N . LEU B 1 150 ? 5.824 5.91 -11.141 1 93.12 150 LEU B N 1
ATOM 2981 C CA . LEU B 1 150 ? 5.918 7.363 -11.086 1 93.12 150 LEU B CA 1
ATOM 2982 C C . LEU B 1 150 ? 6.398 7.828 -9.719 1 93.12 150 LEU B C 1
ATOM 2984 O O . LEU B 1 150 ? 7.262 8.703 -9.617 1 93.12 150 LEU B O 1
ATOM 2988 N N . GLY B 1 151 ? 5.859 7.207 -8.688 1 89.25 151 GLY B N 1
ATOM 2989 C CA . GLY B 1 151 ? 6.148 7.617 -7.324 1 89.25 151 GLY B CA 1
ATOM 2990 C C . GLY B 1 151 ? 7.547 7.234 -6.871 1 89.25 151 GLY B C 1
ATOM 2991 O O . GLY B 1 151 ? 8.047 7.758 -5.875 1 89.25 151 GLY B O 1
ATOM 2992 N N . SER B 1 152 ? 8.211 6.414 -7.582 1 90.06 152 SER B N 1
ATOM 2993 C CA . SER B 1 152 ? 9.5 5.914 -7.133 1 90.06 152 SER B CA 1
ATOM 2994 C C . SER B 1 152 ? 10.562 6.07 -8.219 1 90.06 152 SER B C 1
ATOM 2996 O O . SER B 1 152 ? 11.719 5.68 -8.031 1 90.06 152 SER B O 1
ATOM 2998 N N . ASN B 1 153 ? 10.188 6.609 -9.336 1 88.56 153 ASN B N 1
ATOM 2999 C CA . ASN B 1 153 ? 11.086 6.758 -10.469 1 88.56 153 ASN B CA 1
ATOM 3000 C C . ASN B 1 153 ? 11.719 5.43 -10.867 1 88.56 153 ASN B C 1
ATOM 3002 O O . ASN B 1 153 ? 12.945 5.316 -10.945 1 88.56 153 ASN B O 1
ATOM 3006 N N . THR B 1 154 ? 10.875 4.457 -10.961 1 93.06 154 THR B N 1
ATOM 3007 C CA . THR B 1 154 ? 11.281 3.121 -11.383 1 93.06 154 THR B CA 1
ATOM 3008 C C . THR B 1 154 ? 10.531 2.707 -12.648 1 93.06 154 THR B C 1
ATOM 3010 O O . THR B 1 154 ? 9.742 3.48 -13.195 1 93.06 154 THR B O 1
ATOM 3013 N N . ALA B 1 155 ? 10.906 1.528 -13.195 1 96.38 155 ALA B N 1
ATOM 3014 C CA . ALA B 1 155 ? 10.234 0.95 -14.359 1 96.38 155 ALA B CA 1
ATOM 3015 C C . ALA B 1 155 ? 9.961 -0.536 -14.148 1 96.38 155 ALA B C 1
ATOM 3017 O O . ALA B 1 155 ? 10.25 -1.357 -15.023 1 96.38 155 ALA B O 1
ATOM 3018 N N . ILE B 1 156 ? 9.438 -0.814 -13.023 1 97.31 156 ILE B N 1
ATOM 3019 C CA . ILE B 1 156 ? 9.148 -2.203 -12.68 1 97.31 156 ILE B CA 1
ATOM 3020 C C . ILE B 1 156 ? 7.883 -2.658 -13.398 1 97.31 156 ILE B C 1
ATOM 3022 O O . ILE B 1 156 ? 6.855 -1.976 -13.352 1 97.31 156 ILE B O 1
ATOM 3026 N N . LYS B 1 157 ? 7.906 -3.789 -14.023 1 97.94 157 LYS B N 1
ATOM 3027 C CA . LYS B 1 157 ? 6.777 -4.324 -14.773 1 97.94 157 LYS B CA 1
ATOM 3028 C C . LYS B 1 157 ? 5.957 -5.289 -13.922 1 97.94 157 LYS B C 1
ATOM 3030 O O . LYS B 1 157 ? 6.516 -6.105 -13.188 1 97.94 157 LYS B O 1
ATOM 3035 N N . ILE B 1 158 ? 4.656 -5.172 -14 1 97.69 158 ILE B N 1
ATOM 3036 C CA . ILE B 1 158 ? 3.758 -6.129 -13.367 1 97.69 158 ILE B CA 1
ATOM 3037 C C . ILE B 1 158 ? 3.197 -7.086 -14.414 1 97.69 158 ILE B C 1
ATOM 3039 O O . ILE B 1 158 ? 2.51 -6.66 -15.352 1 97.69 158 ILE B O 1
ATOM 3043 N N . LEU B 1 159 ? 3.477 -8.305 -14.258 1 97 159 LEU B N 1
ATOM 3044 C CA . LEU B 1 159 ? 3.08 -9.352 -15.195 1 97 159 LEU B CA 1
ATOM 3045 C C . LEU B 1 159 ? 1.932 -10.18 -14.625 1 97 159 LEU B C 1
ATOM 3047 O O . LEU B 1 159 ? 1.931 -10.516 -13.445 1 97 159 LEU B O 1
ATOM 3051 N N . THR B 1 160 ? 0.92 -10.422 -15.438 1 95.5 160 THR B N 1
ATOM 3052 C CA . THR B 1 160 ? -0.237 -11.219 -15.047 1 95.5 160 THR B CA 1
ATOM 3053 C C . THR B 1 160 ? -0.554 -12.273 -16.094 1 95.5 160 THR B C 1
ATOM 3055 O O . THR B 1 160 ? -1.617 -12.234 -16.719 1 95.5 160 THR B O 1
ATOM 3058 N N . PRO B 1 161 ? 0.281 -13.242 -16.234 1 95.19 161 PRO B N 1
ATOM 3059 C CA . PRO B 1 161 ? 0.13 -14.203 -17.328 1 95.19 161 PRO B CA 1
ATOM 3060 C C . PRO B 1 161 ? -1.131 -15.055 -17.188 1 95.19 161 PRO B C 1
ATOM 3062 O O . PRO B 1 161 ? -1.571 -15.672 -18.172 1 95.19 161 PRO B O 1
ATOM 3065 N N . LEU B 1 162 ? -1.758 -15.125 -16.031 1 93.06 162 LEU B N 1
ATOM 3066 C CA . LEU B 1 162 ? -2.926 -15.977 -15.828 1 93.06 162 LEU B CA 1
ATOM 3067 C C . LEU B 1 162 ? -4.215 -15.18 -15.984 1 93.06 162 LEU B C 1
ATOM 3069 O O . LEU B 1 162 ? -5.312 -15.734 -15.891 1 93.06 162 LEU B O 1
ATOM 3073 N N . MET B 1 163 ? -4.113 -13.945 -16.156 1 90.12 163 MET B N 1
ATOM 3074 C CA . MET B 1 163 ? -5.223 -13 -16.062 1 90.12 163 MET B CA 1
ATOM 3075 C C . MET B 1 163 ? -6.383 -13.43 -16.953 1 90.12 163 MET B C 1
ATOM 3077 O O . MET B 1 163 ? -7.547 -13.289 -16.562 1 90.12 163 MET B O 1
ATOM 3081 N N . PHE B 1 164 ? -6.184 -14.055 -18.078 1 88.75 164 PHE B N 1
ATOM 3082 C CA . PHE B 1 164 ? -7.258 -14.336 -19.031 1 88.75 164 PHE B CA 1
ATOM 3083 C C . PHE B 1 164 ? -7.488 -15.836 -19.156 1 88.75 164 PHE B C 1
ATOM 3085 O O . PHE B 1 164 ? -8.211 -16.281 -20.047 1 88.75 164 PHE B O 1
ATOM 3092 N N . LEU B 1 165 ? -6.918 -16.562 -18.312 1 91.56 165 LEU B N 1
ATOM 3093 C CA . LEU B 1 165 ? -7.105 -18.016 -18.328 1 91.56 165 LEU B CA 1
ATOM 3094 C C . LEU B 1 165 ? -8.258 -18.422 -17.422 1 91.56 165 LEU B C 1
ATOM 3096 O O . LEU B 1 165 ? -8.422 -17.875 -16.328 1 91.56 165 LEU B O 1
ATOM 3100 N N . ASN B 1 166 ? -9.039 -19.281 -17.875 1 90.06 166 ASN B N 1
ATOM 3101 C CA . ASN B 1 166 ? -9.945 -19.969 -16.953 1 90.06 166 ASN B CA 1
ATOM 3102 C C . ASN B 1 166 ? -9.25 -21.109 -16.219 1 90.06 166 ASN B C 1
ATOM 3104 O O . ASN B 1 166 ? -8.078 -21.391 -16.484 1 90.06 166 ASN B O 1
ATOM 3108 N N . LYS B 1 167 ? -9.984 -21.688 -15.336 1 92.31 167 LYS B N 1
ATOM 3109 C CA . LYS B 1 167 ? -9.359 -22.688 -14.469 1 92.31 167 LYS B CA 1
ATOM 3110 C C . LYS B 1 167 ? -8.875 -23.891 -15.273 1 92.31 167 LYS B C 1
ATOM 3112 O O . LYS B 1 167 ? -7.824 -24.453 -14.969 1 92.31 167 LYS B O 1
ATOM 3117 N N . ALA B 1 168 ? -9.594 -24.359 -16.266 1 94.81 168 ALA B N 1
ATOM 3118 C CA . ALA B 1 168 ? -9.172 -25.453 -17.125 1 94.81 168 ALA B CA 1
ATOM 3119 C C . ALA B 1 168 ? -7.867 -25.125 -17.844 1 94.81 168 ALA B C 1
ATOM 3121 O O . ALA B 1 168 ? -6.957 -25.953 -17.922 1 94.81 168 ALA B O 1
ATOM 3122 N N . GLN B 1 169 ? -7.785 -23.969 -18.375 1 95.19 169 GLN B N 1
ATOM 3123 C CA . GLN B 1 169 ? -6.59 -23.5 -19.078 1 95.19 169 GLN B CA 1
ATOM 3124 C C . GLN B 1 169 ? -5.402 -23.406 -18.109 1 95.19 169 GLN B C 1
ATOM 3126 O O . GLN B 1 169 ? -4.258 -23.625 -18.516 1 95.19 169 GLN B O 1
ATOM 3131 N N . GLU B 1 170 ? -5.668 -23.047 -16.891 1 95 170 GLU B N 1
ATOM 3132 C CA . GLU B 1 170 ? -4.609 -23.016 -15.883 1 95 170 GLU B CA 1
ATOM 3133 C C . GLU B 1 170 ? -4.039 -24.406 -15.625 1 95 170 GLU B C 1
ATOM 3135 O O . GLU B 1 170 ? -2.826 -24.578 -15.492 1 95 170 GLU B O 1
ATOM 3140 N N . PHE B 1 171 ? -4.93 -25.375 -15.531 1 96.56 171 PHE B N 1
ATOM 3141 C CA . PHE B 1 171 ? -4.469 -26.766 -15.406 1 96.56 171 PHE B CA 1
ATOM 3142 C C . PHE B 1 171 ? -3.615 -27.156 -16.609 1 96.56 171 PHE B C 1
ATOM 3144 O O . PHE B 1 171 ? -2.58 -27.812 -16.453 1 96.56 171 PHE B O 1
ATOM 3151 N N . GLN B 1 172 ? -4.066 -26.797 -17.797 1 97.12 172 GLN B N 1
ATOM 3152 C CA . GLN B 1 172 ? -3.291 -27.078 -19 1 97.12 172 GLN B CA 1
ATOM 3153 C C . GLN B 1 172 ? -1.916 -26.422 -18.938 1 97.12 172 GLN B C 1
ATOM 3155 O O . GLN B 1 172 ? -0.912 -27.047 -19.312 1 97.12 172 GLN B O 1
ATOM 3160 N N . MET B 1 173 ? -1.891 -25.234 -18.484 1 96.62 173 MET B N 1
ATOM 3161 C CA . MET B 1 173 ? -0.618 -24.547 -18.328 1 96.62 173 MET B CA 1
ATOM 3162 C C . MET B 1 173 ? 0.302 -25.281 -17.375 1 96.62 173 MET B C 1
ATOM 3164 O O . MET B 1 173 ? 1.499 -25.422 -17.625 1 96.62 173 MET B O 1
ATOM 3168 N N . ALA B 1 174 ? -0.252 -25.672 -16.266 1 97.75 174 ALA B N 1
ATOM 3169 C CA . ALA B 1 174 ? 0.53 -26.453 -15.305 1 97.75 174 ALA B CA 1
ATOM 3170 C C . ALA B 1 174 ? 1.101 -27.703 -15.961 1 97.75 174 ALA B C 1
ATOM 3172 O O . ALA B 1 174 ? 2.266 -28.047 -15.742 1 97.75 174 ALA B O 1
ATOM 3173 N N . LYS B 1 175 ? 0.291 -28.391 -16.688 1 97.94 175 LYS B N 1
ATOM 3174 C CA . LYS B 1 175 ? 0.743 -29.562 -17.422 1 97.94 175 LYS B CA 1
ATOM 3175 C C . LYS B 1 175 ? 1.874 -29.219 -18.391 1 97.94 175 LYS B C 1
ATOM 3177 O O . LYS B 1 175 ? 2.906 -29.891 -18.406 1 97.94 175 LYS B O 1
ATOM 3182 N N . ASP B 1 176 ? 1.701 -28.203 -19.188 1 97.81 176 ASP B N 1
ATOM 3183 C CA . ASP B 1 176 ? 2.691 -27.766 -20.172 1 97.81 176 ASP B CA 1
ATOM 3184 C C . ASP B 1 176 ? 4.012 -27.406 -19.5 1 97.81 176 ASP B C 1
ATOM 3186 O O . ASP B 1 176 ? 5.082 -27.594 -20.078 1 97.81 176 ASP B O 1
ATOM 3190 N N . LEU B 1 177 ? 3.908 -26.922 -18.297 1 97.94 177 LEU B N 1
ATOM 3191 C CA . LEU B 1 177 ? 5.094 -26.531 -17.547 1 97.94 177 LEU B CA 1
ATOM 3192 C C . LEU B 1 177 ? 5.723 -27.734 -16.859 1 97.94 177 LEU B C 1
ATOM 3194 O O . LEU B 1 177 ? 6.812 -27.625 -16.297 1 97.94 177 LEU B O 1
ATOM 3198 N N . GLY B 1 178 ? 5.016 -28.859 -16.828 1 97.5 178 GLY B N 1
ATOM 3199 C CA . GLY B 1 178 ? 5.547 -30.078 -16.266 1 97.5 178 GLY B CA 1
ATOM 3200 C C . GLY B 1 178 ? 5.324 -30.203 -14.773 1 97.5 178 GLY B C 1
ATOM 3201 O O . GLY B 1 178 ? 6.039 -30.922 -14.086 1 97.5 178 GLY B O 1
ATOM 3202 N N . VAL B 1 179 ? 4.305 -29.453 -14.242 1 97.62 179 VAL B N 1
ATOM 3203 C CA . VAL B 1 179 ? 4.172 -29.453 -12.789 1 97.62 179 VAL B CA 1
ATOM 3204 C C . VAL B 1 179 ? 2.734 -29.781 -12.398 1 97.62 179 VAL B C 1
ATOM 3206 O O . VAL B 1 179 ? 2.26 -29.359 -11.344 1 97.62 179 VAL B O 1
ATOM 3209 N N . LEU B 1 180 ? 1.951 -30.406 -13.227 1 97.81 180 LEU B N 1
ATOM 3210 C CA . LEU B 1 180 ? 0.567 -30.75 -12.922 1 97.81 180 LEU B CA 1
ATOM 3211 C C . LEU B 1 180 ? 0.479 -31.547 -11.625 1 97.81 180 LEU B C 1
ATOM 3213 O O . LEU B 1 180 ? -0.385 -31.281 -10.789 1 97.81 180 LEU B O 1
ATOM 3217 N N . ASP B 1 181 ? 1.381 -32.5 -11.461 1 97.94 181 ASP B N 1
ATOM 3218 C CA . ASP B 1 181 ? 1.382 -33.344 -10.25 1 97.94 181 ASP B CA 1
ATOM 3219 C C . ASP B 1 181 ? 1.621 -32.469 -9.008 1 97.94 181 ASP B C 1
ATOM 3221 O O . ASP B 1 181 ? 0.972 -32.688 -7.98 1 97.94 181 ASP B O 1
ATOM 3225 N N . LEU B 1 182 ? 2.582 -31.625 -9.109 1 97.81 182 LEU B N 1
ATOM 3226 C CA . LEU B 1 182 ? 2.857 -30.703 -8.016 1 97.81 182 LEU B CA 1
ATOM 3227 C C . LEU B 1 182 ? 1.616 -29.891 -7.664 1 97.81 182 LEU B C 1
ATOM 3229 O O . LEU B 1 182 ? 1.278 -29.75 -6.488 1 97.81 182 LEU B O 1
ATOM 3233 N N . VAL B 1 183 ? 0.947 -29.328 -8.648 1 97.44 183 VAL B N 1
ATOM 3234 C CA . VAL B 1 183 ? -0.245 -28.516 -8.461 1 97.44 183 VAL B CA 1
ATOM 3235 C C . VAL B 1 183 ? -1.34 -29.344 -7.789 1 97.44 183 VAL B C 1
ATOM 3237 O O . VAL B 1 183 ? -1.972 -28.875 -6.836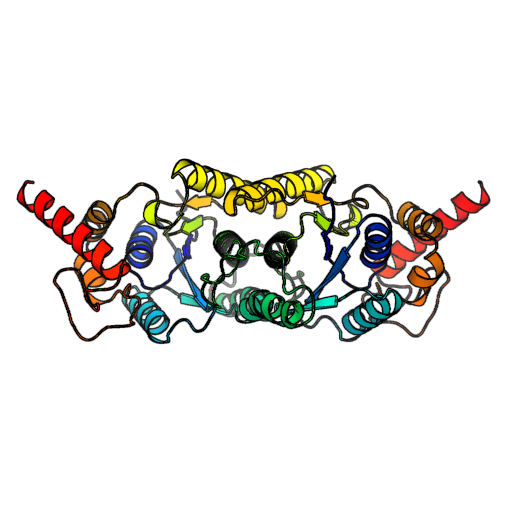 1 97.44 183 VAL B O 1
ATOM 3240 N N . ILE B 1 184 ? -1.527 -30.547 -8.234 1 97.31 184 ILE B N 1
ATOM 3241 C CA . ILE B 1 184 ? -2.6 -31.406 -7.734 1 97.31 184 ILE B CA 1
ATOM 3242 C C . ILE B 1 184 ? -2.281 -31.844 -6.309 1 97.31 184 ILE B C 1
ATOM 3244 O O . ILE B 1 184 ? -3.129 -31.75 -5.418 1 97.31 184 ILE B O 1
ATOM 3248 N N . LYS B 1 185 ? -1.087 -32.156 -6.02 1 96.88 185 LYS B N 1
ATOM 3249 C CA . LYS B 1 185 ? -0.768 -32.875 -4.789 1 96.88 185 LYS B CA 1
ATOM 3250 C C . LYS B 1 185 ? -0.305 -31.922 -3.697 1 96.88 185 LYS B C 1
ATOM 3252 O O . LYS B 1 185 ? -0.437 -32.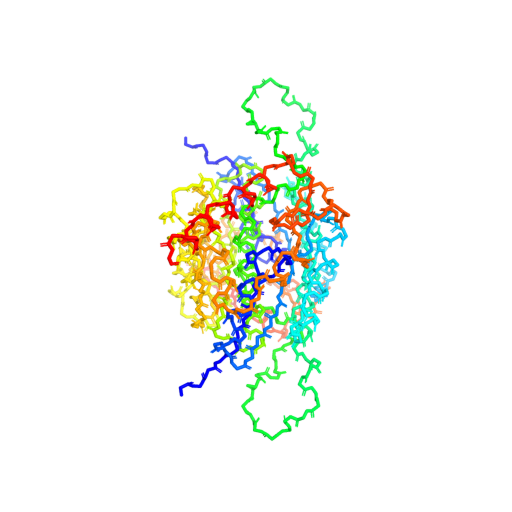219 -2.508 1 96.88 185 LYS B O 1
ATOM 3257 N N . GLU B 1 186 ? 0.273 -30.828 -4.109 1 97 186 GLU B N 1
ATOM 3258 C CA . GLU B 1 186 ? 0.964 -30.047 -3.08 1 97 186 GLU B CA 1
ATOM 3259 C C . GLU B 1 186 ? 0.251 -28.734 -2.811 1 97 186 GLU B C 1
ATOM 3261 O O . GLU B 1 186 ? 0.437 -28.125 -1.754 1 97 186 GLU B O 1
ATOM 3266 N N . THR B 1 187 ? -0.548 -28.203 -3.705 1 96.12 187 THR B N 1
ATOM 3267 C CA . THR B 1 187 ? -1.152 -26.891 -3.518 1 96.12 187 THR B CA 1
ATOM 3268 C C . THR B 1 187 ? -2.408 -27 -2.656 1 96.12 187 THR B C 1
ATOM 3270 O O . THR B 1 187 ? -2.988 -28.078 -2.52 1 96.12 187 THR B O 1
ATOM 3273 N N . HIS B 1 188 ? -2.789 -25.891 -2.041 1 91.81 188 HIS B N 1
ATOM 3274 C CA . HIS B 1 188 ? -3.973 -25.812 -1.19 1 91.81 188 HIS B CA 1
ATOM 3275 C C . HIS B 1 188 ? -4.883 -24.672 -1.6 1 91.81 188 HIS B C 1
ATOM 3277 O O . HIS B 1 188 ? -4.445 -23.516 -1.644 1 91.81 188 HIS B O 1
ATOM 3283 N N . THR B 1 189 ? -6.164 -24.953 -1.881 1 89.25 189 THR B N 1
ATOM 3284 C CA . THR B 1 189 ? -7.117 -23.922 -2.273 1 89.25 189 THR B CA 1
ATOM 3285 C C . THR B 1 189 ? -8.391 -24.031 -1.443 1 89.25 189 THR B C 1
ATOM 3287 O O . THR B 1 189 ? -9.203 -23.094 -1.421 1 89.25 189 THR B O 1
ATOM 3290 N N . CYS B 1 190 ? -8.609 -25.047 -0.701 1 91.12 190 CYS B N 1
ATOM 3291 C CA . CYS B 1 190 ? -9.844 -25.344 0.005 1 91.12 190 CYS B CA 1
ATOM 3292 C C . CYS B 1 190 ? -10.086 -24.359 1.138 1 91.12 190 CYS B C 1
ATOM 3294 O O . CYS B 1 190 ? -9.234 -24.203 2.02 1 91.12 190 CYS B O 1
ATOM 3296 N N . TYR B 1 191 ? -11.281 -23.844 1.178 1 85.56 191 TYR B N 1
ATOM 3297 C CA . TYR B 1 191 ? -11.625 -22.859 2.193 1 85.56 191 TYR B CA 1
ATOM 3298 C C . TYR B 1 191 ? -11.734 -23.5 3.568 1 85.56 191 TYR B C 1
ATOM 3300 O O . TYR B 1 191 ? -11.609 -22.828 4.59 1 85.56 191 TYR B O 1
ATOM 3308 N N . GLN B 1 192 ? -11.891 -24.766 3.562 1 87.94 192 GLN B N 1
ATOM 3309 C CA . GLN B 1 192 ? -12.094 -25.469 4.824 1 87.94 192 GLN B CA 1
ATOM 3310 C C . GLN B 1 192 ? -10.781 -26.016 5.367 1 87.94 192 GLN B C 1
ATOM 3312 O O . GLN B 1 192 ? -10.766 -26.688 6.406 1 87.94 192 GLN B O 1
ATOM 3317 N N . GLY B 1 193 ? -9.789 -25.844 4.668 1 88.56 193 GLY B N 1
ATOM 3318 C CA . GLY B 1 193 ? -8.477 -26.281 5.113 1 88.56 193 GLY B CA 1
ATOM 3319 C C . GLY B 1 193 ? -8.297 -27.781 5.02 1 88.56 193 GLY B C 1
ATOM 3320 O O . GLY B 1 193 ? -7.453 -28.359 5.711 1 88.56 193 GLY B O 1
ATOM 3321 N N . GLU B 1 194 ? -9.078 -28.469 4.211 1 90.81 194 GLU B N 1
ATOM 3322 C CA . GLU B 1 194 ? -9.031 -29.922 4.07 1 90.81 194 GLU B CA 1
ATOM 3323 C C . GLU B 1 194 ? -7.812 -30.359 3.266 1 90.81 194 GLU B C 1
ATOM 3325 O O . GLU B 1 194 ? -7.668 -30 2.098 1 90.81 194 GLU B O 1
ATOM 3330 N N . ARG B 1 195 ? -6.938 -31.234 3.873 1 91.94 195 ARG B N 1
ATOM 3331 C CA . ARG B 1 195 ? -5.723 -31.688 3.207 1 91.94 195 ARG B CA 1
ATOM 3332 C C . ARG B 1 195 ? -5.586 -33.219 3.301 1 91.94 195 ARG B C 1
ATOM 3334 O O . ARG B 1 195 ? -4.531 -33.75 2.986 1 91.94 195 ARG B O 1
ATOM 3341 N N . LYS B 1 196 ? -6.566 -33.844 3.711 1 93 196 LYS B N 1
ATOM 3342 C CA . LYS B 1 196 ? -6.473 -35.281 3.914 1 93 196 LYS B CA 1
ATOM 3343 C C . LYS B 1 196 ? -7.172 -36.031 2.789 1 93 196 LYS B C 1
ATOM 3345 O O . LYS B 1 196 ? -6.898 -37.219 2.568 1 93 196 LYS B O 1
ATOM 3350 N N . ILE B 1 197 ? -8.07 -35.531 2.191 1 95.44 197 ILE B N 1
ATOM 3351 C CA . ILE B 1 197 ? -8.828 -36.188 1.133 1 95.44 197 ILE B CA 1
ATOM 3352 C C . ILE B 1 197 ? -8.32 -35.719 -0.23 1 95.44 197 ILE B C 1
ATOM 3354 O O . ILE B 1 197 ? -8.453 -34.562 -0.583 1 95.44 197 ILE B O 1
ATOM 3358 N N . LEU B 1 198 ? -7.785 -36.625 -0.975 1 96.75 198 LEU B N 1
ATOM 3359 C CA . LEU B 1 198 ? -7.25 -36.344 -2.301 1 96.75 198 LEU B CA 1
ATOM 3360 C C . LEU B 1 198 ? -8.273 -36.656 -3.383 1 96.75 198 LEU B C 1
ATOM 3362 O O . LEU B 1 198 ? -8.711 -37.812 -3.496 1 96.75 198 LEU B O 1
ATOM 3366 N N . HIS B 1 199 ? -8.672 -35.719 -4.094 1 97 199 HIS B N 1
ATOM 3367 C CA . HIS B 1 199 ? -9.492 -35.875 -5.285 1 97 199 HIS B CA 1
ATOM 3368 C C . HIS B 1 199 ? -8.656 -35.781 -6.555 1 97 199 HIS B C 1
ATOM 3370 O O . HIS B 1 199 ? -7.457 -35.5 -6.492 1 97 199 HIS B O 1
ATOM 3376 N N . ALA B 1 200 ? -9.234 -36.031 -7.73 1 96.62 200 ALA B N 1
ATOM 3377 C CA . ALA B 1 200 ? -8.516 -35.938 -9 1 96.62 200 ALA B CA 1
ATOM 3378 C C . ALA B 1 200 ? -7.965 -34.531 -9.227 1 96.62 200 ALA B C 1
ATOM 3380 O O . ALA B 1 200 ? -6.895 -34.375 -9.82 1 96.62 200 ALA B O 1
ATOM 3381 N N . TYR B 1 201 ? -8.68 -33.5 -8.695 1 96.62 201 TYR B N 1
ATOM 3382 C CA . TYR B 1 201 ? -8.312 -32.125 -8.938 1 96.62 201 TYR B CA 1
ATOM 3383 C C . TYR B 1 201 ? -7.375 -31.609 -7.852 1 96.62 201 TYR B C 1
ATOM 3385 O O . TYR B 1 201 ? -6.871 -30.484 -7.934 1 96.62 201 TYR B O 1
ATOM 3393 N N . GLY B 1 202 ? -7.23 -32.406 -6.746 1 96.19 202 GLY B N 1
ATOM 3394 C CA . GLY B 1 202 ? -6.387 -32.031 -5.629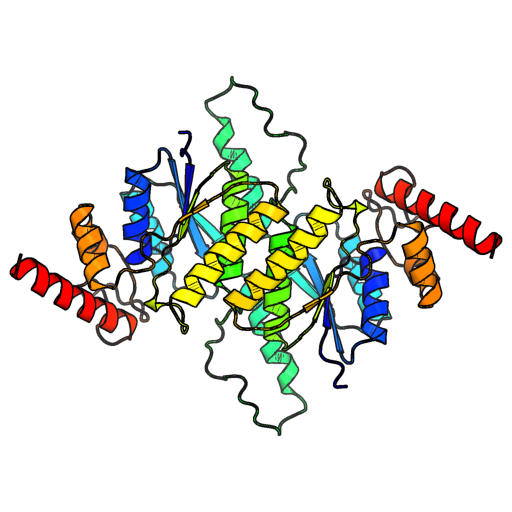 1 96.19 202 GLY B CA 1
ATOM 3395 C C . GLY B 1 202 ? -7.059 -32.219 -4.281 1 96.19 202 GLY B C 1
ATOM 3396 O O . GLY B 1 202 ? -8.195 -32.688 -4.211 1 96.19 202 GLY B O 1
ATOM 3397 N N . TYR B 1 203 ? -6.336 -31.828 -3.23 1 95.56 203 TYR B N 1
ATOM 3398 C CA . TYR B 1 203 ? -6.879 -31.953 -1.88 1 95.56 203 TYR B CA 1
ATOM 3399 C C . TYR B 1 203 ? -7.988 -30.922 -1.651 1 95.56 203 TYR B C 1
ATOM 3401 O O . TYR B 1 203 ? -7.895 -29.781 -2.104 1 95.56 203 TYR B O 1
ATOM 3409 N N . GLY B 1 204 ? -9.07 -31.328 -0.919 1 95.25 204 GLY B N 1
ATOM 3410 C CA . GLY B 1 204 ? -10.148 -30.391 -0.625 1 95.25 204 GLY B CA 1
ATOM 3411 C C . GLY B 1 204 ? -11.383 -31.062 -0.051 1 95.25 204 GLY B C 1
ATOM 3412 O O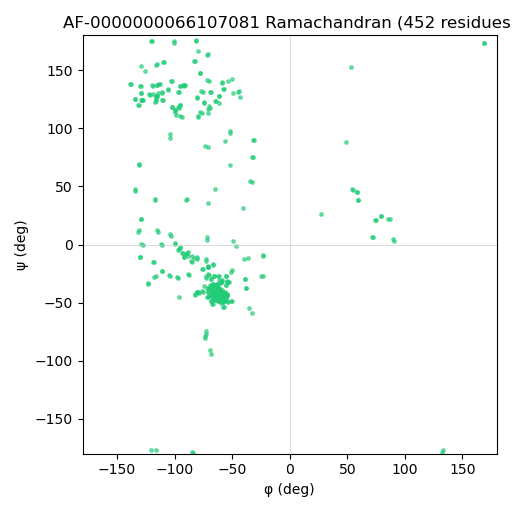 . GLY B 1 204 ? -11.477 -32.281 -0.036 1 95.25 204 GLY B O 1
ATOM 3413 N N . CYS B 1 205 ? -12.352 -30.25 0.368 1 96.38 205 CYS B N 1
ATOM 3414 C CA . CYS B 1 205 ? -13.57 -30.734 1.003 1 96.38 205 CYS B CA 1
ATOM 3415 C C . CYS B 1 205 ? -14.609 -31.109 -0.039 1 96.38 205 CYS B C 1
ATOM 3417 O O . CYS B 1 205 ? -15.609 -31.75 0.283 1 96.38 205 CYS B O 1
ATOM 3419 N N . ASN B 1 206 ? -14.391 -30.703 -1.224 1 96.38 206 ASN B N 1
ATOM 3420 C CA . ASN B 1 206 ? -15.25 -31.016 -2.363 1 96.38 206 ASN B CA 1
ATOM 3421 C C . ASN B 1 206 ? -16.578 -30.25 -2.279 1 96.38 206 ASN B C 1
ATOM 3423 O O . ASN B 1 206 ? -17.484 -30.5 -3.07 1 96.38 206 ASN B O 1
ATOM 3427 N N . GLU B 1 207 ? -16.75 -29.344 -1.32 1 95.75 207 GLU B N 1
ATOM 3428 C CA . GLU B 1 207 ? -18.031 -28.688 -1.118 1 95.75 207 GLU B CA 1
ATOM 3429 C C . GLU B 1 207 ? -17.922 -27.172 -1.207 1 95.75 207 GLU B C 1
ATOM 3431 O O . GLU B 1 207 ? -18.859 -26.5 -1.632 1 95.75 207 GLU B O 1
ATOM 3436 N N . CYS B 1 208 ? -16.875 -26.688 -0.793 1 92.62 208 CYS B N 1
ATOM 3437 C CA . CYS B 1 208 ? -16.734 -25.234 -0.767 1 92.62 208 CYS B CA 1
ATOM 3438 C C . CYS B 1 208 ? -16.609 -24.672 -2.178 1 92.62 208 CYS B C 1
ATOM 3440 O O . CYS B 1 208 ? -16.266 -25.406 -3.111 1 92.62 208 CYS B O 1
ATOM 3442 N N . PRO B 1 209 ? -16.797 -23.375 -2.389 1 89.31 209 PRO B N 1
ATOM 3443 C CA . PRO B 1 209 ? -16.75 -22.766 -3.723 1 89.31 209 PRO B CA 1
ATOM 3444 C C . PRO B 1 209 ? -15.391 -22.953 -4.398 1 89.31 209 PRO B C 1
ATOM 3446 O O . PRO B 1 209 ? -15.328 -23.188 -5.609 1 89.31 209 PRO B O 1
ATOM 3449 N N . ALA B 1 210 ? -14.359 -22.859 -3.672 1 89 210 ALA B N 1
ATOM 3450 C CA . ALA B 1 210 ? -13.023 -23.031 -4.242 1 89 210 ALA B CA 1
ATOM 3451 C C . ALA B 1 210 ? -12.844 -24.438 -4.785 1 89 210 ALA B C 1
ATOM 3453 O O . ALA B 1 210 ? -12.312 -24.625 -5.883 1 89 210 ALA B O 1
ATOM 3454 N N . CYS B 1 211 ? -13.234 -25.422 -4.004 1 94.44 211 CYS B N 1
ATOM 3455 C CA . CYS B 1 211 ? -13.148 -26.812 -4.445 1 94.44 211 CYS B CA 1
ATOM 3456 C C . CYS B 1 211 ? -14 -27.047 -5.684 1 94.44 211 CYS B C 1
ATOM 3458 O O . CYS B 1 211 ? -13.57 -27.734 -6.617 1 94.44 211 CYS B O 1
ATOM 3460 N N . GLN B 1 212 ? -15.164 -26.469 -5.648 1 94.81 212 GLN B N 1
ATOM 3461 C CA . GLN B 1 212 ? -16.062 -26.641 -6.781 1 94.81 212 GLN B CA 1
ATOM 3462 C C . GLN B 1 212 ? -15.477 -26.047 -8.055 1 94.81 212 GLN B C 1
ATOM 3464 O O . GLN B 1 212 ? -15.578 -26.641 -9.133 1 94.81 212 GLN B O 1
ATOM 3469 N N . LEU B 1 213 ? -14.906 -24.875 -7.938 1 92.69 213 LEU B N 1
ATOM 3470 C CA . LEU B 1 213 ? -14.281 -24.219 -9.078 1 92.69 213 LEU B CA 1
ATOM 3471 C C . LEU B 1 213 ? -13.117 -25.047 -9.609 1 92.69 213 LEU B C 1
ATOM 3473 O O . LEU B 1 213 ? -12.977 -25.219 -10.828 1 92.69 213 LEU B O 1
ATOM 3477 N N . ARG B 1 214 ? -12.328 -25.516 -8.734 1 94.88 214 ARG B N 1
ATOM 3478 C CA . ARG B 1 214 ? -11.172 -26.312 -9.117 1 94.88 214 ARG B CA 1
ATOM 3479 C C . ARG B 1 214 ? -11.617 -27.625 -9.766 1 94.88 214 ARG B C 1
ATOM 3481 O O . ARG B 1 214 ? -11.047 -28.047 -10.773 1 94.88 214 ARG B O 1
ATOM 3488 N N . LYS B 1 215 ? -12.609 -28.25 -9.148 1 96.31 215 LYS B N 1
ATOM 3489 C CA . LYS B 1 215 ? -13.156 -29.484 -9.688 1 96.31 215 LYS B CA 1
ATOM 3490 C C . LYS B 1 215 ? -13.672 -29.297 -11.109 1 96.31 215 LYS B C 1
ATOM 3492 O O . LYS B 1 215 ? -13.32 -30.047 -12.016 1 96.31 215 LYS B O 1
ATOM 3497 N N . LYS B 1 216 ? -14.492 -28.359 -11.25 1 95.81 216 LYS B N 1
ATOM 3498 C CA . LYS B 1 216 ? -15.039 -28.062 -12.57 1 95.81 216 LYS B CA 1
ATOM 3499 C C . LYS B 1 216 ? -13.93 -27.797 -13.578 1 95.81 216 LYS B C 1
ATOM 3501 O O . LYS B 1 216 ? -13.977 -28.281 -14.711 1 95.81 216 LYS B O 1
ATOM 3506 N N . GLY B 1 217 ? -12.961 -26.969 -13.203 1 95.31 217 GLY B N 1
ATOM 3507 C CA . GLY B 1 217 ? -11.828 -26.672 -14.07 1 95.31 217 GLY B CA 1
ATOM 3508 C C . GLY B 1 217 ? -11.055 -27.906 -14.484 1 95.31 217 GLY B C 1
ATOM 3509 O O . GLY B 1 217 ? -10.664 -28.047 -15.648 1 95.31 217 GLY B O 1
ATOM 3510 N N . TYR B 1 218 ? -10.82 -28.734 -13.578 1 96.69 218 TYR B N 1
ATOM 3511 C CA . TYR B 1 218 ? -10.07 -29.953 -13.859 1 96.69 218 TYR B CA 1
ATOM 3512 C C . TYR B 1 218 ? -10.836 -30.844 -14.828 1 96.69 218 TYR B C 1
ATOM 3514 O O . TYR B 1 218 ? -10.25 -31.422 -15.75 1 96.69 218 TYR B O 1
ATOM 3522 N N . GLU B 1 219 ? -12.133 -31 -14.547 1 96.81 219 GLU B N 1
ATOM 3523 C CA . GLU B 1 219 ? -12.961 -31.828 -15.414 1 96.81 219 GLU B CA 1
ATOM 3524 C C . GLU B 1 219 ? -12.961 -31.297 -16.844 1 96.81 219 GLU B C 1
ATOM 3526 O O . GLU B 1 219 ? -12.852 -32.062 -17.797 1 96.81 219 GLU B O 1
ATOM 3531 N N . GLU B 1 220 ? -13.07 -30.031 -16.984 1 96.19 220 GLU B N 1
ATOM 3532 C CA . GLU B 1 220 ? -13.016 -29.406 -18.312 1 96.19 220 GLU B CA 1
ATOM 3533 C C . GLU B 1 220 ? -11.648 -29.625 -18.953 1 96.19 220 GLU B C 1
ATOM 3535 O O . GLU B 1 220 ? -11.555 -29.859 -20.172 1 96.19 220 GLU B O 1
ATOM 3540 N N . PHE B 1 221 ? -10.656 -29.484 -18.234 1 96.31 221 PHE B N 1
ATOM 3541 C CA . PHE B 1 221 ? -9.281 -29.719 -18.672 1 96.31 221 PHE B CA 1
ATOM 3542 C C . PHE B 1 221 ? -9.109 -31.156 -19.172 1 96.31 221 PHE B C 1
ATOM 3544 O O . PHE B 1 221 ? -8.531 -31.375 -20.234 1 96.31 221 PHE B O 1
ATOM 3551 N N . GLN B 1 222 ? -9.617 -32.125 -18.484 1 95.06 222 GLN B N 1
ATOM 3552 C CA . GLN B 1 222 ? -9.5 -33.531 -18.844 1 95.06 222 GLN B CA 1
ATOM 3553 C C . GLN B 1 222 ? -10.242 -33.812 -20.156 1 95.06 222 GLN B C 1
ATOM 3555 O O . GLN B 1 222 ? -9.797 -34.625 -20.953 1 95.06 222 GLN B O 1
ATOM 3560 N N . THR B 1 223 ? -11.359 -33.219 -20.234 1 90.19 223 THR B N 1
ATOM 3561 C CA . THR B 1 223 ? -12.148 -33.438 -21.438 1 90.19 223 THR B CA 1
ATOM 3562 C C . THR B 1 223 ? -11.422 -32.906 -22.672 1 90.19 223 THR B C 1
ATOM 3564 O O . THR B 1 223 ? -11.5 -33.5 -23.75 1 90.19 223 THR B O 1
ATOM 3567 N N . LYS B 1 224 ? -10.742 -31.875 -22.625 1 84.19 224 LYS B N 1
ATOM 3568 C CA . LYS B 1 224 ? -10.008 -31.297 -23.734 1 84.19 224 LYS B CA 1
ATOM 3569 C C . LYS B 1 224 ? -8.781 -32.125 -24.094 1 84.19 224 LYS B C 1
ATOM 3571 O O . LYS B 1 224 ? -8.414 -32.25 -25.266 1 84.19 224 LYS B O 1
ATOM 3576 N N . VAL B 1 225 ? -8.133 -32.656 -23.109 1 74.69 225 VAL B N 1
ATOM 3577 C CA . VAL B 1 225 ? -6.945 -33.469 -23.328 1 74.69 225 VAL B CA 1
ATOM 3578 C C . VAL B 1 225 ? -7.328 -34.781 -24.031 1 74.69 225 VAL B C 1
ATOM 3580 O O . VAL B 1 225 ? -6.566 -35.281 -24.844 1 74.69 225 VAL B O 1
ATOM 3583 N N . LEU B 1 226 ? -8.531 -35.219 -23.625 1 66.38 226 LEU B N 1
ATOM 3584 C CA . LEU B 1 226 ? -9.008 -36.438 -24.266 1 66.38 226 LEU B CA 1
ATOM 3585 C C . LEU B 1 226 ? -9.328 -36.188 -25.734 1 66.38 226 LEU B C 1
ATOM 3587 O O . LEU B 1 226 ? -9.18 -37.094 -26.562 1 66.38 226 LEU B O 1
ATOM 3591 N N . PHE B 1 227 ? -9.703 -35 -26.016 1 64.56 227 PHE B N 1
ATOM 3592 C CA . PHE B 1 227 ? -10.078 -34.75 -27.406 1 64.56 227 PHE B CA 1
ATOM 3593 C C . PHE B 1 227 ? -8.891 -34.219 -28.203 1 64.56 227 PHE B C 1
ATOM 3595 O O . PHE B 1 227 ? -9 -33.969 -29.406 1 64.56 227 PHE B O 1
ATOM 3602 N N . GLN B 1 228 ? -7.773 -33.906 -27.625 1 53.81 228 GLN B N 1
ATOM 3603 C CA . GLN B 1 228 ? -6.586 -33.594 -28.406 1 53.81 228 GLN B CA 1
ATOM 3604 C C . GLN B 1 228 ? -5.723 -34.812 -28.641 1 53.81 228 GLN B C 1
ATOM 3606 O O . GLN B 1 228 ? -5.648 -35.719 -27.797 1 53.81 228 GLN B O 1
#

Sequence (456 aa):
MEQEICVVSFSGGQDSTTLAVWAKKRFKKVYLVGFDYAQKHSVELECAQKIASLLQLPYEIISLDFLENITRSALFKNSNDLMGHSHVQNKDLPNSFVPNRNAIFITLLHSYAQKIGASNIALGVSQADFSGYPDCKEDFIKSIEHALNLGSNTAIKILTPLMFLNKAQEFQMAKDLGVLDLVIKETHTCYQGERKILHAYGYGCNECPACQLRKKGYEEFQTKVLFQMEQEICVVSFSGGQDSTTLAVWAKKRFKKVYLVGFDYAQKHSVELECAQKIASLLQLPYEIISLDFLENITRSALFKNSNDLMGHSHVQNKDLPNSFVPNRNAIFITLLHSYAQKIGASNIALGVSQADFSGYPDCKEDFIKSIEHALNLGSNTAIKILTPLMFLNKAQEFQMAKDLGVLDLVIKETHTCYQGERKILHAYGYGCNECPACQLRKKGYEEFQTKVLFQ

Secondary structure (DSSP, 8-state):
----EEEEE--SSHHHHHHHHHHHHH-SEEEEEEEE-TT--HHHHHHHHHHHHHHT--EEEEE-THHHHHHHHHHHHTTSS---------TTS-TT--TTHHHHHHHHHHHHHHHHT--EEE----GGGSSS-HHHHHHHHHHHHHHHHHHHT--PEEE-TTTT--HHHHHHHHHHTT-HHHHHHH----TT---S-EETTEES-SSSHHHHHHHHHHHHHHHHHHH-/----EEEEE--SSHHHHHHHHHHHHH-SEEEEEEEE-TT--HHHHHHHHHHHHHHT--EEEEE-THHHHHHHHHHHHTTSS---------TTS-TT--TTHHHHHHHHHHHHHHHHT--EEE----GGGSSS-HHHHHHHHHHHHHHHHHHHT--PEEE-TTTT--HHHHHHHHHHTT-HHHHHHH----TT---SPEETTEES-SSSHHHHHHHHHHHHHHHHHHH-

Radius of gyration: 24.66 Å; Cα contacts (8 Å, |Δi|>4): 770; chains: 2; bounding box: 66×81×54 Å

Organism: Helicobacter pylori (strain HPAG1) (NCBI:txid357544)

pLDDT: mean 82.48, std 21.32, range [26.72, 98.44]

Nearest PDB structures (foldseek):
  3bl5-assembly6_F  TM=9.169E-01  e=1.106E-20  unclassified
  2pg3-assembly1_A-2  TM=8.928E-01  e=1.106E-20  Pectobacterium atrosepticum SCRI1043
  3bl5-assembly1_A  TM=9.284E-01  e=6.283E-20  unclassified
  2e18-assembly1_B  TM=6.583E-01  e=8.772E-07  Pyrococcus horikoshii OT3
  3fiu-assembly2_D  TM=5.460E-01  e=1.354E-06  Francisella tularensis subsp. holarctica LVS

Foldseek 3Di:
DPQAEEEEEFQQALLSLLVQLVCVVPHNAYEYEYEAEDPPDPLRVVLRVVSCVVVVHHYYYHYDDVLLVVLPVVVPPPPDDDPDDPPCPVPPPPSRDRPPVVLVVVLVSLVVCVVVVHQEYEYSDECVPDPDDLVVVVVVQVVSQVVSCVVVVGRRYYHYPRHHPALLVSLVSCVVSVNNVVNAQRGDFEPVSFNPDHDPLHGYPCPDPRNVRSVVSNVVNVVVVVVD/DQQFEEEEEFQQALLSLLVQLVSVVRHPAYEYEYEAEDPPDPLRVVLRVVSCVVVVHHYYYHYDPVLLVVLPVVVPPPPDDDPDDPPCPVPPDPSRDRPPVVLVVVLVSLVVCVVVVGQEYEYSDECVPDPDDLVVVVVVQVVSQVVSCVVVVGRRYYHYPRHHPALLVSLVSCVVSVNNVVNAERGDFEPVSFNPDHDPLHGYPCPDPRNVRSVVSNVVNVVVVVVD

InterPro domains:
  IPR014729 Rossmann-like alpha/beta/alpha sandwich fold [G3DSA:3.40.50.620] (4-227)
  IPR018317 Queuosine biosynthesis protein QueC [MF_01633] (4-226)
  IPR018317 Queuosine biosynthesis protein QueC [PF06508] (6-221)
  IPR018317 Queuosine biosynthesis protein QueC [PIRSF006293] (4-223)
  IPR018317 Queuosine biosynthesis protein QueC [PTHR42914] (2-224)
  IPR018317 Queuosine biosynthesis protein QueC [TIGR00364] (6-214)
  IPR018317 Queuosine biosynthesis protein QueC [cd01995] (4-221)

Solvent-accessible surface area (backbone atoms only — not comparable to full-atom values): 24606 Å² total; per-residue (Å²): 135,91,64,42,34,33,35,30,49,35,58,22,21,54,54,22,45,46,46,48,53,55,44,54,76,70,28,81,38,55,37,35,36,28,75,46,45,69,80,62,57,68,63,42,57,49,31,25,51,52,51,30,56,76,68,69,37,56,73,45,75,46,62,37,64,52,53,48,54,58,40,47,59,52,63,60,68,66,61,72,73,89,77,70,86,67,80,71,65,73,79,75,57,60,91,67,56,50,57,46,46,64,60,49,52,51,46,52,50,51,25,46,25,57,63,72,65,27,48,31,36,37,41,54,52,34,44,85,74,46,97,57,60,59,65,52,50,54,53,21,53,54,33,40,41,51,17,54,21,55,62,54,75,53,81,51,42,75,42,48,90,42,36,85,45,51,60,24,53,48,51,49,49,22,45,76,72,70,39,39,64,52,43,26,73,53,27,51,62,28,83,81,68,38,75,79,46,75,49,95,60,20,35,27,73,68,68,46,71,52,28,45,50,45,41,53,16,41,54,53,34,50,55,51,56,69,72,97,131,86,51,54,34,31,34,29,50,34,60,21,21,53,55,24,46,46,48,48,53,54,44,54,77,66,29,71,38,54,37,35,35,28,74,45,42,60,88,62,57,68,61,41,58,50,32,24,52,51,51,30,56,77,67,70,36,57,73,44,74,46,63,36,64,52,53,48,54,58,40,47,60,52,62,61,68,68,60,72,74,90,79,68,87,68,81,69,64,72,80,75,56,59,91,70,56,52,57,49,46,65,60,48,51,52,48,52,49,51,26,45,26,57,63,72,64,26,45,32,34,38,42,55,54,36,44,86,74,47,96,59,61,60,66,50,51,53,51,22,52,54,33,40,41,51,18,54,20,54,62,54,75,52,82,52,42,77,42,49,90,42,36,84,45,52,60,23,53,47,51,49,48,23,44,76,71,70,40,40,65,52,43,25,73,53,26,51,65,27,83,81,68,37,75,81,46,76,49,96,61,20,35,26,74,69,68,45,71,51,28,44,50,47,42,53,15,41,53,54,32,50,55,51,57,69,73,95